Protein AF-A0A9W6TNQ7-F1 (afdb_monomer)

Structure (mmCIF, N/CA/C/O backbone):
data_AF-A0A9W6TNQ7-F1
#
_entry.id   AF-A0A9W6TNQ7-F1
#
loop_
_atom_site.group_PDB
_atom_site.id
_atom_site.type_symbol
_atom_site.label_atom_id
_atom_site.label_alt_id
_atom_site.label_comp_id
_atom_site.label_asym_id
_atom_site.label_entity_id
_atom_site.label_seq_id
_atom_site.pdbx_PDB_ins_code
_atom_site.Cartn_x
_atom_site.Cartn_y
_atom_site.Cartn_z
_atom_site.occupancy
_atom_site.B_iso_or_equiv
_atom_site.auth_seq_id
_atom_site.auth_comp_id
_atom_site.auth_asym_id
_atom_site.auth_atom_id
_atom_site.pdbx_PDB_model_num
ATOM 1 N N . MET A 1 1 ? 21.587 -10.925 1.896 1.00 32.91 1 MET A N 1
ATOM 2 C CA . MET A 1 1 ? 21.056 -10.016 2.937 1.00 32.91 1 MET A CA 1
ATOM 3 C C . MET A 1 1 ? 21.034 -8.633 2.306 1.00 32.91 1 MET A C 1
ATOM 5 O O . MET A 1 1 ? 22.069 -8.231 1.794 1.00 32.91 1 MET A O 1
ATOM 9 N N . LEU A 1 2 ? 19.859 -8.013 2.158 1.00 46.56 2 LEU A N 1
ATOM 10 C CA . LEU A 1 2 ? 19.701 -6.749 1.422 1.00 46.56 2 LEU A CA 1
ATOM 11 C C . LEU A 1 2 ? 20.320 -5.606 2.252 1.00 46.56 2 LEU A C 1
ATOM 13 O O . LEU A 1 2 ? 20.096 -5.562 3.455 1.00 46.56 2 LEU A O 1
ATOM 17 N N . ASP A 1 3 ? 21.120 -4.735 1.633 1.00 43.88 3 ASP A N 1
ATOM 18 C CA . ASP A 1 3 ? 21.715 -3.539 2.258 1.00 43.88 3 ASP A CA 1
ATOM 19 C C . ASP A 1 3 ? 20.635 -2.679 2.946 1.00 43.88 3 ASP A C 1
ATOM 21 O O . ASP A 1 3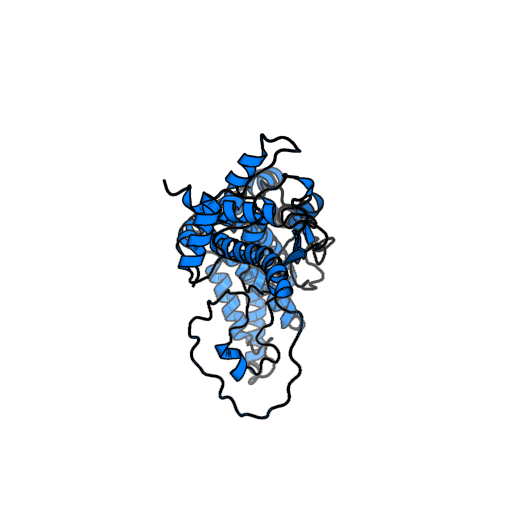 ? 19.597 -2.373 2.356 1.00 43.88 3 ASP A O 1
ATOM 25 N N . HIS A 1 4 ? 20.874 -2.326 4.212 1.00 52.31 4 HIS A N 1
ATOM 26 C CA . HIS A 1 4 ? 19.924 -1.638 5.089 1.00 52.31 4 HIS A CA 1
ATOM 27 C C . HIS A 1 4 ? 20.143 -0.116 5.157 1.00 52.31 4 HIS A C 1
ATOM 29 O O . HIS A 1 4 ? 19.379 0.571 5.831 1.00 52.31 4 HIS A O 1
ATOM 35 N N . SER A 1 5 ? 21.161 0.435 4.484 1.00 50.28 5 SER A N 1
ATOM 36 C CA . SER A 1 5 ? 21.500 1.866 4.586 1.00 50.28 5 SER A CA 1
ATOM 37 C C . SER A 1 5 ? 20.361 2.793 4.130 1.00 50.28 5 SER A C 1
ATOM 39 O O . SER A 1 5 ? 19.985 3.698 4.869 1.00 50.28 5 SER A O 1
ATOM 41 N N . GLY A 1 6 ? 19.712 2.506 2.995 1.00 57.06 6 GLY A N 1
ATOM 42 C CA . GLY A 1 6 ? 18.536 3.257 2.521 1.00 57.06 6 GLY A CA 1
ATOM 43 C C . GLY A 1 6 ? 17.273 3.088 3.381 1.00 57.06 6 GLY A C 1
ATOM 44 O O . GLY A 1 6 ? 16.348 3.895 3.284 1.00 57.06 6 GLY A O 1
ATOM 45 N N . GLN A 1 7 ? 17.223 2.069 4.249 1.00 65.62 7 GLN A N 1
ATOM 46 C CA . GLN A 1 7 ? 16.068 1.818 5.118 1.00 65.62 7 GLN A CA 1
ATOM 47 C C . GLN A 1 7 ? 16.026 2.764 6.323 1.00 65.62 7 GLN A C 1
ATOM 49 O O . GLN A 1 7 ? 14.935 3.079 6.798 1.00 65.62 7 GLN A O 1
ATOM 54 N N . ALA A 1 8 ? 17.180 3.236 6.806 1.00 67.25 8 ALA A N 1
ATOM 55 C CA . ALA A 1 8 ? 17.245 4.167 7.933 1.00 67.25 8 ALA A CA 1
ATOM 56 C C . ALA A 1 8 ? 16.638 5.532 7.564 1.00 67.25 8 ALA A C 1
ATOM 58 O O . ALA A 1 8 ? 15.693 5.972 8.219 1.00 67.25 8 ALA A O 1
ATOM 59 N N . ASP A 1 9 ? 17.089 6.131 6.460 1.00 74.12 9 ASP A N 1
ATOM 60 C CA . ASP A 1 9 ? 16.565 7.410 5.959 1.00 74.12 9 ASP A CA 1
ATOM 61 C C . ASP A 1 9 ? 15.071 7.316 5.614 1.00 74.12 9 ASP A C 1
ATOM 63 O O . ASP A 1 9 ? 14.278 8.188 5.967 1.00 74.12 9 ASP A O 1
ATOM 67 N N . ALA A 1 10 ? 14.657 6.216 4.972 1.00 82.31 10 ALA A N 1
ATOM 68 C CA . ALA A 1 10 ? 13.245 5.968 4.695 1.00 82.31 10 ALA A CA 1
ATOM 69 C C . ALA A 1 10 ? 12.404 5.919 5.979 1.00 82.31 10 ALA A C 1
ATOM 71 O O . ALA A 1 10 ? 11.281 6.419 6.004 1.00 82.31 10 ALA A O 1
ATOM 72 N N . THR A 1 11 ? 12.946 5.333 7.049 1.00 86.62 11 THR A N 1
ATOM 73 C CA . THR A 1 11 ? 12.262 5.244 8.343 1.00 86.62 11 THR A CA 1
ATOM 74 C C . THR A 1 11 ? 12.067 6.629 8.963 1.00 86.62 11 THR A C 1
ATOM 76 O O . THR A 1 11 ? 10.999 6.902 9.512 1.00 86.62 11 THR A O 1
ATOM 79 N N . GLU A 1 12 ? 13.051 7.525 8.846 1.00 89.44 12 GLU A N 1
ATOM 80 C CA . GLU A 1 12 ? 12.944 8.908 9.327 1.00 89.44 12 GLU A CA 1
ATOM 81 C C . GLU A 1 12 ? 11.900 9.717 8.540 1.00 89.44 12 GLU A C 1
ATOM 83 O O . GLU A 1 12 ? 11.042 10.381 9.136 1.00 89.44 12 GLU A O 1
ATOM 88 N N . GLU A 1 13 ? 11.907 9.617 7.208 1.00 92.06 13 GLU A N 1
ATOM 89 C CA . GLU A 1 13 ? 10.905 10.273 6.362 1.00 92.06 13 GLU A CA 1
ATOM 90 C C . GLU A 1 13 ? 9.495 9.758 6.679 1.00 92.06 13 GLU A C 1
ATOM 92 O O . GLU A 1 13 ? 8.589 10.551 6.949 1.00 92.06 13 GLU A O 1
ATOM 97 N N . MET A 1 14 ? 9.308 8.438 6.767 1.00 93.12 14 MET A N 1
ATOM 98 C CA . MET A 1 14 ? 8.033 7.842 7.179 1.00 93.12 14 MET A CA 1
ATOM 99 C C . MET A 1 14 ? 7.598 8.325 8.570 1.00 93.12 14 MET A C 1
ATOM 101 O O . MET A 1 14 ? 6.419 8.609 8.787 1.00 93.12 14 MET A O 1
ATOM 105 N N . GLN A 1 15 ? 8.523 8.477 9.522 1.00 94.12 15 GLN A N 1
ATOM 106 C CA . GLN A 1 15 ? 8.210 8.997 10.856 1.00 94.12 15 GLN A CA 1
ATOM 107 C C . GLN A 1 15 ? 7.781 10.474 10.822 1.00 94.12 15 GLN A C 1
ATOM 109 O O . GLN A 1 15 ? 6.884 10.884 11.574 1.00 94.12 15 GLN A O 1
ATOM 114 N N . THR A 1 16 ? 8.364 11.264 9.923 1.00 95.69 16 THR A N 1
ATOM 115 C CA . THR A 1 16 ? 7.944 12.646 9.655 1.00 95.69 16 THR A CA 1
ATOM 116 C C . THR A 1 16 ? 6.517 12.678 9.109 1.00 95.69 16 THR A C 1
ATOM 118 O O . THR A 1 16 ? 5.674 13.414 9.633 1.00 95.69 16 THR A O 1
ATOM 121 N N . ILE A 1 17 ? 6.192 11.805 8.150 1.00 96.44 17 ILE A N 1
ATOM 122 C CA . ILE A 1 17 ? 4.831 11.678 7.610 1.00 96.44 17 ILE A CA 1
ATOM 123 C C . ILE A 1 17 ? 3.830 11.231 8.680 1.00 96.44 17 ILE A C 1
ATOM 125 O O . ILE A 1 17 ? 2.770 11.841 8.824 1.00 96.44 17 ILE A O 1
ATOM 129 N N . LYS A 1 18 ? 4.172 10.238 9.509 1.00 95.50 18 LYS A N 1
ATOM 130 C CA . LYS A 1 18 ? 3.324 9.814 10.638 1.00 95.50 18 LYS A CA 1
ATOM 131 C C . LYS A 1 18 ? 3.058 10.964 11.611 1.00 95.50 18 LYS A C 1
ATOM 133 O O . LYS A 1 18 ? 1.954 11.075 12.141 1.00 95.50 18 LYS A O 1
ATOM 138 N N . THR A 1 19 ? 4.040 11.835 11.841 1.00 96.06 19 THR A N 1
ATOM 139 C CA . THR A 1 19 ? 3.883 13.026 12.694 1.00 96.06 19 THR A CA 1
ATOM 140 C C . THR A 1 19 ? 2.945 14.051 12.052 1.00 96.06 19 THR A C 1
ATOM 142 O O . THR A 1 19 ? 2.026 14.532 12.713 1.00 96.06 19 THR A O 1
ATOM 145 N N . LYS A 1 20 ? 3.097 14.312 10.749 1.00 96.38 20 LYS A N 1
ATOM 146 C CA . LYS A 1 20 ? 2.194 15.169 9.961 1.00 96.38 20 LYS A CA 1
ATOM 147 C C . LYS A 1 20 ? 0.752 14.648 9.994 1.00 96.38 20 LYS A C 1
ATOM 149 O O . LYS A 1 20 ? -0.162 15.400 10.328 1.00 96.38 20 LYS A O 1
ATOM 154 N N . LEU A 1 21 ? 0.548 13.351 9.748 1.00 96.69 21 LEU A N 1
ATOM 155 C CA . LEU A 1 21 ? -0.760 12.691 9.835 1.00 96.69 21 LEU A CA 1
ATOM 156 C C . LEU A 1 21 ? -1.354 12.779 11.246 1.00 96.69 21 LEU A C 1
ATOM 158 O O . LEU A 1 21 ? -2.539 13.072 11.385 1.00 96.69 21 LEU A O 1
ATOM 162 N N . ARG A 1 22 ? -0.540 12.602 12.297 1.00 95.81 22 ARG A N 1
ATOM 163 C CA . ARG A 1 22 ? -0.971 12.783 13.696 1.00 95.81 22 ARG A CA 1
ATOM 164 C C . ARG A 1 22 ? -1.513 14.177 13.962 1.00 95.81 22 ARG A C 1
ATOM 166 O O . ARG A 1 22 ? -2.538 14.287 14.631 1.00 95.81 22 ARG A O 1
ATOM 173 N N . THR A 1 23 ? -0.864 15.214 13.441 1.00 96.00 23 THR A N 1
ATOM 174 C CA . THR A 1 23 ? -1.351 16.594 13.552 1.00 96.00 23 THR A CA 1
ATOM 175 C C . THR A 1 23 ? -2.631 16.798 12.744 1.00 96.00 23 THR A C 1
ATOM 177 O O . THR A 1 23 ? -3.595 17.364 13.252 1.00 96.00 23 THR A O 1
ATOM 180 N N . LEU A 1 24 ? -2.676 16.314 11.502 1.00 96.69 24 LEU A N 1
ATOM 181 C CA . LEU A 1 24 ? -3.824 16.504 10.615 1.00 96.69 24 LEU A CA 1
ATOM 182 C C . LEU A 1 24 ? -5.081 15.766 11.090 1.00 96.69 24 LEU A C 1
ATOM 184 O O . LEU A 1 24 ? -6.173 16.314 10.984 1.00 96.69 24 LEU A O 1
ATOM 188 N N . LEU A 1 25 ? -4.957 14.557 11.633 1.00 96.00 25 LEU A N 1
ATOM 189 C CA . LEU A 1 25 ? -6.100 13.752 12.079 1.00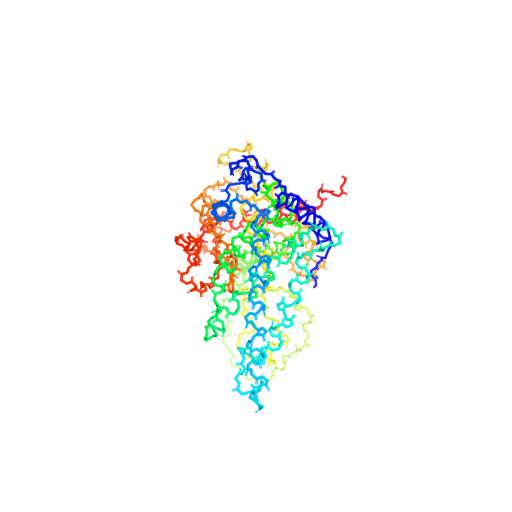 96.00 25 LEU A CA 1
ATOM 190 C C . LEU A 1 25 ? -6.592 14.113 13.491 1.00 96.00 25 LEU A C 1
ATOM 192 O O . LEU A 1 25 ? -7.596 13.570 13.942 1.00 96.00 25 LEU A O 1
ATOM 196 N N . GLN A 1 26 ? -5.914 15.026 14.192 1.00 94.31 26 GLN A N 1
ATOM 197 C CA . GLN A 1 26 ? -6.297 15.467 15.542 1.00 94.31 26 GLN A CA 1
ATOM 198 C C . GLN A 1 26 ? -6.529 16.983 15.654 1.00 94.31 26 GLN A C 1
ATOM 200 O O . GLN A 1 26 ? -6.819 17.472 16.748 1.00 94.31 26 GLN A O 1
ATOM 205 N N . ARG A 1 27 ? -6.435 17.732 14.545 1.00 93.69 27 ARG A N 1
ATOM 206 C CA . ARG A 1 27 ? -6.796 19.158 14.497 1.00 93.69 27 ARG A CA 1
ATOM 207 C C . ARG A 1 27 ? -8.264 19.359 14.132 1.00 93.69 27 ARG A C 1
ATOM 209 O O . ARG A 1 27 ? -8.883 18.501 13.507 1.00 93.69 27 ARG A O 1
ATOM 216 N N . ASP A 1 28 ? -8.787 20.523 14.491 1.00 94.94 28 ASP A N 1
ATOM 217 C CA . ASP A 1 28 ? -10.130 20.950 14.110 1.00 94.94 28 ASP A CA 1
ATOM 218 C C . ASP A 1 28 ? -10.118 21.564 12.693 1.00 94.94 28 ASP A C 1
ATOM 220 O O . ASP A 1 28 ? -9.130 22.180 12.278 1.00 94.94 28 ASP A O 1
ATOM 224 N N . TYR A 1 29 ? -11.212 21.375 11.950 1.00 96.12 29 TYR A N 1
ATOM 225 C CA . TYR A 1 29 ? -11.391 21.843 10.570 1.00 96.12 29 TYR A CA 1
ATOM 226 C C . TYR A 1 29 ? -12.635 22.720 10.452 1.00 96.12 29 TYR A C 1
ATOM 228 O O . TYR A 1 29 ? -13.640 22.464 11.115 1.00 96.12 29 TYR A O 1
ATOM 236 N N . SER A 1 30 ? -12.588 23.719 9.570 1.00 94.56 30 SER A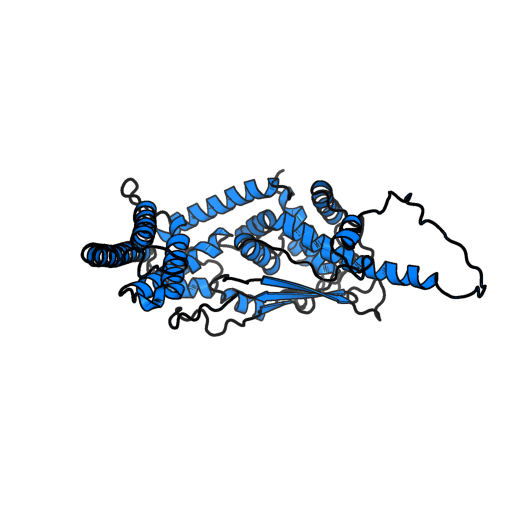 N 1
ATOM 237 C CA . SER A 1 30 ? -13.716 24.633 9.343 1.00 94.56 30 SER A CA 1
ATOM 238 C C . SER A 1 30 ? -14.751 24.054 8.374 1.00 94.56 30 SER A C 1
ATOM 240 O O . SER A 1 30 ? -15.930 24.397 8.451 1.00 94.56 30 SER A O 1
ATOM 242 N N . SER A 1 31 ? -14.321 23.184 7.452 1.00 95.69 31 SER A N 1
ATOM 243 C CA . SER A 1 31 ? -15.199 22.477 6.515 1.00 95.69 31 SER A CA 1
ATOM 244 C C . SER A 1 31 ? -14.629 21.119 6.085 1.00 95.69 31 SER A C 1
ATOM 246 O O . SER A 1 31 ? -13.438 20.836 6.251 1.00 95.69 31 SER A O 1
ATOM 248 N N . ILE A 1 32 ? -15.484 20.281 5.490 1.00 94.38 32 ILE A N 1
ATOM 249 C CA . ILE A 1 32 ? -15.096 18.978 4.929 1.00 94.38 32 ILE A CA 1
ATOM 250 C C . ILE A 1 32 ? -14.127 19.156 3.748 1.00 94.38 32 ILE A C 1
ATOM 252 O O . ILE A 1 32 ? -13.231 18.339 3.549 1.00 94.38 32 ILE A O 1
ATOM 256 N N . GLU A 1 33 ? -14.267 20.228 2.970 1.00 95.88 33 GLU A N 1
ATOM 257 C CA . GLU A 1 33 ? -13.392 20.548 1.839 1.00 95.88 33 GLU A CA 1
ATOM 258 C C . GLU A 1 33 ? -11.984 20.919 2.309 1.00 95.88 33 GLU A C 1
ATOM 260 O O . GLU A 1 33 ? -11.011 20.444 1.723 1.00 95.88 33 GLU A O 1
ATOM 265 N N . GLU A 1 34 ? -11.863 21.706 3.388 1.00 96.62 34 GLU A N 1
ATOM 266 C CA . GLU A 1 34 ? -10.569 22.004 4.018 1.00 96.62 34 GLU A CA 1
ATOM 267 C C . GLU A 1 34 ? -9.897 20.709 4.496 1.00 96.62 34 GLU A C 1
ATOM 269 O O . GLU A 1 34 ? -8.716 20.476 4.230 1.00 96.62 34 GLU A O 1
ATOM 274 N N . MET A 1 35 ? -10.668 19.838 5.153 1.00 96.62 35 MET A N 1
ATOM 275 C CA . MET A 1 35 ? -10.195 18.536 5.619 1.00 96.62 35 MET A CA 1
ATOM 276 C C . MET A 1 35 ? -9.688 17.666 4.465 1.00 96.62 35 MET A C 1
ATOM 278 O O . MET A 1 35 ? -8.566 17.163 4.527 1.00 96.62 35 MET A O 1
ATOM 282 N N . LYS A 1 36 ? -10.476 17.510 3.396 1.00 97.00 36 LYS A N 1
ATOM 283 C CA . LYS A 1 36 ? -10.087 16.723 2.216 1.00 97.00 36 LYS A CA 1
ATOM 284 C C . LYS A 1 36 ? -8.851 17.290 1.531 1.00 97.00 36 LYS A C 1
ATOM 286 O O . LYS A 1 36 ? -7.957 16.524 1.192 1.00 97.00 36 LYS A O 1
ATOM 291 N N . ALA A 1 37 ? -8.767 18.609 1.366 1.00 96.50 37 ALA A N 1
ATOM 292 C CA . ALA A 1 37 ? -7.605 19.248 0.754 1.00 96.50 37 ALA A CA 1
ATOM 293 C C . ALA A 1 37 ? -6.324 19.045 1.581 1.00 96.50 37 ALA A C 1
ATOM 295 O O . ALA A 1 37 ? -5.253 18.851 1.011 1.00 96.50 37 ALA A O 1
ATOM 296 N N . ALA A 1 38 ? -6.433 19.062 2.913 1.00 96.69 38 ALA A N 1
ATOM 297 C CA . ALA A 1 38 ? -5.292 18.889 3.805 1.00 96.69 38 ALA A CA 1
ATOM 298 C C . ALA A 1 38 ? -4.843 17.427 3.947 1.00 96.69 38 ALA A C 1
ATOM 300 O O . ALA A 1 38 ? -3.645 17.158 3.984 1.00 96.69 38 ALA A O 1
ATOM 301 N N . ILE A 1 39 ? -5.792 16.492 4.062 1.00 96.19 39 ILE A N 1
ATOM 302 C CA . ILE A 1 39 ? -5.506 15.075 4.326 1.00 96.19 39 ILE A CA 1
ATOM 303 C C . ILE A 1 39 ? -5.288 14.287 3.033 1.00 96.19 39 ILE A C 1
ATOM 305 O O . ILE A 1 39 ? -4.539 13.324 3.043 1.00 96.19 39 ILE A O 1
ATOM 309 N N . ALA A 1 40 ? -5.913 14.664 1.920 1.00 96.56 40 ALA A N 1
ATOM 310 C CA . ALA A 1 40 ? -5.824 13.939 0.654 1.00 96.56 40 ALA A CA 1
ATOM 311 C C . ALA A 1 40 ? -5.415 14.879 -0.496 1.00 96.56 40 ALA A C 1
ATOM 313 O O . ALA A 1 40 ? -6.189 15.075 -1.438 1.00 96.56 40 ALA A O 1
ATOM 314 N N . PRO A 1 41 ? -4.198 15.461 -0.465 1.00 96.69 41 PRO A N 1
ATOM 315 C CA . PRO A 1 41 ? -3.777 16.465 -1.448 1.00 96.69 41 PRO A CA 1
ATOM 316 C C . PRO A 1 41 ? -3.761 15.935 -2.892 1.00 96.69 41 PRO A C 1
ATOM 318 O O . PRO A 1 41 ? -4.033 16.685 -3.828 1.00 96.69 41 PRO A O 1
ATOM 321 N N . LEU A 1 42 ? -3.516 14.632 -3.083 1.00 96.12 42 LEU A N 1
ATOM 322 C CA . LEU A 1 42 ? -3.560 13.973 -4.396 1.00 96.12 42 LEU A CA 1
ATOM 323 C C . LEU A 1 42 ? -4.970 13.596 -4.862 1.00 96.12 42 LEU A C 1
ATOM 325 O O . LEU A 1 42 ? -5.125 13.115 -5.981 1.00 96.12 42 LEU A O 1
ATOM 329 N N . LYS A 1 43 ? -5.993 13.813 -4.026 1.00 95.88 43 LYS A N 1
ATOM 330 C CA . LYS A 1 43 ? -7.393 13.462 -4.305 1.00 95.88 43 LYS A CA 1
ATOM 331 C C . LYS A 1 43 ? -7.589 11.983 -4.671 1.00 95.88 43 LYS A C 1
ATOM 333 O O . LYS A 1 43 ? -8.461 11.664 -5.474 1.00 95.88 43 LYS A O 1
ATOM 338 N N . THR A 1 44 ? -6.791 11.092 -4.075 1.00 94.88 44 THR A N 1
ATOM 339 C CA . THR A 1 44 ? -6.942 9.636 -4.206 1.00 94.88 44 THR A CA 1
ATOM 340 C C . THR A 1 44 ? -8.370 9.231 -3.849 1.00 94.88 44 THR A C 1
ATOM 342 O O . THR A 1 44 ? -8.831 9.512 -2.742 1.00 94.88 44 THR A O 1
ATOM 345 N N . GLU A 1 45 ? -9.063 8.575 -4.777 1.00 94.00 45 GLU A N 1
ATOM 346 C CA . GLU A 1 45 ? -10.502 8.299 -4.696 1.00 94.00 45 GLU A CA 1
ATOM 347 C C . GLU A 1 45 ? -10.884 7.531 -3.420 1.00 94.00 45 GLU A C 1
ATOM 349 O O . GLU A 1 45 ? -11.757 7.977 -2.676 1.00 94.00 45 GLU A O 1
ATOM 354 N N . SER A 1 46 ? -10.164 6.455 -3.094 1.00 92.88 46 SER A N 1
ATOM 355 C CA . SER A 1 46 ? -10.412 5.623 -1.912 1.00 92.88 46 SER A CA 1
ATOM 356 C C . SER A 1 46 ? -10.227 6.384 -0.591 1.00 92.88 46 SER A C 1
ATOM 358 O O . SER A 1 46 ? -10.976 6.173 0.367 1.00 92.88 46 SER A O 1
ATOM 360 N N . ILE A 1 47 ? -9.281 7.328 -0.540 1.00 95.50 47 ILE A N 1
ATOM 361 C CA . ILE A 1 47 ? -9.057 8.198 0.624 1.00 95.50 47 ILE A CA 1
ATOM 362 C C . ILE A 1 47 ? -10.177 9.236 0.731 1.00 95.50 47 ILE A C 1
ATOM 364 O O . ILE A 1 47 ? -10.693 9.474 1.821 1.00 95.50 47 ILE A O 1
ATOM 368 N N . ILE A 1 48 ? -10.590 9.840 -0.386 1.00 95.69 48 ILE A N 1
ATOM 369 C CA . ILE A 1 48 ? -11.701 10.800 -0.399 1.00 95.69 48 ILE A CA 1
ATOM 370 C C . ILE A 1 48 ? -12.992 10.133 0.089 1.00 95.69 48 ILE A C 1
ATOM 372 O O . ILE A 1 48 ? -13.672 10.708 0.937 1.00 95.69 48 ILE A O 1
ATOM 376 N N . GLN A 1 49 ? -13.285 8.912 -0.365 1.00 93.50 49 GLN A N 1
ATOM 377 C CA . GLN A 1 49 ? -14.425 8.122 0.109 1.00 93.50 49 GLN A CA 1
ATOM 378 C C . GLN A 1 49 ? -14.343 7.829 1.615 1.00 93.50 49 GLN A C 1
ATOM 380 O O . GLN A 1 49 ? -15.322 8.026 2.333 1.00 93.50 49 GLN A O 1
ATOM 385 N N . ALA A 1 50 ? -13.173 7.431 2.131 1.00 94.62 50 ALA A N 1
ATOM 386 C CA . ALA A 1 50 ? -12.975 7.260 3.573 1.00 94.62 50 ALA A CA 1
ATOM 387 C C . ALA A 1 50 ? -13.264 8.548 4.358 1.00 94.62 50 ALA A C 1
ATOM 389 O O . ALA A 1 50 ? -13.904 8.511 5.411 1.00 94.62 50 ALA A O 1
ATOM 390 N N . LEU A 1 51 ? -12.838 9.699 3.838 1.00 95.88 51 LEU A N 1
ATOM 391 C CA . LEU A 1 51 ? -13.066 10.991 4.478 1.00 95.88 51 LEU A CA 1
ATOM 392 C C . LEU A 1 51 ? -14.551 11.393 4.524 1.00 95.88 51 LEU A C 1
ATOM 394 O O . LEU A 1 51 ? -14.946 12.081 5.465 1.00 95.88 51 LEU A O 1
ATOM 398 N N . GLU A 1 52 ? -15.390 10.930 3.589 1.00 94.62 52 GLU A N 1
ATOM 399 C CA . GLU A 1 52 ? -16.854 11.116 3.659 1.00 94.62 52 GLU A CA 1
ATOM 400 C C . GLU A 1 52 ? -17.498 10.338 4.815 1.00 94.62 52 GLU A C 1
ATOM 402 O O . GLU A 1 52 ? -18.500 10.774 5.388 1.00 94.62 52 GLU A O 1
ATOM 407 N N . ILE A 1 53 ? -16.921 9.187 5.169 1.00 94.06 53 ILE A N 1
ATOM 408 C CA . ILE A 1 53 ? -17.367 8.357 6.296 1.00 94.06 53 ILE A CA 1
ATOM 409 C C . ILE A 1 53 ? -16.874 8.963 7.609 1.00 94.06 53 ILE A C 1
ATOM 411 O O . ILE A 1 53 ? -17.643 9.078 8.565 1.00 94.06 53 ILE A O 1
ATOM 415 N N . ILE A 1 54 ? -15.602 9.374 7.640 1.00 96.00 54 ILE A N 1
ATOM 416 C CA . ILE A 1 54 ? -14.947 9.958 8.813 1.00 96.00 54 ILE A CA 1
ATOM 417 C C . ILE A 1 54 ? -15.625 11.272 9.210 1.00 96.00 54 ILE A C 1
ATOM 419 O O . ILE A 1 54 ? -15.928 11.446 10.388 1.00 96.00 54 ILE A O 1
ATOM 423 N N . LYS A 1 55 ? -15.895 12.164 8.242 1.00 94.69 55 LYS A N 1
ATOM 424 C CA . LYS A 1 55 ? -16.471 13.522 8.386 1.00 94.69 55 LYS A CA 1
ATOM 425 C C . LYS A 1 55 ? -15.671 14.485 9.269 1.00 94.69 55 LYS A C 1
ATOM 427 O O . LYS A 1 55 ? -15.343 15.577 8.821 1.00 94.69 55 LYS A O 1
ATOM 432 N N . ASN A 1 56 ? -15.368 14.087 10.501 1.00 96.38 56 ASN A N 1
ATOM 433 C CA . ASN A 1 56 ? -14.508 14.765 11.459 1.00 96.38 56 ASN A CA 1
ATOM 434 C C . ASN A 1 56 ? -13.532 13.732 12.069 1.00 96.38 56 ASN A C 1
ATOM 436 O O . ASN A 1 56 ? -13.972 12.850 12.808 1.00 96.38 56 ASN A O 1
ATOM 440 N N . PRO A 1 57 ? -12.214 13.820 11.802 1.00 96.38 57 PRO A N 1
ATOM 441 C CA . PRO A 1 57 ? -11.245 12.816 12.238 1.00 96.38 57 PRO A CA 1
ATOM 442 C C . PRO A 1 57 ? -11.136 12.683 13.758 1.00 96.38 57 PRO A C 1
ATOM 444 O O . PRO A 1 57 ? -11.052 11.574 14.278 1.00 96.38 57 PRO A O 1
ATOM 447 N N . LYS A 1 58 ? -11.204 13.798 14.491 1.00 94.94 58 LYS A N 1
ATOM 448 C CA . LYS A 1 58 ? -11.080 13.812 15.952 1.00 94.94 58 LYS A CA 1
ATOM 449 C C . LYS A 1 58 ? -12.293 13.167 16.618 1.00 94.94 58 LYS A C 1
ATOM 451 O O . LYS A 1 58 ? -12.138 12.327 17.502 1.00 94.94 58 LYS A O 1
ATOM 456 N N . GLU A 1 59 ? -13.496 13.500 16.154 1.00 96.69 59 GLU A N 1
ATOM 457 C CA . GLU A 1 59 ? -14.732 12.855 16.616 1.00 96.69 59 GLU A CA 1
ATOM 458 C C . GLU A 1 59 ? -14.778 11.373 16.222 1.00 96.69 59 GLU A C 1
ATOM 460 O O . GLU A 1 59 ? -15.200 10.535 17.021 1.00 96.69 59 GLU A O 1
ATOM 465 N N . ALA A 1 60 ? -14.294 11.029 15.025 1.00 97.94 60 ALA A N 1
ATOM 466 C CA . ALA A 1 60 ? -14.185 9.648 14.567 1.00 97.94 60 ALA A CA 1
ATOM 467 C C . ALA A 1 60 ? -13.245 8.815 15.453 1.00 97.94 60 ALA A C 1
ATOM 469 O O . ALA A 1 60 ? -13.601 7.695 15.808 1.00 97.94 60 ALA A O 1
ATOM 470 N N . LEU A 1 61 ? -12.095 9.351 15.876 1.00 98.25 61 LEU A N 1
ATOM 471 C CA . LEU A 1 61 ? -11.178 8.668 16.801 1.00 98.25 61 LEU A CA 1
ATOM 472 C C . LEU A 1 61 ? -11.817 8.429 18.178 1.00 98.25 61 LEU A C 1
ATOM 474 O O . LEU A 1 61 ? -11.712 7.332 18.730 1.00 98.25 61 LEU A O 1
ATOM 478 N N . VAL A 1 62 ? -12.546 9.418 18.706 1.00 97.94 62 VAL A N 1
ATOM 479 C CA . VAL A 1 62 ? -13.311 9.270 19.958 1.00 97.94 62 VAL A CA 1
ATOM 480 C C . VAL A 1 62 ? -14.394 8.199 19.811 1.00 97.94 62 VAL A C 1
ATOM 482 O O . VAL A 1 62 ? -14.535 7.336 20.680 1.00 97.94 62 VAL A O 1
ATOM 485 N N . ARG A 1 63 ? -15.132 8.204 18.694 1.00 98.38 63 ARG A N 1
ATOM 486 C CA . ARG A 1 63 ? -16.143 7.181 18.395 1.00 98.38 63 ARG A CA 1
ATOM 487 C C . ARG A 1 63 ? -15.520 5.794 18.251 1.00 98.38 63 ARG A C 1
ATOM 489 O O . ARG A 1 63 ? -16.102 4.832 18.745 1.00 98.38 63 ARG A O 1
ATOM 496 N N . LEU A 1 64 ? -14.346 5.683 17.628 1.00 98.56 64 LEU A N 1
ATOM 497 C CA . LEU A 1 64 ? -13.622 4.420 17.505 1.00 98.56 64 LEU A CA 1
ATOM 498 C C . LEU A 1 64 ? -13.253 3.869 18.887 1.00 98.56 64 LEU A C 1
ATOM 500 O O . LEU A 1 64 ? -13.558 2.715 19.177 1.00 98.56 64 LEU A O 1
ATOM 504 N N . LEU A 1 65 ? -12.684 4.697 19.771 1.00 98.50 65 LEU A N 1
ATOM 505 C CA . LEU A 1 65 ? -12.349 4.300 21.146 1.00 98.50 65 LEU A CA 1
ATOM 506 C C . LEU A 1 65 ? -13.584 3.822 21.923 1.00 98.50 65 LEU A C 1
ATOM 508 O O . LEU A 1 65 ? -13.523 2.824 22.642 1.00 98.50 65 LEU A O 1
ATOM 512 N N . GLU A 1 66 ? -14.714 4.507 21.760 1.00 98.50 66 GLU A N 1
ATOM 513 C CA . GLU A 1 66 ? -15.980 4.129 22.386 1.00 98.50 66 GLU A CA 1
ATOM 514 C C . GLU A 1 66 ? -16.523 2.794 21.849 1.00 98.50 66 GLU A C 1
ATOM 516 O O . GLU A 1 66 ? -17.022 1.974 22.620 1.00 98.50 66 GLU A O 1
ATOM 521 N N . LEU A 1 67 ? -16.392 2.528 20.547 1.00 98.69 67 LEU A N 1
ATOM 522 C CA . LEU A 1 67 ? -16.765 1.241 19.952 1.00 98.69 67 LEU A CA 1
ATOM 523 C C . LEU A 1 67 ? -15.857 0.103 20.436 1.00 98.69 67 LEU A C 1
ATOM 525 O O . LEU A 1 67 ? -16.363 -0.952 20.816 1.00 98.69 67 LEU A O 1
ATOM 529 N N . VAL A 1 68 ? -14.544 0.336 20.532 1.00 98.56 68 VAL A N 1
ATOM 530 C CA . VAL A 1 68 ? -13.597 -0.614 21.143 1.00 98.56 68 VAL A CA 1
ATOM 531 C C . VAL A 1 68 ? -13.985 -0.907 22.597 1.00 98.56 68 VAL A C 1
ATOM 533 O O . VAL A 1 68 ? -13.995 -2.062 23.026 1.00 98.56 68 VAL A O 1
ATOM 536 N N . ARG A 1 69 ? -14.373 0.123 23.363 1.00 98.50 69 ARG A N 1
ATOM 537 C CA . ARG A 1 69 ? -14.851 -0.030 24.746 1.00 98.50 69 ARG A CA 1
ATOM 538 C C . ARG A 1 69 ? -16.096 -0.912 24.830 1.00 98.50 69 ARG A C 1
ATOM 540 O O . ARG A 1 69 ? -16.158 -1.773 25.707 1.00 98.50 69 ARG A O 1
ATOM 547 N N . LYS A 1 70 ? -17.077 -0.688 23.947 1.00 98.38 70 LYS A N 1
ATOM 548 C CA . LYS A 1 70 ? -18.323 -1.470 23.876 1.00 98.38 70 LYS A CA 1
ATOM 549 C C . LYS A 1 70 ? -18.045 -2.929 23.538 1.00 98.38 70 LYS A C 1
ATOM 551 O O . LYS A 1 70 ? -18.519 -3.799 24.263 1.00 98.38 70 LYS A O 1
ATOM 556 N N . LEU A 1 71 ? -17.224 -3.189 22.519 1.00 98.25 71 LEU A N 1
ATOM 557 C CA . LEU A 1 71 ? -16.844 -4.549 22.138 1.00 98.25 71 LEU A CA 1
ATOM 558 C C . LEU A 1 71 ? -16.170 -5.280 23.300 1.00 98.25 71 LEU A C 1
ATOM 560 O O . LEU A 1 71 ? -16.530 -6.410 23.615 1.00 98.25 71 LEU A O 1
ATOM 564 N N . ARG A 1 72 ? -15.250 -4.614 24.005 1.00 97.69 72 ARG A N 1
ATOM 565 C CA . ARG A 1 72 ? -14.628 -5.185 25.202 1.00 97.69 72 ARG A CA 1
ATOM 566 C C . ARG A 1 72 ? -15.661 -5.568 26.264 1.00 97.69 72 ARG A C 1
ATOM 568 O O . ARG A 1 72 ? -15.537 -6.629 26.868 1.00 97.69 72 ARG A O 1
ATOM 575 N N . THR A 1 73 ? -16.657 -4.718 26.518 1.00 97.44 73 THR A N 1
ATOM 576 C CA . THR A 1 73 ? -17.735 -5.035 27.465 1.00 97.44 73 THR A CA 1
ATOM 577 C C . THR A 1 73 ? -18.519 -6.271 27.018 1.00 97.44 73 THR A C 1
ATOM 579 O O . THR A 1 73 ? -18.713 -7.165 27.836 1.00 97.44 73 THR A O 1
ATOM 582 N N . GLU A 1 74 ? -18.869 -6.381 25.732 1.00 95.44 74 GLU A N 1
ATOM 583 C CA . GLU A 1 74 ? -19.530 -7.578 25.183 1.00 95.44 74 GLU A CA 1
ATOM 584 C C . GLU A 1 74 ? -18.672 -8.847 25.365 1.00 95.44 74 GLU A C 1
ATOM 586 O O . GLU A 1 74 ? -19.178 -9.892 25.777 1.00 95.44 74 GLU A O 1
ATOM 591 N N . ILE A 1 75 ? -17.359 -8.766 25.117 1.00 94.88 75 ILE A N 1
ATOM 592 C CA . ILE A 1 75 ? -16.435 -9.894 25.320 1.00 94.88 75 ILE A CA 1
ATOM 593 C C . ILE A 1 75 ? -16.352 -10.263 26.809 1.00 94.88 75 ILE A C 1
ATOM 595 O O . ILE A 1 75 ? -16.399 -11.443 27.155 1.00 94.88 75 ILE A O 1
ATOM 599 N N . ALA A 1 76 ? -16.252 -9.278 27.705 1.00 94.69 76 ALA A N 1
ATOM 600 C CA . ALA A 1 76 ? -16.153 -9.509 29.145 1.00 94.69 76 ALA A CA 1
ATOM 601 C C . ALA A 1 76 ? -17.415 -10.175 29.719 1.00 94.69 76 ALA A C 1
ATOM 603 O O . ALA A 1 76 ? -17.295 -11.103 30.521 1.00 94.69 76 ALA A O 1
ATOM 604 N N . GLU A 1 77 ? -18.604 -9.753 29.280 1.00 92.38 77 GLU A N 1
ATOM 605 C CA . GLU A 1 77 ? -19.875 -10.417 29.601 1.00 92.38 77 GLU A CA 1
ATOM 606 C C . GLU A 1 77 ? -19.840 -11.883 29.145 1.00 92.38 77 GLU A C 1
ATOM 608 O O . GLU A 1 77 ? -20.122 -12.793 29.926 1.00 92.38 77 GLU A O 1
ATOM 613 N N . ARG A 1 78 ? -19.352 -12.138 27.923 1.00 88.31 78 ARG A N 1
ATOM 614 C CA . ARG A 1 78 ? -19.231 -13.495 27.377 1.00 88.31 78 ARG A CA 1
ATOM 615 C C . ARG A 1 78 ? -18.262 -14.386 28.160 1.00 88.31 78 ARG A C 1
ATOM 617 O O . ARG A 1 78 ? -18.518 -15.583 28.300 1.00 88.31 78 ARG A O 1
ATOM 624 N N . VAL A 1 79 ? -17.160 -13.824 28.663 1.00 88.00 79 VAL A N 1
ATOM 625 C CA . VAL A 1 79 ? -16.198 -14.527 29.531 1.00 88.00 79 VAL A CA 1
ATOM 626 C C . VAL A 1 79 ? -16.839 -14.875 30.877 1.00 88.00 79 VAL A C 1
ATOM 628 O O . VAL A 1 79 ? -16.666 -15.990 31.369 1.00 88.00 79 VAL A O 1
ATOM 631 N N . GLN A 1 80 ? -17.593 -13.951 31.475 1.00 84.06 80 GLN A N 1
ATOM 632 C CA . GLN A 1 80 ? -18.265 -14.182 32.758 1.00 84.06 80 GLN A CA 1
ATOM 633 C C . GLN A 1 80 ? -19.356 -15.251 32.648 1.00 84.06 80 GLN A C 1
ATOM 635 O O . GLN A 1 80 ? -19.374 -16.171 33.467 1.00 84.06 80 GLN A O 1
ATOM 640 N N . ASP A 1 81 ? -20.179 -15.193 31.598 1.00 75.50 81 ASP A N 1
ATOM 641 C CA . ASP A 1 81 ? -21.222 -16.186 31.312 1.00 75.50 81 ASP A CA 1
ATOM 642 C C . ASP A 1 81 ? -20.663 -17.601 31.142 1.00 75.50 81 ASP A C 1
ATOM 644 O O . ASP A 1 81 ? -21.343 -18.576 31.433 1.00 75.50 81 ASP A O 1
ATOM 648 N N . LYS A 1 82 ? -19.425 -17.746 30.660 1.00 66.31 82 LYS A N 1
ATOM 649 C CA . LYS A 1 82 ? -18.773 -19.049 30.473 1.00 66.31 82 LYS A CA 1
ATOM 650 C C . LYS A 1 82 ? -18.118 -19.587 31.746 1.00 66.31 82 LYS A C 1
ATOM 652 O O . LYS A 1 82 ? -18.070 -20.802 31.931 1.00 66.31 82 LYS A O 1
ATOM 657 N N . ARG A 1 83 ? -17.663 -18.717 32.654 1.00 62.06 83 ARG A N 1
ATOM 658 C CA . ARG A 1 83 ? -17.052 -19.118 33.937 1.00 62.06 83 ARG A CA 1
ATOM 659 C C . ARG A 1 83 ? -18.060 -19.678 34.943 1.00 62.06 83 ARG A C 1
ATOM 661 O O . ARG A 1 83 ? -17.674 -20.480 35.789 1.00 62.06 83 ARG A O 1
ATOM 668 N N . THR A 1 84 ? -19.333 -19.295 34.854 1.00 55.75 84 THR A N 1
ATOM 669 C CA . THR A 1 84 ? -20.421 -19.853 35.681 1.00 55.75 84 THR A CA 1
ATOM 670 C C . THR A 1 84 ? -20.816 -21.278 35.277 1.00 55.75 84 THR A C 1
ATOM 672 O O . THR A 1 84 ? -21.309 -22.023 36.121 1.00 55.75 84 THR A O 1
ATOM 675 N N . PHE A 1 85 ? -20.528 -21.699 34.040 1.00 56.97 85 PHE A N 1
ATOM 676 C CA . PHE A 1 85 ? -20.648 -23.086 33.578 1.00 56.97 85 PHE A CA 1
ATOM 677 C C . PHE A 1 85 ? -19.254 -23.730 33.545 1.00 56.97 85 PHE A C 1
ATOM 679 O O . PHE A 1 85 ? -18.541 -23.709 32.540 1.00 56.97 85 PHE A O 1
ATOM 686 N N . THR A 1 86 ? -18.839 -24.244 34.701 1.00 48.28 86 THR A N 1
ATOM 687 C CA . THR A 1 86 ? -17.558 -24.927 34.940 1.00 48.28 86 THR A CA 1
ATOM 688 C C . THR A 1 86 ? -17.263 -25.982 33.859 1.00 48.28 86 THR A C 1
ATOM 690 O O . THR A 1 86 ? -18.085 -26.873 33.685 1.00 48.28 86 THR A O 1
ATOM 693 N N . GLU A 1 87 ? -16.098 -25.863 33.192 1.00 52.69 87 GLU A N 1
ATOM 694 C CA . GLU A 1 87 ? -15.501 -26.675 32.085 1.00 52.69 87 GLU A CA 1
ATOM 695 C C . GLU A 1 87 ? -15.406 -26.008 30.685 1.00 52.69 87 GLU A C 1
ATOM 697 O O . GLU A 1 87 ? -14.858 -26.599 29.755 1.00 52.69 87 GLU A O 1
ATOM 702 N N . SER A 1 88 ? -15.851 -24.758 30.495 1.00 51.97 88 SER A N 1
ATOM 703 C CA . SER A 1 88 ? -16.143 -24.243 29.139 1.00 51.97 88 SER A CA 1
ATOM 704 C C . SER A 1 88 ? -15.050 -23.478 28.361 1.00 51.97 88 SER A C 1
ATOM 706 O O . SER A 1 88 ? -15.213 -23.332 27.145 1.00 51.97 88 SER A O 1
ATOM 708 N N . ASP A 1 89 ? -13.936 -23.037 28.968 1.00 50.28 89 ASP A N 1
ATOM 709 C CA . ASP A 1 89 ? -12.869 -22.330 28.217 1.00 50.28 89 ASP A CA 1
ATOM 710 C C . ASP A 1 89 ? -12.233 -23.223 27.127 1.00 50.28 89 ASP A C 1
ATOM 712 O O . ASP A 1 89 ? -11.711 -22.716 26.137 1.00 50.28 89 ASP A O 1
ATOM 716 N N . ILE A 1 90 ? -12.345 -24.551 27.269 1.00 54.25 90 ILE A N 1
ATOM 717 C CA . ILE A 1 90 ? -11.835 -25.562 26.325 1.00 54.25 90 ILE A CA 1
ATOM 718 C C . ILE A 1 90 ? -12.931 -26.052 25.354 1.00 54.25 90 ILE A C 1
ATOM 720 O O . ILE A 1 90 ? -12.627 -26.522 24.261 1.00 54.25 90 ILE A O 1
ATOM 724 N N . ALA A 1 91 ? -14.217 -25.940 25.712 1.00 58.53 91 ALA A N 1
ATOM 725 C CA . ALA A 1 91 ? -15.306 -26.630 25.009 1.00 58.53 91 ALA A CA 1
ATOM 726 C C . ALA A 1 91 ? -15.805 -25.922 23.731 1.00 58.53 91 ALA A C 1
ATOM 728 O O . ALA A 1 91 ? -16.451 -26.547 22.895 1.00 58.53 91 ALA A O 1
ATOM 729 N N . THR A 1 92 ? -15.530 -24.623 23.568 1.00 65.62 92 THR A N 1
ATOM 730 C CA . THR A 1 92 ? -15.869 -23.847 22.355 1.00 65.62 92 THR A CA 1
ATOM 731 C C . THR A 1 92 ? -14.789 -22.798 22.081 1.00 65.62 92 THR A C 1
ATOM 733 O O . THR A 1 92 ? -15.006 -21.611 22.360 1.00 65.62 92 THR A O 1
ATOM 736 N N . PRO A 1 93 ? -13.608 -23.230 21.603 1.00 74.38 93 PRO A N 1
ATOM 737 C CA . PRO A 1 93 ? -12.558 -22.304 21.217 1.00 74.38 93 PRO A CA 1
ATOM 738 C C . PRO A 1 93 ? -13.018 -21.434 20.043 1.00 74.38 93 PRO A C 1
ATOM 740 O O . PRO A 1 93 ? -13.796 -21.871 19.191 1.00 74.38 93 PRO A O 1
ATOM 743 N N . LEU A 1 94 ? -12.529 -20.198 20.014 1.00 89.44 94 LEU A N 1
ATOM 744 C CA . LEU A 1 94 ? -12.574 -19.337 18.839 1.00 89.44 94 LEU A CA 1
ATOM 745 C C . LEU A 1 94 ? -11.640 -19.907 17.760 1.00 89.44 94 LEU A C 1
ATOM 747 O O . LEU A 1 94 ? -10.955 -20.919 17.963 1.00 89.44 94 LEU A O 1
ATOM 751 N N . TYR A 1 95 ? -11.615 -19.271 16.593 1.00 92.44 95 TYR A N 1
ATOM 752 C CA . TYR A 1 95 ? -10.764 -19.705 15.492 1.00 92.44 95 TYR A CA 1
ATOM 753 C C . TYR A 1 95 ? -9.303 -19.919 15.934 1.00 92.44 95 TYR A C 1
ATOM 755 O O . TYR A 1 95 ? -8.755 -19.164 16.737 1.00 92.44 95 TYR A O 1
ATOM 763 N N . MET A 1 96 ? -8.690 -20.998 15.434 1.00 90.69 96 MET A N 1
ATOM 764 C CA . MET A 1 96 ? -7.327 -21.437 15.782 1.00 90.69 96 MET A CA 1
ATOM 765 C C . MET A 1 96 ? -7.069 -21.702 17.277 1.00 90.69 96 MET A C 1
ATOM 767 O O . MET A 1 96 ? -5.919 -21.747 17.704 1.00 90.69 96 MET A O 1
ATOM 771 N N . GLY A 1 97 ? -8.112 -21.942 18.077 1.00 87.62 97 GLY A N 1
ATOM 772 C CA . GLY A 1 97 ? -7.939 -22.300 19.486 1.00 87.62 97 GLY A CA 1
ATOM 773 C C . GLY A 1 97 ? -7.868 -21.106 20.442 1.00 87.62 97 GLY A C 1
ATOM 774 O O . GLY A 1 97 ? -7.612 -21.317 21.626 1.00 87.62 97 GLY A O 1
ATOM 775 N N . GLU A 1 98 ? -8.084 -19.870 19.970 1.00 91.50 98 GLU A N 1
ATOM 776 C CA . GLU A 1 98 ? -8.119 -18.685 20.838 1.00 91.50 98 GLU A CA 1
ATOM 777 C C . GLU A 1 98 ? -9.268 -18.811 21.861 1.00 91.50 98 GLU A C 1
ATOM 779 O O . GLU A 1 98 ? -10.367 -19.277 21.554 1.00 91.50 98 GLU A O 1
ATOM 784 N N . THR A 1 99 ? -9.030 -18.419 23.112 1.00 90.94 99 THR A N 1
ATOM 785 C CA . THR A 1 99 ? -10.077 -18.392 24.144 1.00 90.94 99 THR A CA 1
ATOM 786 C C . THR A 1 99 ? -10.684 -16.995 24.239 1.00 90.94 99 THR A C 1
ATOM 788 O O . THR A 1 99 ? -10.040 -16.000 23.909 1.00 90.94 99 THR A O 1
ATOM 791 N N . PHE A 1 100 ? -11.908 -16.881 24.760 1.00 91.56 100 PHE A N 1
ATOM 792 C CA . PHE A 1 100 ? -12.522 -15.567 25.000 1.00 91.56 100 PHE A CA 1
ATOM 793 C C . PHE A 1 100 ? -11.706 -14.709 25.981 1.00 91.56 100 PHE A C 1
ATOM 795 O O . PHE A 1 100 ? -11.706 -13.487 25.866 1.00 91.56 100 PHE A O 1
ATOM 802 N N . SER A 1 101 ? -10.979 -15.339 26.911 1.00 91.19 101 SER A N 1
ATOM 803 C CA . SER A 1 101 ? -10.055 -14.636 27.807 1.00 91.19 101 SER A CA 1
ATOM 804 C C . SER A 1 101 ? -8.879 -14.016 27.037 1.00 91.19 101 SER A C 1
ATOM 806 O O . SER A 1 101 ? -8.563 -12.853 27.264 1.00 91.19 101 SER A O 1
ATOM 808 N N . LEU A 1 102 ? -8.280 -14.738 26.080 1.00 92.88 102 LEU A N 1
ATOM 809 C CA . LEU A 1 102 ? -7.200 -14.207 25.232 1.00 92.88 102 LEU A CA 1
ATOM 810 C C . LEU A 1 102 ? -7.693 -13.096 24.293 1.00 92.88 102 LEU A C 1
ATOM 812 O O . LEU A 1 102 ? -7.043 -12.059 24.166 1.00 92.88 102 LEU A O 1
ATOM 816 N N . MET A 1 103 ? -8.878 -13.269 23.702 1.00 95.25 103 MET A N 1
ATOM 817 C CA . MET A 1 103 ? -9.525 -12.220 22.910 1.00 95.25 103 MET A CA 1
ATOM 818 C C . MET A 1 103 ? -9.770 -10.958 23.754 1.00 95.25 103 MET A C 1
ATOM 820 O O . MET A 1 103 ? -9.516 -9.846 23.287 1.00 95.25 103 MET A O 1
ATOM 824 N N . LEU A 1 104 ? -10.224 -11.115 25.005 1.00 96.00 104 LEU A N 1
ATOM 825 C CA . LEU A 1 104 ? -10.402 -9.994 25.927 1.00 96.00 104 LEU A CA 1
ATOM 826 C C . LEU A 1 104 ? -9.072 -9.281 26.192 1.00 96.00 104 LEU A C 1
ATOM 828 O O . LEU A 1 104 ? -9.025 -8.061 26.085 1.00 96.00 104 LEU A O 1
ATOM 832 N N . GLU A 1 105 ? -7.994 -10.021 26.471 1.00 96.38 105 GLU A N 1
ATOM 833 C CA . GLU A 1 105 ? -6.653 -9.461 26.694 1.00 96.38 105 GLU A CA 1
ATOM 834 C C . GLU A 1 105 ? -6.130 -8.673 25.482 1.00 96.38 105 GLU A C 1
ATOM 836 O O . GLU A 1 105 ? -5.564 -7.586 25.652 1.00 96.38 105 GLU A O 1
ATOM 841 N N . ARG A 1 106 ? -6.352 -9.185 24.263 1.00 97.31 106 ARG A N 1
ATOM 842 C CA . ARG A 1 106 ? -6.008 -8.505 23.004 1.00 97.31 106 ARG A CA 1
ATOM 843 C C . ARG A 1 106 ? -6.731 -7.164 22.884 1.00 97.31 106 ARG A C 1
ATOM 845 O O . ARG A 1 106 ? -6.080 -6.132 22.707 1.00 97.31 106 ARG A O 1
ATOM 852 N N . TRP A 1 107 ? -8.053 -7.158 23.045 1.00 98.19 107 TRP A N 1
ATOM 853 C CA . TRP A 1 107 ? -8.858 -5.935 22.978 1.00 98.19 107 TRP A CA 1
ATOM 854 C C . TRP A 1 107 ? -8.564 -4.961 24.128 1.00 98.19 107 TRP A C 1
ATOM 856 O O . TRP A 1 107 ? -8.569 -3.746 23.928 1.00 98.19 107 TRP A O 1
ATOM 866 N N . ASP A 1 108 ? -8.227 -5.468 25.314 1.00 98.06 108 ASP A N 1
ATOM 867 C CA . ASP A 1 108 ? -7.800 -4.652 26.450 1.00 98.06 108 ASP A CA 1
ATOM 868 C C . ASP A 1 108 ? -6.468 -3.946 26.200 1.00 98.06 108 ASP A C 1
ATOM 870 O O . ASP A 1 108 ? -6.295 -2.785 26.581 1.00 98.06 108 ASP A O 1
ATOM 874 N N . LYS A 1 109 ? -5.519 -4.631 25.556 1.00 97.38 109 LYS A N 1
ATOM 875 C CA . LYS A 1 109 ? -4.248 -4.029 25.154 1.00 97.38 109 LYS A CA 1
ATOM 876 C C . LYS A 1 109 ? -4.473 -2.914 24.136 1.00 97.38 109 LYS A C 1
ATOM 878 O O . LYS A 1 109 ? -3.999 -1.806 24.362 1.00 97.38 109 LYS A O 1
ATOM 883 N N . ILE A 1 110 ? -5.258 -3.172 23.089 1.00 97.75 110 ILE A N 1
ATOM 884 C CA . ILE A 1 110 ? -5.607 -2.163 22.077 1.00 97.75 110 ILE A CA 1
ATOM 885 C C . ILE A 1 110 ? -6.261 -0.942 22.730 1.00 97.75 110 ILE A C 1
ATOM 887 O O . ILE A 1 110 ? -5.840 0.182 22.480 1.00 97.75 110 ILE A O 1
ATOM 891 N N . TYR A 1 111 ? -7.238 -1.147 23.619 1.00 97.88 111 TYR A N 1
ATOM 892 C CA . TYR A 1 111 ? -7.913 -0.048 24.311 1.00 97.88 111 TYR A CA 1
ATOM 893 C C . TYR A 1 111 ? -6.950 0.819 25.137 1.00 97.88 111 TYR A C 1
ATOM 895 O O . TYR A 1 111 ? -7.065 2.043 25.124 1.00 97.88 111 TYR A O 1
ATOM 903 N N . ARG A 1 112 ? -6.006 0.200 25.863 1.00 96.81 112 ARG A N 1
ATOM 904 C CA . ARG A 1 112 ? -5.010 0.927 26.670 1.00 96.81 112 ARG A CA 1
ATOM 905 C C . ARG A 1 112 ? -3.993 1.679 25.820 1.00 96.81 112 ARG A C 1
ATOM 907 O O . ARG A 1 112 ? -3.597 2.775 26.202 1.00 96.81 112 ARG A O 1
ATOM 914 N N . ASP A 1 113 ? -3.570 1.083 24.711 1.00 96.88 113 ASP A N 1
ATOM 915 C CA . ASP A 1 113 ? -2.512 1.634 23.868 1.00 96.88 113 ASP A CA 1
ATOM 916 C C . ASP A 1 113 ? -3.052 2.709 22.904 1.00 96.88 113 ASP A C 1
ATOM 918 O O . ASP A 1 113 ? -2.297 3.574 22.471 1.00 96.88 113 ASP A O 1
ATOM 922 N N . PHE A 1 114 ? -4.353 2.694 22.580 1.00 97.69 114 PHE A N 1
ATOM 923 C CA . PHE A 1 114 ? -4.930 3.595 21.578 1.00 97.69 114 PHE A CA 1
ATOM 924 C C . PHE A 1 114 ? -5.069 5.051 22.046 1.00 97.69 114 PHE A C 1
ATOM 926 O O . PHE A 1 114 ? -4.888 5.967 21.243 1.00 97.69 114 PHE A O 1
ATOM 933 N N . TYR A 1 115 ? -5.371 5.291 23.327 1.00 97.06 115 TYR A N 1
ATOM 934 C CA . TYR A 1 115 ? -5.531 6.642 23.873 1.00 97.06 115 TYR A CA 1
ATOM 935 C C . TYR A 1 115 ? -4.740 6.835 25.165 1.00 97.06 115 TYR A C 1
ATOM 937 O O . TYR A 1 115 ? -4.944 6.139 26.161 1.00 97.06 115 TYR A O 1
ATOM 945 N N . SER A 1 116 ? -3.869 7.842 25.168 1.00 94.19 116 SER A N 1
ATOM 946 C CA . SER A 1 116 ? -3.082 8.215 26.337 1.00 94.19 116 SER A CA 1
ATOM 947 C C . SER A 1 116 ? -3.818 9.271 27.152 1.00 94.19 116 SER A C 1
ATOM 949 O O . SER A 1 116 ? -3.892 10.436 26.770 1.00 94.19 116 SER A O 1
ATOM 951 N N . THR A 1 117 ? -4.277 8.894 28.343 1.00 91.81 117 THR A N 1
ATOM 952 C CA . THR A 1 117 ? -4.868 9.840 29.305 1.00 91.81 117 THR A CA 1
ATOM 953 C C . THR A 1 117 ? -3.856 10.838 29.869 1.00 91.81 117 THR A C 1
ATOM 955 O O . THR A 1 117 ? -4.250 11.872 30.391 1.00 91.81 117 THR A O 1
ATOM 958 N N . LYS A 1 118 ? -2.550 10.548 29.774 1.00 92.75 118 LYS A N 1
ATOM 959 C CA . LYS A 1 118 ? -1.484 11.443 30.256 1.00 92.75 118 LYS A CA 1
ATOM 960 C C . LYS A 1 118 ? -1.229 12.608 29.307 1.00 92.75 118 LYS A C 1
ATOM 962 O O . LYS A 1 118 ? -0.889 13.693 29.758 1.00 92.75 118 LYS A O 1
ATOM 967 N N . THR A 1 119 ? -1.316 12.348 28.005 1.00 90.81 119 THR A N 1
ATOM 968 C CA . THR A 1 119 ? -1.041 13.334 26.949 1.00 90.81 119 THR A CA 1
ATOM 969 C C . THR A 1 119 ? -2.310 13.818 26.259 1.00 90.81 119 THR A C 1
ATOM 971 O O . THR A 1 119 ? -2.224 14.715 25.434 1.00 90.81 119 THR A O 1
ATOM 974 N N . GLU A 1 120 ? -3.460 13.227 26.588 1.00 91.50 120 GLU A N 1
ATOM 975 C CA . GLU A 1 120 ? -4.770 13.471 25.975 1.00 91.50 120 GLU A CA 1
ATOM 976 C C . GLU A 1 120 ? -4.775 13.303 24.446 1.00 91.50 120 GLU A C 1
ATOM 978 O O . GLU A 1 120 ? -5.509 13.978 23.726 1.00 91.50 120 GLU A O 1
ATOM 983 N N . THR A 1 121 ? -3.964 12.371 23.939 1.00 92.81 121 THR A N 1
ATOM 984 C CA . THR A 1 121 ? -3.765 12.141 22.502 1.00 92.81 121 THR A CA 1
ATOM 985 C C . THR A 1 121 ? -3.977 10.683 22.114 1.00 92.81 121 THR A C 1
ATOM 987 O O . THR A 1 121 ? -3.767 9.766 22.914 1.00 92.81 121 THR A O 1
ATOM 990 N N . PHE A 1 122 ? -4.366 10.473 20.855 1.00 96.62 122 PHE A N 1
ATOM 991 C CA . PHE A 1 122 ? -4.471 9.149 20.252 1.00 96.62 122 PHE A CA 1
ATOM 992 C C . PHE A 1 122 ? -3.130 8.694 19.672 1.00 96.62 122 PHE A C 1
ATOM 994 O O . PHE A 1 122 ? -2.424 9.472 19.020 1.00 96.62 122 PHE A O 1
ATOM 1001 N N . ASP A 1 123 ? -2.810 7.410 19.839 1.00 96.12 123 ASP A N 1
ATOM 1002 C CA . ASP A 1 123 ? -1.748 6.768 19.072 1.00 96.12 123 ASP A CA 1
ATOM 1003 C C . ASP A 1 123 ? -2.319 6.172 17.784 1.00 96.12 123 ASP A C 1
ATOM 1005 O O . ASP A 1 123 ? -2.854 5.063 17.749 1.00 96.12 123 ASP A O 1
ATOM 1009 N N . LEU A 1 124 ? -2.179 6.926 16.694 1.00 96.75 124 LEU A N 1
ATOM 1010 C CA . LEU A 1 124 ? -2.692 6.524 15.384 1.00 96.75 124 LEU A CA 1
ATOM 1011 C C . LEU A 1 124 ? -2.039 5.246 14.839 1.00 96.75 124 LEU A C 1
ATOM 1013 O O . LEU A 1 124 ? -2.635 4.591 13.990 1.00 96.75 124 LEU A O 1
ATOM 1017 N N . SER A 1 125 ? -0.877 4.837 15.370 1.00 94.56 125 SER A N 1
ATOM 1018 C CA . SER A 1 125 ? -0.246 3.567 14.986 1.00 94.56 125 SER A CA 1
ATOM 1019 C C . SER A 1 125 ? -1.079 2.337 15.370 1.00 94.56 125 SER A C 1
ATOM 1021 O O . SER A 1 125 ? -0.799 1.243 14.893 1.00 94.56 125 SER A O 1
ATOM 1023 N N . LYS A 1 126 ? -2.119 2.513 16.200 1.00 97.31 126 LYS A N 1
ATOM 1024 C CA . LYS A 1 126 ? -3.072 1.468 16.596 1.00 97.31 126 LYS A CA 1
ATOM 1025 C C . LYS A 1 126 ? -4.314 1.383 15.721 1.00 97.31 126 LYS A C 1
ATOM 1027 O O . LYS A 1 126 ? -5.087 0.449 15.888 1.00 97.31 126 LYS A O 1
ATOM 1032 N N . ILE A 1 127 ? -4.511 2.304 14.776 1.00 97.69 127 ILE A N 1
ATOM 1033 C CA . ILE A 1 127 ? -5.623 2.215 13.818 1.00 97.69 127 ILE A CA 1
ATOM 1034 C C . ILE A 1 127 ? -5.567 0.903 13.012 1.00 97.69 127 ILE A C 1
ATOM 1036 O O . ILE A 1 127 ? -6.597 0.228 12.963 1.00 97.69 127 ILE A O 1
ATOM 1040 N N . PRO A 1 128 ? -4.413 0.492 12.439 1.00 95.69 128 PRO A N 1
ATOM 1041 C CA . PRO A 1 128 ? -4.315 -0.785 11.731 1.00 95.69 128 PRO A CA 1
ATOM 1042 C C . PRO A 1 128 ? -4.577 -1.973 12.663 1.00 95.69 128 PRO A C 1
ATOM 1044 O O . PRO A 1 128 ? -5.358 -2.850 12.319 1.00 95.69 128 PRO A O 1
ATOM 1047 N N . ASP A 1 129 ? -4.042 -1.943 13.893 1.00 97.38 129 ASP A N 1
ATOM 1048 C CA . ASP A 1 129 ? -4.278 -2.994 14.895 1.00 97.38 129 ASP A CA 1
ATOM 1049 C C . ASP A 1 129 ? -5.782 -3.169 15.198 1.00 97.38 129 ASP A C 1
ATOM 1051 O O . ASP A 1 129 ? -6.271 -4.297 15.278 1.00 97.38 129 ASP A O 1
ATOM 1055 N N . VAL A 1 130 ? -6.530 -2.065 15.360 1.00 98.31 130 VAL A N 1
ATOM 1056 C CA . VAL A 1 130 ? -7.989 -2.090 15.578 1.00 98.31 130 VAL A CA 1
ATOM 1057 C C . VAL A 1 130 ? -8.701 -2.683 14.366 1.00 98.31 130 VAL A C 1
ATOM 1059 O O . VAL A 1 130 ? -9.556 -3.552 14.544 1.00 98.31 130 VAL A O 1
ATOM 1062 N N . HIS A 1 131 ? -8.358 -2.214 13.163 1.00 96.25 131 HIS A N 1
ATOM 1063 C CA . HIS A 1 131 ? -8.944 -2.663 11.903 1.00 96.25 131 HIS A CA 1
ATOM 1064 C C . HIS A 1 131 ? -8.738 -4.165 11.681 1.00 96.25 131 HIS A C 1
ATOM 1066 O O . HIS A 1 131 ? -9.712 -4.899 11.514 1.00 96.25 131 HIS A O 1
ATOM 1072 N N . ASP A 1 132 ? -7.498 -4.637 11.772 1.00 94.94 132 ASP A N 1
ATOM 1073 C CA . ASP A 1 132 ? -7.150 -6.031 11.513 1.00 94.94 132 ASP A CA 1
ATOM 1074 C C . ASP A 1 132 ? -7.783 -6.960 12.551 1.00 94.94 132 ASP A C 1
ATOM 1076 O O . ASP A 1 132 ? -8.304 -8.023 12.211 1.00 94.94 132 ASP A O 1
ATOM 1080 N N . CYS A 1 133 ? -7.819 -6.539 13.820 1.00 96.88 133 CYS A N 1
ATOM 1081 C CA . CYS A 1 133 ? -8.452 -7.300 14.892 1.00 96.88 133 CYS A CA 1
ATOM 1082 C C . CYS A 1 133 ? -9.956 -7.472 14.687 1.00 96.88 133 CYS A C 1
ATOM 1084 O O . CYS A 1 133 ? -10.458 -8.591 14.814 1.00 96.88 133 CYS A O 1
ATOM 1086 N N . ILE A 1 134 ? -10.688 -6.393 14.381 1.00 97.25 134 ILE A N 1
ATOM 1087 C CA . I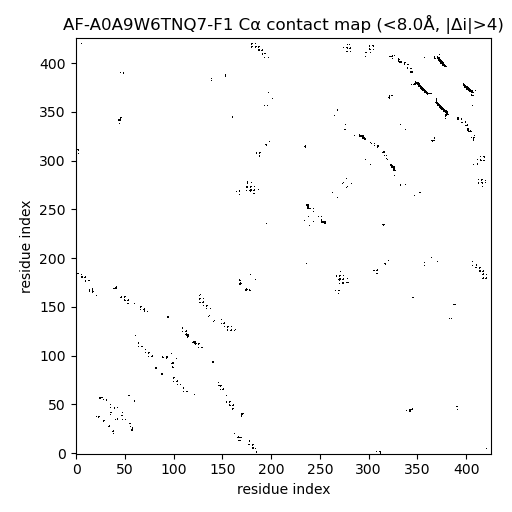LE A 1 134 ? -12.134 -6.514 14.167 1.00 97.25 134 ILE A CA 1
ATOM 1088 C C . ILE A 1 134 ? -12.445 -7.250 12.865 1.00 97.25 134 ILE A C 1
ATOM 1090 O O . ILE A 1 134 ? -13.366 -8.062 12.841 1.00 97.25 134 ILE A O 1
ATOM 1094 N N . LYS A 1 135 ? -11.649 -7.043 11.810 1.00 94.38 135 LYS A N 1
ATOM 1095 C CA . LYS A 1 135 ? -11.767 -7.783 10.550 1.00 94.38 135 LYS A CA 1
ATOM 1096 C C . LYS A 1 135 ? -11.590 -9.284 10.778 1.00 94.38 135 LYS A C 1
ATOM 1098 O O . LYS A 1 135 ? -12.446 -10.069 10.375 1.00 94.38 135 LYS A O 1
ATOM 1103 N N . TYR A 1 136 ? -10.540 -9.682 11.497 1.00 94.50 136 TYR A N 1
ATOM 1104 C CA . TYR A 1 136 ? -10.301 -11.074 11.880 1.00 94.50 136 TYR A CA 1
ATOM 1105 C C . TYR A 1 136 ? -11.478 -11.658 12.674 1.00 94.50 136 TYR A C 1
ATOM 1107 O O . TYR A 1 136 ? -11.966 -12.742 12.351 1.00 94.50 136 TYR A O 1
ATOM 1115 N N . ASP A 1 137 ? -11.981 -10.923 13.670 1.00 95.31 137 ASP A N 1
ATOM 1116 C CA . ASP A 1 137 ? -13.092 -11.376 14.508 1.00 95.31 137 ASP A CA 1
ATOM 1117 C C . ASP A 1 137 ? -14.398 -11.528 13.712 1.00 95.31 137 ASP A C 1
ATOM 1119 O O . ASP A 1 137 ? -15.136 -12.492 13.919 1.00 95.31 137 ASP A O 1
ATOM 1123 N N . LEU A 1 138 ? -14.676 -10.632 12.764 1.00 94.00 138 LEU A N 1
ATOM 1124 C CA . LEU A 1 138 ? -15.855 -10.729 11.902 1.00 94.00 138 LEU A CA 1
ATOM 1125 C C . LEU A 1 138 ? -15.754 -11.856 10.872 1.00 94.00 138 LEU A C 1
ATOM 1127 O O . LEU A 1 138 ? -16.770 -12.475 10.567 1.00 94.00 138 LEU A O 1
ATOM 1131 N N . LEU A 1 139 ? -14.561 -12.145 10.350 1.00 91.81 139 LEU A N 1
ATOM 1132 C CA . LEU A 1 139 ? -14.360 -13.205 9.358 1.00 91.81 139 LEU A CA 1
ATOM 1133 C C . LEU A 1 139 ? -14.355 -14.595 9.992 1.00 91.81 139 LEU A C 1
ATOM 1135 O O . LEU A 1 139 ? -15.029 -15.510 9.520 1.00 91.81 139 LEU A O 1
ATOM 1139 N N . HIS A 1 140 ? -13.596 -14.759 11.072 1.00 92.56 140 HIS A N 1
ATOM 1140 C CA . HIS A 1 140 ? -13.295 -16.072 11.632 1.00 92.56 140 HIS A CA 1
ATOM 1141 C C . HIS A 1 140 ? -14.153 -16.431 12.843 1.00 92.56 140 HIS A C 1
ATOM 1143 O O . HIS A 1 140 ? -14.362 -17.612 13.118 1.00 92.56 140 HIS A O 1
ATOM 1149 N N . ASN A 1 141 ? -14.692 -15.425 13.536 1.00 92.44 141 ASN A N 1
ATOM 1150 C CA . ASN A 1 141 ? -15.530 -15.587 14.723 1.00 92.44 141 ASN A CA 1
ATOM 1151 C C . ASN A 1 141 ? -16.952 -15.033 14.490 1.00 92.44 141 ASN A C 1
ATOM 1153 O O . ASN A 1 141 ? -17.639 -14.644 15.436 1.00 92.44 141 ASN A O 1
ATOM 1157 N N . SER A 1 142 ? -17.421 -15.037 13.234 1.00 88.94 142 SER A N 1
ATOM 1158 C CA . SER A 1 142 ? -18.733 -14.506 12.818 1.00 88.94 142 SER A CA 1
ATOM 1159 C C . SER A 1 142 ? -19.909 -15.078 13.616 1.00 88.94 142 SER A C 1
ATOM 1161 O O . SER A 1 142 ? -20.858 -14.361 13.931 1.00 88.94 142 SER A O 1
ATOM 1163 N N . SER A 1 143 ? -19.821 -16.348 14.026 1.00 88.00 143 SER A N 1
ATOM 1164 C CA . SER A 1 143 ? -20.832 -17.028 14.843 1.00 88.00 143 SER A CA 1
ATOM 1165 C C . SER A 1 143 ? -21.038 -16.411 16.228 1.00 88.00 143 SER A C 1
ATOM 1167 O O . SER A 1 143 ? -22.024 -16.730 16.889 1.00 88.00 143 SER A O 1
ATOM 1169 N N . VAL A 1 144 ? -20.110 -15.574 16.704 1.00 90.19 144 VAL A N 1
ATOM 1170 C CA . VAL A 1 144 ? -20.247 -14.898 17.999 1.00 90.19 144 VAL A CA 1
ATOM 1171 C C . VAL A 1 144 ? -21.257 -13.750 17.932 1.00 90.19 144 VAL A C 1
ATOM 1173 O O . VAL A 1 144 ? -21.978 -13.534 18.904 1.00 90.19 144 VAL A O 1
ATOM 1176 N N . GLY A 1 145 ? -21.359 -13.064 16.788 1.00 89.62 145 GLY A N 1
ATOM 1177 C CA . GLY A 1 145 ? -22.389 -12.051 16.546 1.00 89.62 145 GLY A CA 1
ATOM 1178 C C . GLY A 1 145 ? -22.262 -10.783 17.400 1.00 89.62 145 GLY A C 1
ATOM 1179 O O . GLY A 1 145 ? -23.221 -10.399 18.067 1.00 89.62 145 GLY A O 1
ATOM 1180 N N . TRP A 1 146 ? -21.097 -10.123 17.379 1.00 92.94 146 TRP A N 1
ATOM 1181 C CA . TRP A 1 146 ? -20.860 -8.864 18.104 1.00 92.94 146 TRP A CA 1
ATOM 1182 C C . TRP A 1 146 ? -21.798 -7.743 17.650 1.00 92.94 146 TRP A C 1
ATOM 1184 O O . TRP A 1 146 ? -21.842 -7.409 16.464 1.00 92.94 146 TRP A O 1
ATOM 1194 N N . LYS A 1 147 ? -22.501 -7.102 18.589 1.00 94.25 147 LYS A N 1
ATOM 1195 C CA . LYS A 1 147 ? -23.543 -6.109 18.272 1.00 94.25 147 LYS A CA 1
ATOM 1196 C C . LYS A 1 147 ? -22.957 -4.858 17.626 1.00 94.25 147 LYS A C 1
ATOM 1198 O O . LYS A 1 147 ? -23.518 -4.348 16.661 1.00 94.25 147 LYS A O 1
ATOM 1203 N N . CYS A 1 148 ? -21.832 -4.368 18.147 1.00 95.00 148 CYS A N 1
ATOM 1204 C CA . CYS A 1 148 ? -21.133 -3.201 17.601 1.00 95.00 148 CYS A CA 1
ATOM 1205 C C . CYS A 1 148 ? -20.046 -3.543 16.567 1.00 95.00 148 CYS A C 1
ATOM 1207 O O . CYS A 1 148 ? -19.401 -2.632 16.049 1.00 95.00 148 CYS A O 1
ATOM 1209 N N . GLY A 1 149 ? -19.839 -4.827 16.242 1.00 94.50 149 GLY A N 1
ATOM 1210 C CA . GLY A 1 149 ? -18.683 -5.269 15.456 1.00 94.50 149 GLY A CA 1
ATOM 1211 C C . GLY A 1 149 ? -18.632 -4.681 14.045 1.00 94.50 149 GLY A C 1
ATOM 1212 O O . GLY A 1 149 ? -17.586 -4.207 13.614 1.00 94.50 149 GLY A O 1
ATOM 1213 N N . LEU A 1 150 ? -19.772 -4.632 13.351 1.00 93.44 150 LEU A N 1
ATOM 1214 C CA . LEU A 1 150 ? -19.841 -4.088 11.992 1.00 93.44 150 LEU A CA 1
ATOM 1215 C C . LEU A 1 150 ? -19.657 -2.565 11.953 1.00 93.44 150 LEU A C 1
ATOM 1217 O O . LEU A 1 150 ? -19.001 -2.041 11.058 1.00 93.44 150 LEU A O 1
ATOM 1221 N N . GLU A 1 151 ? -20.209 -1.847 12.935 1.00 95.25 151 GLU A N 1
ATOM 1222 C CA . GLU A 1 151 ? -20.008 -0.399 13.066 1.00 95.25 151 GLU A CA 1
ATOM 1223 C C . GLU A 1 151 ? -18.538 -0.073 13.364 1.00 95.25 151 GLU A C 1
ATOM 1225 O O . GLU A 1 151 ? -17.974 0.840 12.759 1.00 95.25 151 GLU A O 1
ATOM 1230 N N . LEU A 1 152 ? -17.911 -0.850 14.256 1.00 97.50 152 LEU A N 1
ATOM 1231 C CA . LEU A 1 152 ? -16.486 -0.748 14.558 1.00 97.50 152 LEU A CA 1
ATOM 1232 C C . LEU A 1 152 ? -15.636 -1.008 13.315 1.00 97.50 152 LEU A C 1
ATOM 1234 O O . LEU A 1 152 ? -14.753 -0.206 13.025 1.00 97.50 152 LEU A O 1
ATOM 1238 N N . PHE A 1 153 ? -15.928 -2.072 12.564 1.00 95.56 153 PHE A N 1
ATOM 1239 C CA . PHE A 1 153 ? -15.211 -2.398 11.333 1.00 95.56 153 PHE A CA 1
ATOM 1240 C C . PHE A 1 153 ? -15.299 -1.273 10.302 1.00 95.56 153 PHE A C 1
ATOM 1242 O O . PHE A 1 153 ? -14.259 -0.781 9.883 1.00 95.56 153 PHE A O 1
ATOM 1249 N N . LYS A 1 154 ? -16.502 -0.782 9.974 1.00 94.25 154 LYS A N 1
ATOM 1250 C CA . LYS A 1 154 ? -16.681 0.302 8.988 1.00 94.25 154 LYS A CA 1
ATOM 1251 C C . LYS A 1 154 ? -15.876 1.555 9.333 1.00 94.25 154 LYS A C 1
ATOM 1253 O O . LYS A 1 154 ? -15.286 2.184 8.455 1.00 94.25 154 LYS A O 1
ATOM 1258 N N . LEU A 1 155 ? -15.860 1.943 10.610 1.00 97.19 155 LEU A N 1
ATOM 1259 C CA . LEU A 1 155 ? -15.119 3.125 11.047 1.00 97.19 155 LEU A CA 1
ATOM 1260 C C . LEU A 1 155 ? -13.605 2.877 11.086 1.00 97.19 155 LEU A C 1
ATOM 1262 O O . LEU A 1 155 ? -12.840 3.743 10.661 1.00 97.19 155 LEU A O 1
ATOM 1266 N N . ALA A 1 156 ? -13.176 1.709 11.577 1.00 97.19 156 ALA A N 1
ATOM 1267 C CA . ALA A 1 156 ? -11.770 1.317 11.614 1.00 97.19 156 ALA A CA 1
ATOM 1268 C C . ALA A 1 156 ? -11.181 1.225 10.201 1.00 97.19 156 ALA A C 1
ATOM 1270 O O . ALA A 1 156 ? -10.100 1.750 9.960 1.00 97.19 156 ALA A O 1
ATOM 1271 N N . GLU A 1 157 ? -11.919 0.633 9.263 1.00 94.88 157 GLU A N 1
ATOM 1272 C CA . GLU A 1 157 ? -11.552 0.506 7.852 1.00 94.88 157 GLU A CA 1
ATOM 1273 C C . GLU A 1 157 ? -11.407 1.877 7.186 1.00 94.88 157 GLU A C 1
ATOM 1275 O O . GLU A 1 157 ? -10.396 2.139 6.538 1.00 94.88 157 GLU A O 1
ATOM 1280 N N . ALA A 1 158 ? -12.359 2.796 7.389 1.00 95.31 158 ALA A N 1
ATOM 1281 C CA . ALA A 1 158 ? -12.254 4.151 6.849 1.00 95.31 158 ALA A CA 1
ATOM 1282 C C . ALA A 1 158 ? -11.009 4.887 7.384 1.00 95.31 158 ALA A C 1
ATOM 1284 O O . ALA A 1 158 ? -10.271 5.515 6.620 1.00 95.31 158 ALA A O 1
ATOM 1285 N N . LEU A 1 159 ? -10.735 4.781 8.688 1.00 97.00 159 LEU A N 1
ATOM 1286 C CA . LEU A 1 159 ? -9.548 5.381 9.302 1.00 97.00 159 LEU A CA 1
ATOM 1287 C C . LEU A 1 159 ? -8.249 4.728 8.803 1.00 97.00 159 LEU A C 1
ATOM 1289 O O . LEU A 1 159 ? -7.308 5.447 8.466 1.00 97.00 159 LEU A O 1
ATOM 1293 N N . ALA A 1 160 ? -8.200 3.398 8.698 1.00 95.69 160 ALA A N 1
ATOM 1294 C CA . ALA A 1 160 ? -7.041 2.659 8.201 1.00 95.69 160 ALA A CA 1
ATOM 1295 C C . ALA A 1 160 ? -6.745 2.998 6.734 1.00 95.69 160 ALA A C 1
ATOM 1297 O O . ALA A 1 160 ? -5.610 3.340 6.404 1.00 95.69 160 ALA A O 1
ATOM 1298 N N . ARG A 1 161 ? -7.772 3.029 5.877 1.00 92.56 161 ARG A N 1
ATOM 1299 C CA . ARG A 1 161 ? -7.684 3.430 4.462 1.00 92.56 161 ARG A CA 1
ATOM 1300 C C . ARG A 1 161 ? -7.075 4.820 4.290 1.00 92.56 161 ARG A C 1
ATOM 1302 O O . ARG A 1 161 ? -6.243 5.040 3.409 1.00 92.56 161 ARG A O 1
ATOM 1309 N N . CYS A 1 162 ? -7.461 5.755 5.157 1.00 92.56 162 CYS A N 1
ATOM 1310 C CA . CYS A 1 162 ? -6.921 7.110 5.169 1.00 92.56 162 CYS A CA 1
ATOM 1311 C C . CYS A 1 162 ? -5.482 7.186 5.708 1.00 92.56 162 CYS A C 1
ATOM 1313 O O . CYS A 1 162 ? -4.722 8.048 5.269 1.00 92.56 162 CYS A O 1
ATOM 1315 N N . TYR A 1 163 ? -5.120 6.337 6.672 1.00 95.00 163 TYR A N 1
ATOM 1316 C CA . TYR A 1 163 ? -3.863 6.425 7.417 1.00 95.00 163 TYR A CA 1
ATOM 1317 C C . TYR A 1 163 ? -2.727 5.594 6.797 1.00 95.00 163 TYR A C 1
ATOM 1319 O O . TYR A 1 163 ? -1.662 6.140 6.518 1.00 95.00 163 TYR A O 1
ATOM 1327 N N . VAL A 1 164 ? -2.954 4.301 6.534 1.00 93.38 164 VAL A N 1
ATOM 1328 C CA . VAL A 1 164 ? -1.911 3.309 6.197 1.00 93.38 164 VAL A CA 1
ATOM 1329 C C . VAL A 1 164 ? -1.181 3.652 4.901 1.00 93.38 164 VAL A C 1
ATOM 1331 O O . VAL A 1 164 ? 0.042 3.765 4.885 1.00 93.38 164 VAL A O 1
ATOM 1334 N N . SER A 1 165 ? -1.917 3.879 3.810 1.00 88.88 165 SER A N 1
ATOM 1335 C CA . SER A 1 165 ? -1.316 4.192 2.502 1.00 88.88 165 SER A CA 1
ATOM 1336 C C . SER A 1 165 ? -0.580 5.538 2.486 1.00 88.88 165 SER A C 1
ATOM 1338 O O . SER A 1 165 ? 0.343 5.750 1.692 1.00 88.88 165 SER A O 1
ATOM 1340 N N . GLN A 1 166 ? -0.978 6.455 3.370 1.00 93.81 166 GLN A N 1
ATOM 1341 C CA . GLN A 1 166 ? -0.373 7.774 3.492 1.00 93.81 166 GLN A CA 1
ATOM 1342 C C . GLN A 1 166 ? 0.906 7.773 4.317 1.00 93.81 166 GLN A C 1
ATOM 1344 O O . GLN A 1 166 ? 1.685 8.705 4.167 1.00 93.81 166 GLN A O 1
ATOM 1349 N N . GLU A 1 167 ? 1.190 6.734 5.111 1.00 94.25 167 GLU A N 1
ATOM 1350 C CA . GLU A 1 167 ? 2.487 6.598 5.790 1.00 94.25 167 GLU A CA 1
ATOM 1351 C C . GLU A 1 167 ? 3.666 6.569 4.805 1.00 94.25 167 GLU A C 1
ATOM 1353 O O . GLU A 1 167 ? 4.781 6.947 5.157 1.00 94.25 167 GLU A O 1
ATOM 1358 N N . TYR A 1 168 ? 3.405 6.171 3.557 1.00 94.44 168 TYR A N 1
ATOM 1359 C CA . TYR A 1 168 ? 4.375 6.119 2.462 1.00 94.44 168 TYR A CA 1
ATOM 1360 C C . TYR A 1 168 ? 4.381 7.397 1.605 1.00 94.44 168 TYR A C 1
ATOM 1362 O O . TYR A 1 168 ? 4.744 7.346 0.431 1.00 94.44 168 TYR A O 1
ATOM 1370 N N . GLY A 1 169 ? 3.934 8.521 2.173 1.00 96.25 169 GLY A N 1
ATOM 1371 C CA . GLY A 1 169 ? 3.896 9.849 1.557 1.00 96.25 169 GLY A CA 1
ATOM 1372 C C . GLY A 1 169 ? 2.476 10.321 1.244 1.00 96.25 169 GLY A C 1
ATOM 1373 O O . GLY A 1 169 ? 1.632 9.531 0.805 1.00 96.25 169 GLY A O 1
ATOM 1374 N N . MET A 1 170 ? 2.210 11.613 1.443 1.00 96.06 170 MET A N 1
ATOM 1375 C CA . MET A 1 170 ? 0.907 12.232 1.179 1.00 96.06 170 MET A CA 1
ATOM 1376 C C . MET A 1 170 ? 0.858 12.899 -0.196 1.00 96.06 170 MET A C 1
ATOM 1378 O O . MET A 1 170 ? -0.183 12.853 -0.848 1.00 96.06 170 MET A O 1
ATOM 1382 N N . ASP A 1 171 ? 1.968 13.485 -0.649 1.00 96.12 171 ASP A N 1
ATOM 1383 C CA . ASP A 1 171 ? 2.115 14.085 -1.979 1.00 96.12 171 ASP A CA 1
ATOM 1384 C C . ASP A 1 171 ? 3.077 13.302 -2.897 1.00 96.12 171 ASP A C 1
ATOM 1386 O O . ASP A 1 171 ? 3.619 12.263 -2.523 1.00 96.12 171 ASP A O 1
ATOM 1390 N N . ILE A 1 172 ? 3.242 13.763 -4.143 1.00 95.88 172 ILE A N 1
ATOM 1391 C CA . ILE A 1 172 ? 4.076 13.082 -5.148 1.00 95.88 172 ILE A CA 1
ATOM 1392 C C . ILE A 1 172 ? 5.545 13.033 -4.716 1.00 95.88 172 ILE A C 1
ATOM 1394 O O . ILE A 1 172 ? 6.173 11.991 -4.880 1.00 95.88 172 ILE A O 1
ATOM 1398 N N . ALA A 1 173 ? 6.083 14.120 -4.159 1.00 95.31 173 ALA A N 1
ATOM 1399 C CA . ALA A 1 173 ? 7.494 14.198 -3.795 1.00 95.31 173 ALA A CA 1
ATOM 1400 C C . ALA A 1 173 ? 7.800 13.267 -2.614 1.00 95.31 173 ALA A C 1
ATOM 1402 O O . ALA A 1 173 ? 8.746 12.480 -2.675 1.00 95.31 173 ALA A O 1
ATOM 1403 N N . GLU A 1 174 ? 6.945 13.284 -1.588 1.00 96.00 174 GLU A N 1
ATOM 1404 C CA . GLU A 1 174 ? 7.033 12.380 -0.439 1.00 96.00 174 GLU A CA 1
ATOM 1405 C C . GLU A 1 174 ? 6.915 10.909 -0.886 1.00 96.00 174 GLU A C 1
ATOM 1407 O O . GLU A 1 174 ? 7.727 10.067 -0.496 1.00 96.00 174 GLU A O 1
ATOM 1412 N N . LYS A 1 175 ? 5.952 10.593 -1.769 1.00 96.12 175 LYS A N 1
ATOM 1413 C CA . LYS A 1 175 ? 5.757 9.232 -2.303 1.00 96.12 175 LYS A CA 1
ATOM 1414 C C . LYS A 1 175 ? 6.930 8.747 -3.154 1.00 96.12 175 LYS A C 1
ATOM 1416 O O . LYS A 1 175 ? 7.270 7.566 -3.089 1.00 96.12 175 LYS A O 1
ATOM 1421 N N . GLN A 1 176 ? 7.539 9.628 -3.948 1.00 95.19 176 GLN A N 1
ATOM 1422 C CA . GLN A 1 176 ? 8.732 9.317 -4.738 1.00 95.19 176 GLN A CA 1
ATOM 1423 C C . GLN A 1 176 ? 9.943 9.059 -3.838 1.00 95.19 176 GLN A C 1
ATOM 1425 O O . GLN A 1 176 ? 10.627 8.057 -4.030 1.00 95.19 176 GLN A O 1
ATOM 1430 N N . SER A 1 177 ? 10.189 9.925 -2.852 1.00 93.62 177 SER A N 1
ATOM 1431 C CA . SER A 1 177 ? 11.341 9.811 -1.951 1.00 93.62 177 SER A CA 1
ATOM 1432 C C . SER A 1 177 ? 11.294 8.519 -1.132 1.00 93.62 177 SER A C 1
ATOM 1434 O O . SER A 1 177 ? 12.177 7.664 -1.257 1.00 93.62 177 SER A O 1
ATOM 1436 N N . ILE A 1 178 ? 10.201 8.302 -0.388 1.00 94.50 178 ILE A N 1
ATOM 1437 C CA . ILE A 1 178 ? 10.015 7.093 0.428 1.00 94.50 178 ILE A CA 1
ATOM 1438 C C . ILE A 1 178 ? 9.992 5.847 -0.467 1.00 94.50 178 ILE A C 1
ATOM 1440 O O . ILE A 1 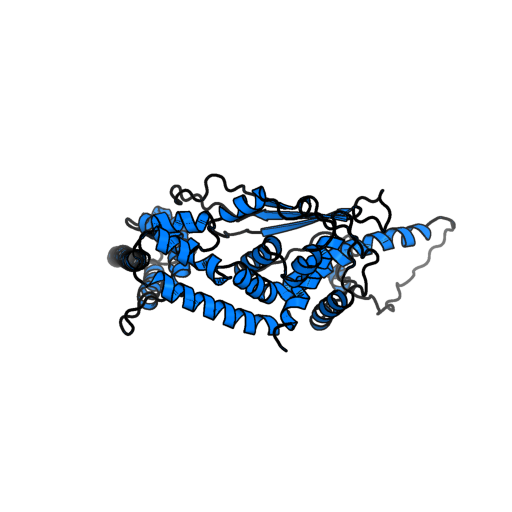178 ? 10.628 4.841 -0.149 1.00 94.50 178 ILE A O 1
ATOM 1444 N N . GLY A 1 179 ? 9.302 5.919 -1.612 1.00 94.12 179 GLY A N 1
ATOM 1445 C CA . GLY A 1 179 ? 9.221 4.837 -2.591 1.00 94.12 179 GLY A CA 1
ATOM 1446 C C . GLY A 1 179 ? 10.596 4.356 -3.053 1.00 94.12 179 GLY A C 1
ATOM 1447 O O . GLY A 1 179 ? 10.912 3.172 -2.925 1.00 94.12 179 GLY A O 1
ATOM 1448 N N . ASN A 1 180 ? 11.431 5.283 -3.530 1.00 91.31 180 ASN A N 1
ATOM 1449 C CA . ASN A 1 180 ? 12.755 4.973 -4.065 1.00 91.31 180 ASN A CA 1
ATOM 1450 C C . ASN A 1 180 ? 13.692 4.392 -2.998 1.00 91.31 180 ASN A C 1
ATOM 1452 O O . ASN A 1 180 ? 14.466 3.490 -3.311 1.00 91.31 180 ASN A O 1
ATOM 1456 N N . ARG A 1 181 ? 13.613 4.872 -1.748 1.00 90.75 181 ARG A N 1
ATOM 1457 C CA . ARG A 1 181 ? 14.465 4.403 -0.642 1.00 90.75 181 ARG A CA 1
ATOM 1458 C C . ARG A 1 181 ? 14.051 3.027 -0.119 1.00 90.75 181 ARG A C 1
ATOM 1460 O O . ARG A 1 181 ? 14.890 2.135 -0.035 1.00 90.75 181 ARG A O 1
ATOM 1467 N N . VAL A 1 182 ? 12.764 2.819 0.185 1.00 90.50 182 VAL A N 1
ATOM 1468 C CA . VAL A 1 182 ? 12.268 1.532 0.718 1.00 90.50 182 VAL A CA 1
ATOM 1469 C C . VAL A 1 182 ? 12.396 0.425 -0.325 1.00 90.50 182 VAL A C 1
ATOM 1471 O O . VAL A 1 182 ? 12.857 -0.672 -0.017 1.00 90.50 182 VAL A O 1
ATOM 1474 N N . SER A 1 183 ? 12.016 0.709 -1.574 1.00 90.88 183 SER A N 1
ATOM 1475 C CA . SER A 1 183 ? 12.056 -0.279 -2.653 1.00 90.88 183 SER A CA 1
ATOM 1476 C C . SER A 1 183 ? 13.409 -0.360 -3.365 1.00 90.88 183 SER A C 1
ATOM 1478 O O . SER A 1 183 ? 13.515 -1.121 -4.320 1.00 90.88 183 SER A O 1
ATOM 1480 N N . GLN A 1 184 ? 14.461 0.343 -2.922 1.00 89.25 184 GLN A N 1
ATOM 1481 C CA . GLN A 1 184 ? 15.745 0.411 -3.636 1.00 89.25 184 GLN A CA 1
ATOM 1482 C C . GLN A 1 184 ? 16.309 -0.977 -3.971 1.00 89.25 184 GLN A C 1
ATOM 1484 O O . GLN A 1 184 ? 16.590 -1.285 -5.129 1.00 89.25 184 GLN A O 1
ATOM 1489 N N . ALA A 1 185 ? 16.441 -1.839 -2.962 1.00 85.38 185 ALA A N 1
ATOM 1490 C CA . ALA A 1 185 ? 17.012 -3.170 -3.134 1.00 85.38 185 ALA A CA 1
ATOM 1491 C C . ALA A 1 185 ? 16.111 -4.081 -3.989 1.00 85.38 185 ALA A C 1
ATOM 1493 O O . ALA A 1 185 ? 16.604 -4.857 -4.808 1.00 85.38 185 ALA A O 1
ATOM 1494 N N . LEU A 1 186 ? 14.788 -3.952 -3.840 1.00 88.62 186 LEU A N 1
ATOM 1495 C CA . LEU A 1 186 ? 13.813 -4.693 -4.640 1.00 88.62 186 LEU A CA 1
ATOM 1496 C C . LEU A 1 186 ? 13.844 -4.250 -6.109 1.00 88.62 186 LEU A C 1
ATOM 1498 O O . LEU A 1 186 ? 13.920 -5.099 -6.989 1.00 88.62 186 LEU A O 1
ATOM 1502 N N . CYS A 1 187 ? 13.863 -2.944 -6.383 1.00 92.06 187 CYS A N 1
ATOM 1503 C CA . CYS A 1 187 ? 14.020 -2.378 -7.723 1.00 92.06 187 CYS A CA 1
ATOM 1504 C C . CYS A 1 187 ? 15.342 -2.807 -8.355 1.00 92.06 187 CYS A C 1
ATOM 1506 O O . CYS A 1 187 ? 15.361 -3.185 -9.524 1.00 92.06 187 CYS A O 1
ATOM 1508 N N . ALA A 1 188 ? 16.436 -2.807 -7.584 1.00 88.25 188 ALA A N 1
ATOM 1509 C CA . ALA A 1 188 ? 17.721 -3.281 -8.076 1.00 88.25 188 ALA A CA 1
ATOM 1510 C C . ALA A 1 188 ? 17.635 -4.750 -8.496 1.00 88.25 188 ALA A C 1
ATOM 1512 O O . ALA A 1 188 ? 18.064 -5.128 -9.586 1.00 88.25 188 ALA A O 1
ATOM 1513 N N . LYS A 1 189 ? 17.007 -5.573 -7.655 1.00 86.81 189 LYS A N 1
ATOM 1514 C CA . LYS A 1 189 ? 16.847 -6.993 -7.925 1.00 86.81 189 LYS A CA 1
ATOM 1515 C C . LYS A 1 189 ? 15.942 -7.249 -9.137 1.00 86.81 189 LYS A C 1
ATOM 1517 O O . LYS A 1 189 ? 16.350 -7.985 -10.024 1.00 86.81 189 LYS A O 1
ATOM 1522 N N . ILE A 1 190 ? 14.789 -6.582 -9.234 1.00 91.25 190 ILE A N 1
ATOM 1523 C CA . ILE A 1 190 ? 13.901 -6.654 -10.408 1.00 91.25 190 ILE A CA 1
ATOM 1524 C C . ILE A 1 190 ? 14.643 -6.222 -11.677 1.00 91.25 190 ILE A C 1
ATOM 1526 O O . ILE A 1 190 ? 14.519 -6.878 -12.704 1.00 91.25 190 ILE A O 1
ATOM 1530 N N . ARG A 1 191 ? 15.446 -5.158 -11.630 1.00 90.12 191 ARG A N 1
ATOM 1531 C CA . ARG A 1 191 ? 16.215 -4.709 -12.795 1.00 90.12 191 ARG A CA 1
ATOM 1532 C C . ARG A 1 191 ? 17.182 -5.787 -13.280 1.00 90.12 191 ARG A C 1
ATOM 1534 O O . ARG A 1 191 ? 17.164 -6.118 -14.458 1.00 90.12 191 ARG A O 1
ATOM 1541 N N . ALA A 1 192 ? 17.975 -6.380 -12.386 1.00 85.44 192 ALA A N 1
ATOM 1542 C CA . ALA A 1 192 ? 18.879 -7.468 -12.765 1.00 85.44 192 ALA A CA 1
ATOM 1543 C C . ALA A 1 192 ? 18.135 -8.680 -13.341 1.00 85.44 192 ALA A C 1
ATOM 1545 O O . ALA A 1 192 ? 18.654 -9.355 -14.226 1.00 85.44 192 ALA A O 1
ATOM 1546 N N . ASP A 1 193 ? 16.916 -8.937 -12.867 1.00 87.12 193 ASP A N 1
ATOM 1547 C CA . ASP A 1 193 ? 15.982 -9.926 -13.417 1.00 87.12 193 ASP A CA 1
ATOM 1548 C C . ASP A 1 193 ? 15.610 -9.663 -14.862 1.00 87.12 193 ASP A C 1
ATOM 1550 O O . ASP A 1 193 ? 15.701 -10.572 -15.688 1.00 87.12 193 ASP A O 1
ATOM 1554 N N . ILE A 1 194 ? 15.271 -8.421 -15.176 1.00 87.38 194 ILE A N 1
ATOM 1555 C CA . ILE A 1 194 ? 14.972 -7.996 -16.539 1.00 87.38 194 ILE A CA 1
ATOM 1556 C C . ILE A 1 194 ? 16.223 -8.083 -17.419 1.00 87.38 194 ILE A C 1
ATOM 1558 O O . ILE A 1 194 ? 16.178 -8.740 -18.457 1.00 87.38 194 ILE A O 1
ATOM 1562 N N . VAL A 1 195 ? 17.350 -7.515 -16.971 1.00 84.75 195 VAL A N 1
ATOM 1563 C CA . VAL A 1 195 ? 18.623 -7.505 -17.714 1.00 84.75 195 VAL A CA 1
ATOM 1564 C C . VAL A 1 195 ? 19.039 -8.917 -18.103 1.00 84.75 195 VAL A C 1
ATOM 1566 O O . VAL A 1 195 ? 19.309 -9.180 -19.270 1.00 84.75 195 VAL A O 1
ATOM 1569 N N . THR A 1 196 ? 19.053 -9.861 -17.160 1.00 81.00 196 THR A N 1
ATOM 1570 C CA . THR A 1 196 ? 19.514 -11.213 -17.487 1.00 81.00 196 THR A CA 1
ATOM 1571 C C . THR A 1 196 ? 18.559 -11.960 -18.409 1.00 81.00 196 THR A C 1
ATOM 1573 O O . THR A 1 196 ? 19.030 -12.704 -19.262 1.00 81.00 196 THR A O 1
ATOM 1576 N N . VAL A 1 197 ? 17.239 -11.778 -18.282 1.00 82.31 197 VAL A N 1
ATOM 1577 C CA . VAL A 1 197 ? 16.284 -12.378 -19.233 1.00 82.31 197 VAL A CA 1
ATOM 1578 C C . VAL A 1 197 ? 16.527 -11.839 -20.645 1.00 82.31 197 VAL A C 1
ATOM 1580 O O . VAL A 1 197 ? 16.512 -12.605 -21.608 1.00 82.31 197 VAL A O 1
ATOM 1583 N N . MET A 1 198 ? 16.808 -10.542 -20.763 1.00 82.19 198 MET A N 1
ATOM 1584 C CA . MET A 1 198 ? 17.093 -9.903 -22.045 1.00 82.19 198 MET A CA 1
ATOM 1585 C C . MET A 1 198 ? 18.448 -10.340 -22.628 1.00 82.19 198 MET A C 1
ATOM 1587 O O . MET A 1 198 ? 18.538 -10.566 -23.829 1.00 82.19 198 MET A O 1
ATOM 1591 N N . SER A 1 199 ? 19.482 -10.545 -21.801 1.00 78.31 199 SER A N 1
ATOM 1592 C CA . SER A 1 199 ? 20.800 -11.026 -22.257 1.00 78.31 199 SER A CA 1
ATOM 1593 C C . SER A 1 199 ? 20.834 -12.523 -22.590 1.00 78.31 199 SER A C 1
ATOM 1595 O O . SER A 1 199 ? 21.468 -12.919 -23.561 1.00 78.31 199 SER A O 1
ATOM 1597 N N . ALA A 1 200 ? 20.139 -13.369 -21.821 1.00 70.19 200 ALA A N 1
ATOM 1598 C CA . ALA A 1 200 ? 20.167 -14.827 -21.994 1.00 70.19 200 ALA A CA 1
ATOM 1599 C C . ALA A 1 200 ? 19.582 -15.300 -23.336 1.00 70.19 200 ALA A C 1
ATOM 1601 O O . ALA A 1 200 ? 19.802 -16.444 -23.735 1.00 70.19 200 ALA A O 1
ATOM 1602 N N . SER A 1 201 ? 18.819 -14.439 -24.009 1.00 60.19 201 SER A N 1
ATOM 1603 C CA . SER A 1 201 ? 18.236 -14.726 -25.319 1.00 60.19 201 SER A CA 1
ATOM 1604 C C . SER A 1 201 ? 19.235 -14.504 -26.465 1.00 60.19 201 SER A C 1
ATOM 1606 O O . SER A 1 201 ? 19.110 -15.162 -27.492 1.00 60.19 201 SER A O 1
ATOM 1608 N N . ALA A 1 202 ? 20.262 -13.664 -26.270 1.00 55.31 202 ALA A N 1
ATOM 1609 C CA . ALA A 1 202 ? 21.349 -13.460 -27.236 1.00 55.31 202 ALA A CA 1
ATOM 1610 C C . ALA A 1 202 ? 22.323 -14.660 -27.259 1.00 55.31 202 ALA A C 1
ATOM 1612 O O . ALA A 1 202 ? 22.724 -15.154 -28.308 1.00 55.31 202 ALA A O 1
ATOM 1613 N N . GLU A 1 203 ? 22.629 -15.229 -26.088 1.00 54.84 203 GLU A N 1
ATOM 1614 C CA . GLU A 1 203 ? 23.560 -16.367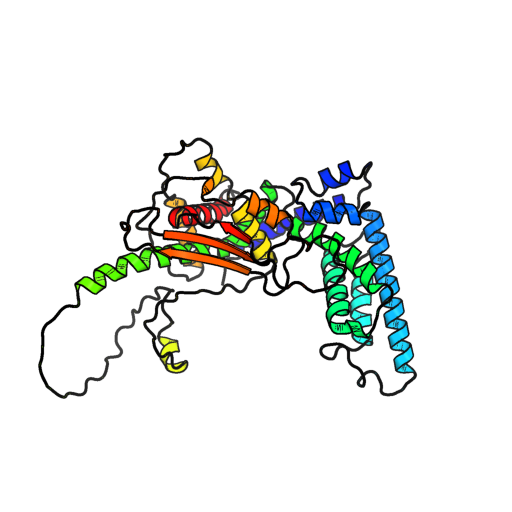 -25.955 1.00 54.84 203 GLU A CA 1
ATOM 1615 C C . GLU A 1 203 ? 23.014 -17.692 -26.532 1.00 54.84 203 GLU A C 1
ATOM 1617 O O . GLU A 1 203 ? 23.775 -18.624 -26.822 1.00 54.84 203 GLU A O 1
ATOM 1622 N N . GLN A 1 204 ? 21.690 -17.818 -26.706 1.00 52.09 204 GLN A N 1
ATOM 1623 C CA . GLN A 1 204 ? 21.095 -19.029 -27.280 1.00 52.09 204 GLN A CA 1
ATOM 1624 C C . GLN A 1 204 ? 21.481 -19.216 -28.754 1.00 52.09 204 GLN A C 1
ATOM 1626 O O . GLN A 1 204 ? 21.719 -20.358 -29.149 1.00 52.09 204 GLN A O 1
ATOM 1631 N N . GLU A 1 205 ? 21.635 -18.139 -29.532 1.00 44.78 205 GLU A N 1
ATOM 1632 C CA . GLU A 1 205 ? 21.966 -18.221 -30.963 1.00 44.78 205 GLU A CA 1
ATOM 1633 C C . GLU A 1 205 ? 23.431 -18.629 -31.218 1.00 44.78 205 GLU A C 1
ATOM 1635 O O . GLU A 1 205 ? 23.708 -19.459 -32.099 1.00 44.78 205 GLU A O 1
ATOM 1640 N N . GLU A 1 206 ? 24.370 -18.165 -30.385 1.00 43.56 206 GLU A N 1
ATOM 1641 C CA . GLU A 1 206 ? 25.788 -18.543 -30.485 1.00 43.56 206 GLU A CA 1
ATOM 1642 C C . GLU A 1 206 ? 26.017 -20.032 -30.161 1.00 43.56 206 GLU A C 1
ATOM 1644 O O . GLU A 1 206 ? 26.777 -20.725 -30.848 1.00 43.56 206 GLU A O 1
ATOM 1649 N N . SER A 1 207 ? 25.294 -20.574 -29.174 1.00 42.78 207 SER A N 1
ATOM 1650 C CA . SER A 1 207 ? 25.406 -21.991 -28.787 1.00 42.78 207 SER A CA 1
ATOM 1651 C C . SER A 1 207 ? 24.748 -22.963 -29.782 1.00 42.78 207 SER A C 1
ATOM 1653 O O . SER A 1 207 ? 25.168 -24.119 -29.898 1.00 42.78 207 SER A O 1
ATOM 1655 N N . SER A 1 208 ? 23.752 -22.513 -30.555 1.00 37.47 208 SER A N 1
ATOM 1656 C CA . SER A 1 208 ? 23.148 -23.308 -31.638 1.00 37.47 208 SER A CA 1
ATOM 1657 C C . SER A 1 208 ? 24.002 -23.373 -32.908 1.00 37.47 208 SER A C 1
ATOM 1659 O O . SER A 1 208 ? 23.839 -24.296 -33.706 1.00 37.47 208 SER A O 1
ATOM 1661 N N . SER A 1 209 ? 24.969 -22.467 -33.069 1.00 35.12 209 SER A N 1
ATOM 1662 C CA . SER A 1 209 ? 25.877 -22.438 -34.228 1.00 35.12 209 SER A CA 1
ATOM 1663 C C . SER A 1 209 ? 27.016 -23.464 -34.139 1.00 35.12 209 SER A C 1
ATOM 1665 O O . SER A 1 209 ? 27.706 -23.717 -35.124 1.00 35.12 209 SER A O 1
ATOM 1667 N N . SER A 1 210 ? 27.198 -24.107 -32.980 1.00 34.81 210 SER A N 1
ATOM 1668 C CA . SER A 1 210 ? 28.276 -25.077 -32.722 1.00 34.81 210 SER A CA 1
ATOM 1669 C C . SER A 1 210 ? 27.797 -26.526 -32.535 1.00 34.81 210 SER A C 1
ATOM 1671 O O . SER A 1 210 ? 28.582 -27.404 -32.176 1.00 34.81 210 SER A O 1
ATOM 1673 N N . ARG A 1 211 ? 26.529 -26.832 -32.850 1.00 36.59 211 ARG A N 1
ATOM 1674 C CA . ARG A 1 211 ? 26.020 -28.217 -32.901 1.00 36.59 211 ARG A CA 1
ATOM 1675 C C . ARG A 1 211 ? 25.384 -28.557 -34.246 1.00 36.59 211 ARG A C 1
ATOM 1677 O O . ARG A 1 211 ? 24.166 -28.596 -34.384 1.00 36.59 211 ARG A O 1
ATOM 1684 N N . SER A 1 212 ? 26.224 -28.920 -35.217 1.00 29.75 212 SER A N 1
ATOM 1685 C CA . SER A 1 212 ? 25.804 -29.767 -36.337 1.00 29.75 212 SER A CA 1
ATOM 1686 C C . SER A 1 212 ? 26.935 -30.669 -36.851 1.00 29.75 212 SER A C 1
ATOM 1688 O O . SER A 1 212 ? 27.924 -30.192 -37.393 1.00 29.75 212 SER A O 1
ATOM 1690 N N . LEU A 1 213 ? 26.704 -31.976 -36.653 1.00 33.50 213 LEU A N 1
ATOM 1691 C CA . LEU A 1 213 ? 27.113 -33.159 -37.428 1.00 33.50 213 LEU A CA 1
ATOM 1692 C C . LEU A 1 213 ? 28.601 -33.382 -37.778 1.00 33.50 213 LEU A C 1
ATOM 1694 O O . LEU A 1 213 ? 29.141 -32.727 -38.657 1.00 33.50 213 LEU A O 1
ATOM 1698 N N . TYR A 1 214 ? 29.212 -34.432 -37.208 1.00 31.34 214 TYR A N 1
ATOM 1699 C CA . TYR A 1 214 ? 29.474 -35.744 -37.850 1.00 31.34 214 TYR A CA 1
ATOM 1700 C C . TYR A 1 214 ? 30.303 -36.647 -36.911 1.00 31.34 214 TYR A C 1
ATOM 1702 O O . TYR A 1 214 ? 31.301 -36.202 -36.357 1.00 31.34 214 TYR A O 1
ATOM 1710 N N . GLY A 1 215 ? 29.933 -37.929 -36.775 1.00 26.53 215 GLY A N 1
ATOM 1711 C CA . GLY A 1 215 ? 30.792 -38.930 -36.126 1.00 26.53 215 GLY A CA 1
ATOM 1712 C C . GLY A 1 215 ? 30.061 -40.164 -35.604 1.00 26.53 215 GLY A C 1
ATOM 1713 O O . GLY A 1 215 ? 29.937 -40.347 -34.402 1.00 26.53 215 GLY A O 1
ATOM 1714 N N . ASN A 1 216 ? 29.566 -41.003 -36.511 1.00 33.56 216 ASN A N 1
ATOM 1715 C CA . ASN A 1 216 ? 29.076 -42.346 -36.207 1.00 33.56 216 ASN A CA 1
ATOM 1716 C C . ASN A 1 216 ? 30.278 -43.251 -35.855 1.00 33.56 216 ASN A C 1
ATOM 1718 O O . ASN A 1 216 ? 31.202 -43.340 -36.663 1.00 33.56 216 ASN A O 1
ATOM 1722 N N . GLY A 1 217 ? 30.274 -43.926 -34.702 1.00 27.72 217 GLY A N 1
ATOM 1723 C CA . GLY A 1 217 ? 31.343 -44.848 -34.307 1.00 27.72 217 GLY A CA 1
ATOM 1724 C C . GLY A 1 217 ? 31.066 -45.534 -32.970 1.00 27.72 217 GLY A C 1
ATOM 1725 O O . GLY A 1 217 ? 31.177 -44.923 -31.916 1.00 27.72 217 GLY A O 1
ATOM 1726 N N . ASP A 1 218 ? 30.673 -46.799 -33.055 1.00 32.50 218 ASP A N 1
ATOM 1727 C CA . ASP A 1 218 ? 30.593 -47.787 -31.980 1.00 32.50 218 ASP A CA 1
ATOM 1728 C C . ASP A 1 218 ? 31.92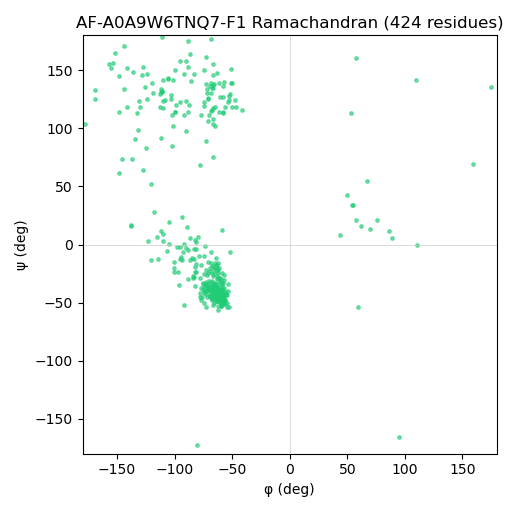5 -47.910 -31.215 1.00 32.50 218 ASP A C 1
ATOM 1730 O O . ASP A 1 218 ? 32.942 -48.177 -31.845 1.00 32.50 218 ASP A O 1
ATOM 1734 N N . THR A 1 219 ? 31.909 -47.726 -29.889 1.00 28.95 219 THR A N 1
ATOM 1735 C CA . THR A 1 219 ? 32.810 -48.399 -28.932 1.00 28.95 219 THR A CA 1
ATOM 1736 C C . THR A 1 219 ? 32.329 -48.152 -27.501 1.00 28.95 219 THR A C 1
ATOM 1738 O O . THR A 1 219 ? 32.163 -47.017 -27.059 1.00 28.95 219 THR A O 1
ATOM 1741 N N . THR A 1 220 ? 32.121 -49.244 -26.775 1.00 38.03 220 THR A N 1
ATOM 1742 C CA . THR A 1 220 ? 32.092 -49.330 -25.313 1.00 38.03 220 THR A CA 1
ATOM 1743 C C . THR A 1 220 ? 33.348 -48.716 -24.699 1.00 38.03 220 THR A C 1
ATOM 1745 O O . THR A 1 220 ? 34.428 -49.170 -25.056 1.00 38.03 220 THR A O 1
ATOM 1748 N N . GLU A 1 221 ? 33.221 -47.796 -23.739 1.00 31.14 221 GLU A N 1
ATOM 1749 C CA . GLU A 1 221 ? 34.117 -47.736 -22.575 1.00 31.14 221 GLU A CA 1
ATOM 1750 C C . GLU A 1 221 ? 33.617 -46.766 -21.494 1.00 31.14 221 GLU A C 1
ATOM 1752 O O . GLU A 1 221 ? 33.192 -45.636 -21.736 1.00 31.14 221 GLU A O 1
ATOM 1757 N N . ASP A 1 222 ? 33.657 -47.303 -20.281 1.00 38.34 222 ASP A N 1
ATOM 1758 C CA . ASP A 1 222 ? 33.435 -46.692 -18.983 1.00 38.34 222 ASP A CA 1
ATOM 1759 C C . ASP A 1 222 ? 34.286 -45.419 -18.846 1.00 38.34 222 ASP A C 1
ATOM 1761 O O . ASP A 1 222 ? 35.512 -45.468 -18.929 1.00 38.34 222 ASP A O 1
ATOM 1765 N N . SER A 1 223 ? 33.648 -44.263 -18.681 1.00 28.67 223 SER A N 1
ATOM 1766 C CA . SER A 1 223 ? 34.347 -42.998 -18.443 1.00 28.67 223 SER A CA 1
ATOM 1767 C C . SER A 1 223 ? 33.703 -42.283 -17.265 1.00 28.67 223 SER A C 1
ATOM 1769 O O . SER A 1 223 ? 32.662 -41.632 -17.355 1.00 28.67 223 SER A O 1
ATOM 1771 N N . THR A 1 224 ? 34.356 -42.471 -16.123 1.00 32.31 224 THR A N 1
ATOM 1772 C CA . THR A 1 224 ? 34.269 -41.649 -14.925 1.00 32.31 224 THR A CA 1
ATOM 1773 C C . THR A 1 224 ? 34.238 -40.174 -15.307 1.00 32.31 224 THR A C 1
ATOM 1775 O O . THR A 1 224 ? 35.195 -39.656 -15.876 1.00 32.31 224 THR A O 1
ATOM 1778 N N . VAL A 1 225 ? 33.128 -39.501 -15.005 1.00 35.31 225 VAL A N 1
ATOM 1779 C CA . VAL A 1 225 ? 33.011 -38.049 -15.159 1.00 35.31 225 VAL A CA 1
ATOM 1780 C C . VAL A 1 225 ? 33.971 -37.418 -14.153 1.00 35.31 225 VAL A C 1
ATOM 1782 O O . VAL A 1 225 ? 33.709 -37.441 -12.949 1.00 35.31 225 VAL A O 1
ATOM 1785 N N . ASP A 1 226 ? 35.112 -36.938 -14.645 1.00 29.80 226 ASP A N 1
ATOM 1786 C CA . ASP A 1 226 ? 36.101 -36.219 -13.852 1.00 29.80 226 ASP A CA 1
ATOM 1787 C C . ASP A 1 226 ? 35.444 -34.990 -13.211 1.00 29.80 226 ASP A C 1
ATOM 1789 O O . ASP A 1 226 ? 34.994 -34.054 -13.872 1.00 29.80 226 ASP A O 1
ATOM 1793 N N . LEU A 1 227 ? 35.363 -35.031 -11.882 1.00 39.56 227 LEU A N 1
ATOM 1794 C CA . LEU A 1 227 ? 34.913 -33.956 -11.004 1.00 39.56 227 LEU A CA 1
ATOM 1795 C C . LEU A 1 227 ? 36.039 -32.926 -10.845 1.00 39.56 227 LEU A C 1
ATOM 1797 O O . LEU A 1 227 ? 36.631 -32.804 -9.773 1.00 39.56 227 LEU A O 1
ATOM 1801 N N . ALA A 1 228 ? 36.350 -32.203 -11.916 1.00 35.12 228 ALA A N 1
ATOM 1802 C CA . ALA A 1 228 ? 37.305 -31.101 -11.882 1.00 35.12 228 ALA A CA 1
ATOM 1803 C C . ALA A 1 228 ? 36.929 -30.013 -12.898 1.00 35.12 228 ALA A C 1
ATOM 1805 O O . ALA A 1 228 ? 37.691 -29.714 -13.805 1.00 35.12 228 ALA A O 1
ATOM 1806 N N . ASP A 1 229 ? 35.753 -29.416 -12.717 1.00 33.53 229 ASP A N 1
ATOM 1807 C CA . ASP A 1 229 ? 35.486 -28.054 -13.186 1.00 33.53 229 ASP A CA 1
ATOM 1808 C C . ASP A 1 229 ? 34.786 -27.318 -12.037 1.00 33.53 229 ASP A C 1
ATOM 1810 O O . ASP A 1 229 ? 33.579 -27.430 -11.818 1.00 33.53 229 ASP A O 1
ATOM 1814 N N . GLN A 1 230 ? 35.603 -26.681 -11.194 1.00 34.59 230 GLN A N 1
ATOM 1815 C CA . GLN A 1 230 ? 35.196 -25.952 -9.987 1.00 34.59 230 GLN A CA 1
ATOM 1816 C C . GLN A 1 230 ? 34.876 -24.473 -10.250 1.00 34.59 230 GLN A C 1
ATOM 1818 O O . GLN A 1 230 ? 34.712 -23.726 -9.294 1.00 34.59 230 GLN A O 1
ATOM 1823 N N . ASP A 1 231 ? 34.686 -24.073 -11.507 1.00 35.75 231 ASP A N 1
ATOM 1824 C CA . ASP A 1 231 ? 34.296 -22.709 -11.881 1.00 35.75 231 ASP A CA 1
ATOM 1825 C C . ASP A 1 231 ? 32.966 -22.708 -12.649 1.00 35.75 231 ASP A C 1
ATOM 1827 O O . ASP A 1 231 ? 32.836 -22.139 -13.732 1.00 35.75 231 ASP A O 1
ATOM 1831 N N . ILE A 1 232 ? 31.930 -23.349 -12.094 1.00 42.31 232 ILE A N 1
ATOM 1832 C CA . ILE A 1 232 ? 30.562 -23.045 -12.533 1.00 42.31 232 ILE A CA 1
ATOM 1833 C C . ILE A 1 232 ? 30.234 -21.666 -11.965 1.00 42.31 232 ILE A C 1
ATOM 1835 O O . ILE A 1 232 ? 29.725 -21.548 -10.848 1.00 42.31 232 ILE A O 1
ATOM 1839 N N . GLU A 1 233 ? 30.554 -20.619 -12.727 1.00 43.16 233 GLU A N 1
ATOM 1840 C CA . GLU A 1 233 ? 30.062 -19.273 -12.467 1.00 43.16 233 GLU A CA 1
ATOM 1841 C C . GLU A 1 233 ? 28.555 -19.358 -12.203 1.00 43.16 233 GLU A C 1
ATOM 1843 O O . GLU A 1 233 ? 27.764 -19.815 -13.037 1.00 43.16 233 GLU A O 1
ATOM 1848 N N . HIS A 1 234 ? 28.148 -18.958 -10.996 1.00 46.03 234 HIS A N 1
ATOM 1849 C CA . HIS A 1 234 ? 26.747 -18.815 -10.625 1.00 46.03 234 HIS A CA 1
ATOM 1850 C C . HIS A 1 234 ? 26.137 -17.661 -11.438 1.00 46.03 234 HIS A C 1
ATOM 1852 O O . HIS A 1 234 ? 25.871 -16.575 -10.921 1.00 46.03 234 HIS A O 1
ATOM 1858 N N . HIS A 1 235 ? 25.867 -17.885 -12.724 1.00 50.00 235 HIS A N 1
ATOM 1859 C CA . HIS A 1 235 ? 24.916 -17.074 -13.467 1.00 50.00 235 HIS A CA 1
ATOM 1860 C C . HIS A 1 235 ? 23.561 -17.334 -12.806 1.00 50.00 235 HIS A C 1
ATOM 1862 O O . HIS A 1 235 ? 22.978 -18.406 -12.974 1.00 50.00 235 HIS A O 1
ATOM 1868 N N . GLY A 1 236 ? 23.090 -16.397 -11.977 1.00 52.84 236 GLY A N 1
ATOM 1869 C CA . GLY A 1 236 ? 22.021 -16.582 -10.981 1.00 52.84 236 GLY A CA 1
ATOM 1870 C C . GLY A 1 236 ? 20.637 -17.032 -11.487 1.00 52.84 236 GLY A C 1
ATOM 1871 O O . GLY A 1 236 ? 19.669 -16.959 -10.735 1.00 52.84 236 GLY A O 1
ATOM 1872 N N . TYR A 1 237 ? 20.502 -17.473 -12.740 1.00 58.03 237 TYR A N 1
ATOM 1873 C CA . TYR A 1 237 ? 19.274 -17.896 -13.431 1.00 58.03 237 TYR A CA 1
ATOM 1874 C C . TYR A 1 237 ? 19.277 -19.374 -13.817 1.00 58.03 237 TYR A C 1
ATOM 1876 O O . TYR A 1 237 ? 18.350 -19.832 -14.488 1.00 58.03 237 TYR A O 1
ATOM 1884 N N . ARG A 1 238 ? 20.284 -20.136 -13.390 1.00 61.00 238 ARG A N 1
ATOM 1885 C CA . ARG A 1 238 ? 20.226 -21.598 -13.387 1.00 61.00 238 ARG A CA 1
ATOM 1886 C C . ARG A 1 238 ? 19.888 -22.088 -11.988 1.00 61.00 238 ARG A C 1
ATOM 1888 O O . ARG A 1 238 ? 20.196 -21.432 -10.994 1.00 61.00 238 ARG A O 1
ATOM 1895 N N . LEU A 1 239 ? 19.215 -23.233 -11.928 1.00 61.91 239 LEU A N 1
ATOM 1896 C CA . LEU A 1 239 ? 19.069 -23.957 -10.672 1.00 61.91 239 LEU A CA 1
ATOM 1897 C C . LEU A 1 239 ? 20.468 -24.273 -10.150 1.00 61.91 239 LEU A C 1
ATOM 1899 O O . LEU A 1 239 ? 21.328 -24.673 -10.934 1.00 61.91 239 LEU A O 1
ATOM 1903 N N . ASP A 1 240 ? 20.681 -24.079 -8.852 1.00 62.34 240 ASP A N 1
ATOM 1904 C CA . ASP A 1 240 ? 21.946 -24.431 -8.222 1.00 62.34 240 ASP A CA 1
ATOM 1905 C C . ASP A 1 240 ? 22.218 -25.933 -8.451 1.00 62.34 240 ASP A C 1
ATOM 1907 O O . ASP A 1 240 ? 21.459 -26.781 -7.952 1.00 62.34 240 ASP A O 1
ATOM 1911 N N . PRO A 1 241 ? 23.262 -26.286 -9.227 1.00 62.56 241 PRO A N 1
ATOM 1912 C CA . PRO A 1 241 ? 23.550 -27.674 -9.561 1.00 62.56 241 PRO A CA 1
ATOM 1913 C C . PRO A 1 241 ? 23.876 -28.514 -8.323 1.00 62.56 241 PRO A C 1
ATOM 1915 O O . PRO A 1 241 ? 23.650 -29.726 -8.343 1.00 62.56 241 PRO A O 1
ATOM 1918 N N . SER A 1 242 ? 24.357 -27.888 -7.240 1.00 65.56 242 SER A N 1
ATOM 1919 C CA . SER A 1 242 ? 24.720 -28.580 -6.001 1.00 65.56 242 SER A CA 1
ATOM 1920 C C . SER A 1 242 ? 23.507 -29.234 -5.327 1.00 65.56 242 SER A C 1
ATOM 1922 O O . SER A 1 242 ? 23.599 -30.368 -4.853 1.00 65.56 242 SER A O 1
ATOM 1924 N N . TYR A 1 243 ? 22.332 -28.600 -5.403 1.00 67.12 243 TYR A N 1
ATOM 1925 C CA . TYR A 1 243 ? 21.076 -29.138 -4.870 1.00 67.12 243 TYR A CA 1
ATOM 1926 C C . TYR A 1 243 ? 20.334 -30.049 -5.851 1.00 67.12 243 TYR A C 1
ATOM 1928 O O . TYR A 1 243 ? 19.410 -30.766 -5.457 1.00 67.12 243 TYR A O 1
ATOM 1936 N N . ALA A 1 244 ? 20.716 -30.067 -7.131 1.00 68.12 244 ALA A N 1
ATOM 1937 C CA . ALA A 1 244 ? 19.980 -30.803 -8.155 1.00 68.12 244 ALA A CA 1
ATOM 1938 C C . ALA A 1 244 ? 19.926 -32.316 -7.891 1.00 68.12 244 ALA A C 1
ATOM 1940 O O . ALA A 1 244 ? 18.896 -32.953 -8.135 1.00 68.12 244 ALA A O 1
ATOM 1941 N N . LYS A 1 245 ? 21.017 -32.882 -7.358 1.00 65.50 245 LYS A N 1
ATOM 1942 C CA . LYS A 1 245 ? 21.114 -34.308 -7.017 1.00 65.50 245 LYS A CA 1
ATOM 1943 C C . LYS A 1 245 ? 20.276 -34.664 -5.785 1.00 65.50 245 LYS A C 1
ATOM 1945 O O . LYS A 1 245 ? 19.625 -35.707 -5.779 1.00 65.50 245 LYS A O 1
ATOM 1950 N N . GLU A 1 246 ? 20.260 -33.796 -4.775 1.00 74.19 246 GLU A N 1
ATOM 1951 C CA . GLU A 1 246 ? 19.512 -33.992 -3.527 1.00 74.19 246 GLU A CA 1
ATOM 1952 C C . GLU A 1 246 ? 17.998 -33.840 -3.738 1.00 74.19 246 GLU A C 1
ATOM 1954 O O . GLU A 1 246 ? 17.217 -34.705 -3.341 1.00 74.19 246 GLU A O 1
ATOM 1959 N N . LEU A 1 247 ? 17.582 -32.798 -4.464 1.00 75.81 247 LEU A N 1
ATOM 1960 C CA . LEU A 1 247 ? 16.177 -32.497 -4.757 1.00 75.81 247 LEU A CA 1
ATOM 1961 C C . LEU A 1 247 ? 15.606 -33.302 -5.941 1.00 75.81 247 LEU A C 1
ATOM 1963 O O . LEU A 1 247 ? 14.456 -33.094 -6.329 1.00 75.81 247 LEU A O 1
ATOM 1967 N N . ARG A 1 248 ? 16.389 -34.228 -6.522 1.00 73.31 248 ARG A N 1
ATOM 1968 C CA . ARG A 1 248 ? 16.021 -35.061 -7.689 1.00 73.31 248 ARG A CA 1
ATOM 1969 C C . ARG A 1 248 ? 15.454 -34.234 -8.849 1.00 73.31 248 ARG A C 1
ATOM 1971 O O . ARG A 1 248 ? 14.458 -34.609 -9.478 1.00 73.31 248 ARG A O 1
ATOM 1978 N N . ILE A 1 249 ? 16.082 -33.095 -9.128 1.00 72.50 249 ILE A N 1
ATOM 1979 C CA . ILE A 1 249 ? 15.665 -32.197 -10.202 1.00 72.50 249 ILE A CA 1
ATOM 1980 C C . ILE A 1 249 ? 15.900 -32.908 -11.536 1.00 72.50 249 ILE A C 1
ATOM 1982 O O . ILE A 1 249 ? 17.030 -33.227 -11.893 1.00 72.50 249 ILE A O 1
ATOM 1986 N N . LYS A 1 250 ? 14.821 -33.154 -12.289 1.00 66.62 250 LYS A N 1
ATOM 1987 C CA . LYS A 1 250 ? 14.876 -33.903 -13.559 1.00 66.62 250 LYS A CA 1
ATOM 1988 C C . LYS A 1 250 ? 15.634 -33.172 -14.673 1.00 66.62 250 LYS A C 1
ATOM 1990 O O . LYS A 1 250 ? 16.143 -33.825 -15.576 1.00 66.62 250 LYS A O 1
ATOM 1995 N N . SER A 1 251 ? 15.710 -31.844 -14.597 1.00 66.06 251 SER A N 1
ATOM 1996 C CA . SER A 1 251 ? 16.291 -30.990 -15.639 1.00 66.06 251 SER A CA 1
ATOM 1997 C C . SER A 1 251 ? 17.172 -29.887 -15.024 1.00 66.06 251 SER A C 1
ATOM 1999 O O . SER A 1 251 ? 16.760 -28.727 -14.981 1.00 66.06 251 SER A O 1
ATOM 2001 N N . PRO A 1 252 ? 18.375 -30.217 -14.520 1.00 60.94 252 PRO A N 1
ATOM 2002 C CA . PRO A 1 252 ? 19.250 -29.267 -13.820 1.00 60.94 252 PRO A CA 1
ATOM 2003 C C . PRO A 1 252 ? 19.736 -28.096 -14.688 1.00 60.94 252 PRO A C 1
ATOM 2005 O O . PRO A 1 252 ? 19.964 -27.012 -14.169 1.00 60.94 252 PRO A O 1
ATOM 2008 N N . GLY A 1 253 ? 19.825 -28.272 -16.011 1.00 63.03 253 GLY A N 1
ATOM 2009 C CA . GLY A 1 253 ? 20.189 -27.204 -16.953 1.00 63.03 253 GLY A CA 1
ATOM 2010 C C . GLY A 1 253 ? 19.054 -26.235 -17.313 1.00 63.03 253 GLY A C 1
ATOM 2011 O O . GLY A 1 253 ? 19.222 -25.420 -18.217 1.00 63.03 253 GLY A O 1
ATOM 2012 N N . THR A 1 254 ? 17.883 -26.335 -16.672 1.00 64.31 254 THR A N 1
ATOM 2013 C CA . THR A 1 254 ? 16.725 -25.492 -17.013 1.00 64.31 254 THR A CA 1
ATOM 2014 C C . THR A 1 254 ? 16.949 -24.054 -16.557 1.00 64.31 254 THR A C 1
ATOM 2016 O O . THR A 1 254 ? 17.270 -23.805 -15.395 1.00 64.31 254 THR A O 1
ATOM 2019 N N . GLN A 1 255 ? 16.727 -23.102 -17.464 1.00 68.19 255 GLN A N 1
ATOM 2020 C CA . GLN A 1 255 ? 16.705 -21.680 -17.130 1.00 68.19 255 GLN A CA 1
ATOM 2021 C C . GLN A 1 255 ? 15.472 -21.341 -16.283 1.00 68.19 255 GLN A C 1
ATOM 2023 O O . GLN A 1 255 ? 14.350 -21.764 -16.577 1.00 68.19 255 GLN A O 1
ATOM 2028 N N . VAL A 1 256 ? 15.677 -20.545 -15.238 1.00 72.12 256 VAL A N 1
ATOM 2029 C CA . VAL A 1 256 ? 14.609 -20.041 -14.374 1.00 72.12 256 VAL A CA 1
ATOM 2030 C C . VAL A 1 256 ? 13.770 -19.026 -15.155 1.00 72.12 256 VAL A C 1
ATOM 2032 O O . VAL A 1 256 ? 14.236 -17.935 -15.463 1.00 72.12 256 VAL A O 1
ATOM 2035 N N . ARG A 1 257 ? 12.514 -19.381 -15.457 1.00 78.00 257 ARG A N 1
ATOM 2036 C CA . ARG A 1 257 ? 11.551 -18.520 -16.180 1.00 78.00 257 ARG A CA 1
ATOM 2037 C C . ARG A 1 257 ? 10.632 -17.712 -15.266 1.00 78.00 257 ARG A C 1
ATOM 2039 O O . ARG A 1 257 ? 9.881 -16.861 -15.730 1.00 78.00 257 ARG A O 1
ATOM 2046 N N . THR A 1 258 ? 10.625 -18.012 -13.972 1.00 84.25 258 THR A N 1
ATOM 2047 C CA . THR A 1 258 ? 9.726 -17.383 -13.004 1.00 84.25 258 THR A CA 1
ATOM 2048 C C . THR A 1 258 ? 10.454 -17.204 -11.689 1.00 84.25 258 THR A C 1
ATOM 2050 O O . THR A 1 258 ? 11.095 -18.132 -11.199 1.00 84.25 258 THR A O 1
ATOM 2053 N N . ARG A 1 259 ? 10.332 -16.011 -11.110 1.00 85.38 259 ARG A N 1
ATOM 2054 C CA . ARG A 1 259 ? 10.854 -15.687 -9.787 1.00 85.38 259 ARG A CA 1
ATOM 2055 C C . ARG A 1 259 ? 9.744 -15.136 -8.922 1.00 85.38 259 ARG A C 1
ATOM 2057 O O . ARG A 1 259 ? 8.941 -14.327 -9.377 1.00 85.38 259 ARG A O 1
ATOM 2064 N N . LEU A 1 260 ? 9.698 -15.624 -7.690 1.00 88.12 260 LEU A N 1
ATOM 2065 C CA . LEU A 1 260 ? 8.709 -15.228 -6.705 1.00 88.12 260 LEU A CA 1
ATOM 2066 C C . LEU A 1 260 ? 9.402 -14.406 -5.626 1.00 88.12 260 LEU A C 1
ATOM 2068 O O . LEU A 1 260 ? 10.354 -14.865 -4.997 1.00 88.12 260 LEU A O 1
ATOM 2072 N N . TYR A 1 261 ? 8.892 -13.198 -5.427 1.00 87.62 261 TYR A N 1
ATOM 2073 C CA . TYR A 1 261 ? 9.319 -12.282 -4.383 1.00 87.62 261 TYR A CA 1
ATOM 2074 C C . TYR A 1 261 ? 8.299 -12.325 -3.256 1.00 87.62 261 TYR A C 1
ATOM 2076 O O . TYR A 1 261 ? 7.171 -11.866 -3.425 1.00 87.62 261 TYR A O 1
ATOM 2084 N N . PHE A 1 262 ? 8.690 -12.870 -2.107 1.00 87.75 262 PHE A N 1
ATOM 2085 C CA . PHE A 1 262 ? 7.899 -12.742 -0.888 1.00 87.75 262 PHE A CA 1
ATOM 2086 C C . PHE A 1 262 ? 8.308 -11.456 -0.187 1.00 87.75 262 PHE A C 1
ATOM 2088 O O . PHE A 1 262 ? 9.479 -11.268 0.140 1.00 87.75 262 PHE A O 1
ATOM 2095 N N . THR A 1 263 ? 7.348 -10.557 -0.007 1.00 87.31 263 THR A N 1
ATOM 2096 C CA . THR A 1 263 ? 7.598 -9.226 0.535 1.00 87.31 263 THR A CA 1
ATOM 2097 C C . THR A 1 263 ? 6.449 -8.763 1.427 1.00 87.31 263 THR A C 1
ATOM 2099 O O . THR A 1 263 ? 5.415 -9.423 1.511 1.00 87.31 263 THR A O 1
ATOM 2102 N N . SER A 1 264 ? 6.649 -7.650 2.126 1.00 88.94 264 SER A N 1
ATOM 2103 C CA . SER A 1 264 ? 5.657 -7.031 3.007 1.00 88.94 264 SER A CA 1
ATOM 2104 C C . SER A 1 264 ? 4.728 -6.074 2.256 1.00 88.94 264 SER A C 1
ATOM 2106 O O . SER A 1 264 ? 5.051 -5.585 1.173 1.00 88.94 264 SER A O 1
ATOM 2108 N N . GLU A 1 265 ? 3.603 -5.725 2.883 1.00 89.06 265 GLU A N 1
ATOM 2109 C CA . GLU A 1 265 ? 2.676 -4.697 2.390 1.00 89.06 265 GLU A CA 1
ATOM 2110 C C . GLU A 1 265 ? 3.385 -3.358 2.114 1.00 89.06 265 GLU A C 1
ATOM 2112 O O . GLU A 1 265 ? 3.163 -2.722 1.084 1.00 89.06 265 GLU A O 1
ATOM 2117 N N . SER A 1 266 ? 4.322 -2.970 2.986 1.00 89.06 266 SER A N 1
ATOM 2118 C CA . SER A 1 266 ? 5.127 -1.753 2.832 1.00 89.06 266 SER A CA 1
ATOM 2119 C C . SER A 1 266 ? 5.917 -1.702 1.521 1.00 89.06 266 SER A C 1
ATOM 2121 O O . SER A 1 266 ? 6.013 -0.647 0.887 1.00 89.06 266 SER A O 1
ATOM 2123 N N . HIS A 1 267 ? 6.445 -2.841 1.067 1.00 90.38 267 HIS A N 1
ATOM 2124 C CA . HIS A 1 267 ? 7.134 -2.929 -0.218 1.00 90.38 267 HIS A CA 1
ATOM 2125 C C . HIS A 1 267 ? 6.161 -2.850 -1.398 1.00 90.38 267 HIS A C 1
ATOM 2127 O O . HIS A 1 267 ? 6.525 -2.302 -2.432 1.00 90.38 267 HIS A O 1
ATOM 2133 N N . LEU A 1 268 ? 4.924 -3.343 -1.264 1.00 94.00 268 LEU A N 1
ATOM 2134 C CA . LEU A 1 268 ? 3.914 -3.193 -2.316 1.00 94.00 268 LEU A CA 1
ATOM 2135 C C . LEU A 1 268 ? 3.492 -1.728 -2.480 1.00 94.00 268 LEU A C 1
ATOM 2137 O O . LEU A 1 268 ? 3.508 -1.229 -3.605 1.00 94.00 268 LEU A O 1
ATOM 2141 N N . HIS A 1 269 ? 3.193 -1.014 -1.386 1.00 94.12 269 HIS A N 1
ATOM 2142 C CA . HIS A 1 269 ? 2.871 0.424 -1.438 1.00 94.12 269 HIS A CA 1
ATOM 2143 C C . HIS A 1 269 ? 3.995 1.235 -2.088 1.00 94.12 269 HIS A C 1
ATOM 2145 O O . HIS A 1 269 ? 3.759 2.041 -2.990 1.00 94.12 269 HIS A O 1
ATOM 2151 N N . THR A 1 270 ? 5.235 1.003 -1.659 1.00 94.44 270 THR A N 1
ATOM 2152 C CA . THR A 1 270 ? 6.396 1.759 -2.149 1.00 94.44 270 THR A CA 1
ATOM 2153 C C . THR A 1 270 ? 6.751 1.415 -3.593 1.00 94.44 270 THR A C 1
ATOM 2155 O O . THR A 1 270 ? 7.011 2.330 -4.372 1.00 94.44 270 THR A O 1
ATOM 2158 N N . LEU A 1 271 ? 6.666 0.146 -4.004 1.00 95.38 271 LEU A N 1
ATOM 2159 C CA . LEU A 1 271 ? 6.882 -0.245 -5.398 1.00 95.38 271 LEU A CA 1
ATOM 2160 C C . LEU A 1 271 ? 5.789 0.314 -6.320 1.00 95.38 271 LEU A C 1
ATOM 2162 O O . LEU A 1 271 ? 6.097 0.808 -7.403 1.00 95.38 271 LEU A O 1
ATOM 2166 N N . LEU A 1 272 ? 4.521 0.315 -5.893 1.00 95.94 272 LEU A N 1
ATOM 2167 C CA . LEU A 1 272 ? 3.446 0.972 -6.644 1.00 95.94 272 LEU A CA 1
ATOM 2168 C C . LEU A 1 272 ? 3.694 2.479 -6.785 1.00 95.94 272 LEU A C 1
ATOM 2170 O O . LEU A 1 272 ? 3.469 3.020 -7.867 1.00 95.94 272 LEU A O 1
ATOM 2174 N N . ASN A 1 273 ? 4.208 3.153 -5.749 1.00 95.62 273 ASN A N 1
ATOM 2175 C CA . ASN A 1 273 ? 4.600 4.563 -5.840 1.00 95.62 273 ASN A CA 1
ATOM 2176 C C . ASN A 1 273 ? 5.733 4.776 -6.860 1.00 95.62 273 ASN A C 1
ATOM 2178 O O . ASN A 1 273 ? 5.628 5.685 -7.686 1.00 95.62 273 ASN A O 1
ATOM 2182 N N . VAL A 1 274 ? 6.766 3.922 -6.857 1.00 95.44 274 VAL A N 1
ATOM 2183 C CA . VAL A 1 274 ? 7.861 3.962 -7.847 1.00 95.44 274 VAL A CA 1
ATOM 2184 C C . VAL A 1 274 ? 7.307 3.832 -9.265 1.00 95.44 274 VAL A C 1
ATOM 2186 O O . VAL A 1 274 ? 7.595 4.665 -10.121 1.00 95.44 274 VAL A O 1
ATOM 2189 N N . LEU A 1 275 ? 6.455 2.835 -9.512 1.00 95.38 275 LEU A N 1
ATOM 2190 C CA . LEU A 1 275 ? 5.862 2.598 -10.831 1.00 95.38 275 LEU A CA 1
ATOM 2191 C C . LEU A 1 275 ? 4.930 3.746 -11.264 1.00 95.38 275 LEU A C 1
ATOM 2193 O O . LEU A 1 275 ? 4.930 4.151 -12.429 1.00 95.38 275 LEU A O 1
ATOM 2197 N N . ARG A 1 276 ? 4.140 4.296 -10.333 1.00 93.69 276 ARG A N 1
ATOM 2198 C CA . ARG A 1 276 ? 3.119 5.324 -10.597 1.00 93.69 276 ARG A CA 1
ATOM 2199 C C . ARG A 1 276 ? 3.694 6.712 -10.828 1.00 93.69 276 ARG A C 1
ATOM 2201 O O . ARG A 1 276 ? 3.245 7.409 -11.743 1.00 93.69 276 ARG A O 1
ATOM 2208 N N . PHE A 1 277 ? 4.641 7.123 -9.994 1.00 93.75 277 PHE A N 1
ATOM 2209 C CA . PHE A 1 277 ? 5.167 8.485 -10.007 1.00 93.75 277 PHE A CA 1
ATOM 2210 C C . PHE A 1 277 ? 6.505 8.592 -10.731 1.00 93.75 277 PHE A C 1
ATOM 2212 O O . PHE A 1 277 ? 6.811 9.677 -11.223 1.00 93.75 277 PHE A O 1
ATOM 2219 N N . GLN A 1 278 ? 7.227 7.476 -10.889 1.00 92.75 278 GLN A N 1
ATOM 2220 C CA . GLN A 1 278 ? 8.581 7.393 -11.442 1.00 92.75 278 GLN A CA 1
ATOM 2221 C C . GLN A 1 278 ? 9.595 8.254 -10.674 1.00 92.75 278 GLN A C 1
ATOM 2223 O O . GLN A 1 278 ? 9.249 9.187 -9.951 1.00 92.75 278 GLN A O 1
ATOM 2228 N N . CYS A 1 279 ? 10.881 7.952 -10.824 1.00 90.62 279 CYS A N 1
ATOM 2229 C CA . CYS A 1 279 ? 11.931 8.738 -10.188 1.00 90.62 279 CYS A CA 1
ATOM 2230 C C . CYS A 1 279 ? 11.998 10.169 -10.781 1.00 90.62 279 CYS A C 1
ATOM 2232 O O . CYS A 1 279 ? 11.950 10.303 -12.007 1.00 90.62 279 CYS A O 1
ATOM 2234 N N . PRO A 1 280 ? 12.153 11.239 -9.968 1.00 90.94 280 PRO A N 1
ATOM 2235 C CA . PRO A 1 280 ? 12.263 12.612 -10.472 1.00 90.94 280 PRO A CA 1
ATOM 2236 C C . PRO A 1 280 ? 13.371 12.811 -11.512 1.00 90.94 280 PRO A C 1
ATOM 2238 O O . PRO A 1 280 ? 13.131 13.433 -12.544 1.00 90.94 280 PRO A O 1
ATOM 2241 N N . SER A 1 281 ? 14.559 12.242 -11.275 1.00 89.00 281 SER A N 1
ATOM 2242 C CA . SER A 1 281 ? 15.697 12.356 -12.199 1.00 89.00 281 SER A CA 1
ATOM 2243 C C . SER A 1 281 ? 15.410 11.685 -13.540 1.00 89.00 281 SER A C 1
ATOM 2245 O O . SER A 1 281 ? 15.783 12.214 -14.581 1.00 89.00 281 SER A O 1
ATOM 2247 N N . TRP A 1 282 ? 14.689 10.561 -13.523 1.00 90.94 282 TRP A N 1
ATOM 2248 C CA . TRP A 1 282 ? 14.241 9.878 -14.731 1.00 90.94 282 TRP A CA 1
ATOM 2249 C C . TRP A 1 282 ? 13.224 10.719 -15.505 1.00 90.94 282 TRP A C 1
ATOM 2251 O O . TRP A 1 282 ? 13.361 10.894 -16.709 1.00 90.94 282 TRP A O 1
ATOM 2261 N N . ARG A 1 283 ? 12.230 11.304 -14.825 1.00 89.00 283 ARG A N 1
ATOM 2262 C CA . ARG A 1 283 ? 11.230 12.171 -15.474 1.00 89.00 283 ARG A CA 1
ATOM 2263 C C . ARG A 1 283 ? 11.852 13.411 -16.108 1.00 89.00 283 ARG A C 1
ATOM 2265 O O . ARG A 1 283 ? 11.445 13.778 -17.202 1.00 89.00 283 ARG A O 1
ATOM 2272 N N . ALA A 1 284 ? 12.816 14.037 -15.434 1.00 88.81 284 ALA A N 1
ATOM 2273 C CA . ALA A 1 284 ? 13.466 15.254 -15.917 1.00 88.81 284 ALA A CA 1
ATOM 2274 C C . ALA A 1 284 ? 14.146 15.048 -17.281 1.00 88.81 284 ALA A C 1
ATOM 2276 O O . ALA A 1 284 ? 14.098 15.938 -18.121 1.00 88.81 284 ALA A O 1
ATOM 2277 N N . ARG A 1 285 ? 14.699 13.852 -17.547 1.00 87.50 285 ARG A N 1
ATOM 2278 C CA . ARG A 1 285 ? 15.297 13.521 -18.856 1.00 87.50 285 ARG A CA 1
ATOM 2279 C C . ARG A 1 285 ? 14.299 13.567 -20.013 1.00 87.50 285 ARG A C 1
ATOM 2281 O O . ARG A 1 285 ? 14.693 13.840 -21.138 1.00 87.50 285 ARG A O 1
ATOM 2288 N N . HIS A 1 286 ? 13.026 13.309 -19.730 1.00 86.69 286 HIS A N 1
ATOM 2289 C CA . HIS A 1 286 ? 11.974 13.156 -20.733 1.00 86.69 286 HIS A CA 1
ATOM 2290 C C . HIS A 1 286 ? 11.037 14.370 -20.818 1.00 86.69 286 HIS A C 1
ATOM 2292 O O . HIS A 1 286 ? 10.084 14.343 -21.587 1.00 86.69 286 HIS A O 1
ATOM 2298 N N . GLN A 1 287 ? 11.257 15.419 -20.014 1.00 80.00 287 GLN A N 1
ATOM 2299 C CA . GLN A 1 287 ? 10.395 16.610 -20.015 1.00 80.00 287 GLN A CA 1
ATOM 2300 C C . GLN A 1 287 ? 10.625 17.521 -21.225 1.00 80.00 287 GLN A C 1
ATOM 2302 O O . GLN A 1 287 ? 9.665 18.117 -21.707 1.00 80.00 287 GLN A O 1
ATOM 2307 N N . ASP A 1 288 ? 11.866 17.602 -21.707 1.00 73.94 288 ASP A N 1
ATOM 2308 C CA . ASP A 1 288 ? 12.276 18.551 -22.751 1.00 73.94 288 ASP A CA 1
ATOM 2309 C C . ASP A 1 288 ? 12.600 17.879 -24.101 1.00 73.94 288 ASP A C 1
ATOM 2311 O O . ASP A 1 288 ? 13.028 18.557 -25.035 1.00 73.94 288 ASP A O 1
ATOM 2315 N N . GLY A 1 289 ? 12.426 16.557 -24.211 1.00 68.62 289 GLY A N 1
ATOM 2316 C CA . GLY A 1 289 ? 12.728 15.804 -25.432 1.00 68.62 289 GLY A CA 1
ATOM 2317 C C . GLY A 1 289 ? 11.562 15.724 -26.419 1.00 68.62 289 GLY A C 1
ATOM 2318 O O . GLY A 1 289 ? 10.392 15.802 -26.039 1.00 68.62 289 GLY A O 1
ATOM 2319 N N . GLY A 1 290 ? 11.888 15.577 -27.701 1.00 70.50 290 GLY A N 1
ATOM 2320 C CA . GLY A 1 290 ? 10.941 15.311 -28.781 1.00 70.50 290 GLY A CA 1
ATOM 2321 C C . GLY A 1 290 ? 10.388 13.880 -28.762 1.00 70.50 290 GLY A C 1
ATOM 2322 O O . GLY A 1 290 ? 10.976 12.976 -28.177 1.00 70.50 290 GLY A O 1
ATOM 2323 N N . GLU A 1 291 ? 9.257 13.656 -29.443 1.00 69.75 291 GLU A N 1
ATOM 2324 C CA . GLU A 1 291 ? 8.582 12.340 -29.510 1.00 69.75 291 GLU A CA 1
ATOM 2325 C C . GLU A 1 291 ? 9.432 11.225 -30.155 1.00 69.75 291 GLU A C 1
ATOM 2327 O O . GLU A 1 291 ? 9.159 10.046 -29.929 1.00 69.75 291 GLU A O 1
ATOM 2332 N N . ASP A 1 292 ? 10.456 11.599 -30.927 1.00 77.81 292 ASP A N 1
ATOM 2333 C CA . ASP A 1 292 ? 11.374 10.695 -31.629 1.00 77.81 292 ASP A CA 1
ATOM 2334 C C . ASP A 1 292 ? 12.797 10.711 -31.037 1.00 77.81 292 ASP A C 1
ATOM 2336 O O . ASP A 1 292 ? 13.719 10.142 -31.628 1.00 77.81 292 ASP A O 1
ATOM 2340 N N . ASP A 1 293 ? 12.997 11.367 -29.888 1.00 83.12 293 ASP A N 1
ATOM 2341 C CA . ASP A 1 293 ? 14.308 11.412 -29.251 1.00 83.12 293 ASP A CA 1
ATOM 2342 C C . ASP A 1 293 ? 14.692 10.022 -28.731 1.00 83.12 293 ASP A C 1
ATOM 2344 O O . ASP A 1 293 ? 13.934 9.334 -28.039 1.00 83.12 293 ASP A O 1
ATOM 2348 N N . GLU A 1 294 ? 15.905 9.610 -29.090 1.00 85.81 294 GLU A N 1
ATOM 2349 C CA . GLU A 1 294 ? 16.491 8.348 -28.669 1.00 85.81 294 GLU A CA 1
ATOM 2350 C C . GLU A 1 294 ? 17.272 8.561 -27.364 1.00 85.81 294 GLU A C 1
ATOM 2352 O O . GLU A 1 294 ? 18.185 9.386 -27.286 1.00 85.81 294 GLU A O 1
ATOM 2357 N N . TYR A 1 295 ? 16.918 7.796 -26.337 1.00 85.62 295 TYR A N 1
ATOM 2358 C CA . TYR A 1 295 ? 17.513 7.837 -25.007 1.00 85.62 295 TYR A CA 1
ATOM 2359 C C . TYR A 1 295 ? 18.414 6.627 -24.792 1.00 85.62 295 TYR A C 1
ATOM 2361 O O . TYR A 1 295 ? 18.075 5.526 -25.213 1.00 85.62 295 TYR A O 1
ATOM 2369 N N . ASP A 1 296 ? 19.541 6.824 -24.107 1.00 84.56 296 ASP A N 1
ATOM 2370 C CA . ASP A 1 296 ? 20.465 5.759 -23.698 1.00 84.56 296 ASP A CA 1
ATOM 2371 C C . ASP A 1 296 ? 20.406 5.577 -22.176 1.00 84.56 296 ASP A C 1
ATOM 2373 O O . ASP A 1 296 ? 20.327 6.560 -21.426 1.00 84.56 296 ASP A O 1
ATOM 2377 N N . ILE A 1 297 ? 20.474 4.327 -21.716 1.00 81.56 297 ILE A N 1
ATOM 2378 C CA . ILE A 1 297 ? 20.631 4.004 -20.297 1.00 81.56 297 ILE A CA 1
ATOM 2379 C C . ILE A 1 297 ? 21.913 4.659 -19.774 1.00 81.56 297 ILE A C 1
ATOM 2381 O O . ILE A 1 297 ? 23.019 4.429 -20.278 1.00 81.56 297 ILE A O 1
ATOM 2385 N N . SER A 1 298 ? 21.792 5.420 -18.686 1.00 80.69 298 SER A N 1
ATOM 2386 C CA . SER A 1 298 ? 22.959 6.011 -18.034 1.00 80.69 298 SER A CA 1
ATOM 2387 C C . SER A 1 298 ? 23.912 4.922 -17.535 1.00 80.69 298 SER A C 1
ATOM 2389 O O . SER A 1 298 ? 23.613 4.186 -16.595 1.00 80.69 298 SER A O 1
ATOM 2391 N N . LEU A 1 299 ? 25.105 4.877 -18.132 1.00 80.88 299 LEU A N 1
ATOM 2392 C CA . LEU A 1 299 ? 26.166 3.932 -17.776 1.00 80.88 299 LEU A CA 1
ATOM 2393 C C . LEU A 1 299 ? 26.582 4.051 -16.302 1.00 80.88 299 LEU A C 1
ATOM 2395 O O . LEU A 1 299 ? 26.954 3.066 -15.670 1.00 80.88 299 LEU A O 1
ATOM 2399 N N . GLU A 1 300 ? 26.527 5.261 -15.746 1.00 84.44 300 GLU A N 1
ATOM 2400 C CA . GLU A 1 300 ? 26.806 5.507 -14.330 1.00 84.44 300 GLU A CA 1
ATOM 2401 C C . GLU A 1 300 ? 25.713 4.922 -13.434 1.00 84.44 300 GLU A C 1
ATOM 2403 O O . GLU A 1 300 ? 26.025 4.271 -12.435 1.00 84.44 300 GLU A O 1
ATOM 2408 N N . GLN A 1 301 ? 24.441 5.105 -13.804 1.00 84.12 301 GLN A N 1
ATOM 2409 C CA . GLN A 1 301 ? 23.315 4.568 -13.042 1.00 84.12 301 GLN A CA 1
ATOM 2410 C C . GLN A 1 301 ? 23.289 3.042 -13.094 1.00 84.12 301 GLN A C 1
ATOM 2412 O O . GLN A 1 301 ? 23.158 2.402 -12.054 1.00 84.12 301 GLN A O 1
ATOM 2417 N N . GLU A 1 302 ? 23.503 2.451 -14.268 1.00 82.00 302 GLU A N 1
ATOM 2418 C CA . GLU A 1 302 ? 23.625 1.003 -14.450 1.00 82.00 302 GLU A CA 1
ATOM 2419 C C . GLU A 1 302 ? 24.761 0.424 -13.592 1.00 82.00 302 GLU A C 1
ATOM 2421 O O . GLU A 1 302 ? 24.529 -0.484 -12.790 1.00 82.00 302 GLU A O 1
ATOM 2426 N N . LYS A 1 303 ? 25.970 1.002 -13.672 1.00 84.25 303 LYS A N 1
ATOM 2427 C CA . LYS A 1 303 ? 27.127 0.584 -12.860 1.00 84.25 303 LYS A CA 1
ATOM 2428 C C . LYS A 1 303 ? 26.849 0.677 -11.368 1.00 84.25 303 LYS A C 1
ATOM 2430 O O . LYS A 1 303 ? 27.131 -0.268 -10.635 1.00 84.25 303 LYS A O 1
ATOM 2435 N N . PHE A 1 304 ? 26.280 1.792 -10.918 1.00 83.94 304 PHE A N 1
ATOM 2436 C CA . PHE A 1 304 ? 25.924 1.984 -9.516 1.00 83.94 304 PHE A CA 1
ATOM 2437 C C . PHE A 1 304 ? 24.932 0.923 -9.039 1.00 83.94 304 PHE A C 1
ATOM 2439 O O . PHE A 1 304 ? 25.068 0.315 -7.977 1.00 83.94 304 PHE A O 1
ATOM 2446 N N . SER A 1 305 ? 23.927 0.675 -9.862 1.00 81.81 305 SER A N 1
ATOM 2447 C CA . SER A 1 305 ? 22.871 -0.261 -9.552 1.00 81.81 305 SER A CA 1
ATOM 2448 C C . SER A 1 305 ? 23.364 -1.715 -9.573 1.00 81.81 305 SER A C 1
ATOM 2450 O O . SER A 1 305 ? 22.869 -2.552 -8.815 1.00 81.81 305 SER A O 1
ATOM 2452 N N . ASN A 1 306 ? 24.354 -2.029 -10.413 1.00 83.69 306 ASN A N 1
ATOM 2453 C CA . ASN A 1 306 ? 25.063 -3.310 -10.431 1.00 83.69 306 ASN A CA 1
ATOM 2454 C C . ASN A 1 306 ? 25.960 -3.472 -9.196 1.00 83.69 306 ASN A C 1
ATOM 2456 O O . ASN A 1 306 ? 26.004 -4.550 -8.610 1.00 83.69 306 ASN A O 1
ATOM 2460 N N . GLU A 1 307 ? 26.613 -2.403 -8.745 1.00 84.44 307 GLU A N 1
ATOM 2461 C CA . GLU A 1 307 ? 27.447 -2.398 -7.541 1.00 84.44 307 GLU A CA 1
ATOM 2462 C C . GLU A 1 307 ? 26.640 -2.705 -6.267 1.00 84.44 307 GLU A C 1
ATOM 2464 O O . GLU A 1 307 ? 27.079 -3.502 -5.437 1.00 84.44 307 GLU A O 1
ATOM 2469 N N . ILE A 1 308 ? 25.420 -2.165 -6.132 1.00 78.62 308 ILE A N 1
ATOM 2470 C CA . ILE A 1 308 ? 24.507 -2.519 -5.025 1.00 78.62 308 ILE A CA 1
ATOM 2471 C C . ILE A 1 308 ? 24.250 -4.029 -4.982 1.00 78.62 308 ILE A C 1
ATOM 2473 O O . ILE A 1 308 ? 24.274 -4.645 -3.917 1.00 78.62 308 ILE A O 1
ATOM 2477 N N . LEU A 1 309 ? 24.031 -4.644 -6.142 1.00 75.12 309 LEU A N 1
ATOM 2478 C CA . LEU A 1 309 ? 23.760 -6.075 -6.240 1.00 75.12 309 LEU A CA 1
ATOM 2479 C C . LEU A 1 309 ? 25.010 -6.916 -5.973 1.00 75.12 309 LEU A C 1
ATOM 2481 O O . LEU A 1 309 ? 24.922 -7.904 -5.242 1.00 75.12 309 LEU A O 1
ATOM 2485 N N . LYS A 1 310 ? 26.179 -6.486 -6.468 1.00 82.38 310 LYS A N 1
ATOM 2486 C CA . LYS A 1 310 ? 27.474 -7.123 -6.178 1.00 82.38 310 LYS A CA 1
ATOM 2487 C C . LYS A 1 310 ? 27.746 -7.144 -4.668 1.00 82.38 310 LYS A C 1
ATOM 2489 O O . LYS A 1 310 ? 28.100 -8.191 -4.130 1.00 82.38 310 LYS A O 1
ATOM 2494 N N . ARG A 1 311 ? 27.460 -6.050 -3.948 1.00 77.81 311 ARG A N 1
ATOM 2495 C CA . ARG A 1 311 ? 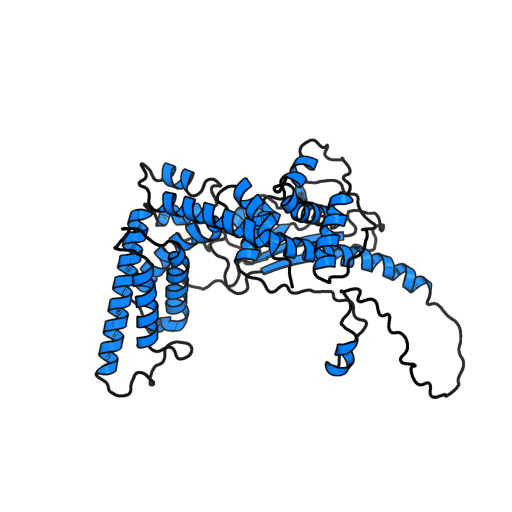27.544 -5.993 -2.470 1.00 77.81 311 ARG A CA 1
ATOM 2496 C C . ARG A 1 311 ? 26.579 -6.944 -1.762 1.00 77.81 311 ARG A C 1
ATOM 2498 O O . ARG A 1 311 ? 26.885 -7.434 -0.680 1.00 77.81 311 ARG A O 1
ATOM 2505 N N . MET A 1 312 ? 25.431 -7.234 -2.372 1.00 67.19 312 MET A N 1
ATOM 2506 C CA . MET A 1 312 ? 24.465 -8.219 -1.873 1.00 67.19 312 MET A CA 1
ATOM 2507 C C . MET A 1 312 ? 24.829 -9.669 -2.245 1.00 67.19 312 MET A C 1
ATOM 2509 O O . MET A 1 312 ? 24.070 -10.581 -1.910 1.00 67.19 312 MET A O 1
ATOM 2513 N N . GLY A 1 313 ? 25.968 -9.892 -2.914 1.00 67.75 313 GLY A N 1
ATOM 2514 C CA . GLY A 1 313 ? 26.421 -11.207 -3.375 1.00 67.75 313 GLY A CA 1
ATOM 2515 C C . GLY A 1 313 ? 25.678 -11.713 -4.614 1.00 67.75 313 GLY A C 1
ATOM 2516 O O . GLY A 1 313 ? 25.626 -12.917 -4.848 1.00 67.75 313 GLY A O 1
ATOM 2517 N N . ILE A 1 314 ? 25.056 -10.818 -5.386 1.00 69.50 314 ILE A N 1
ATOM 2518 C CA . ILE A 1 314 ? 24.293 -11.161 -6.587 1.00 69.50 314 ILE A CA 1
ATOM 2519 C C . ILE A 1 314 ? 25.172 -10.913 -7.814 1.00 69.50 314 ILE A C 1
ATOM 2521 O O . ILE A 1 314 ? 25.587 -9.783 -8.068 1.00 69.50 314 ILE A O 1
ATOM 2525 N N . SER A 1 315 ? 25.416 -11.972 -8.591 1.00 70.38 315 SER A N 1
ATOM 2526 C CA . SER A 1 315 ? 26.061 -11.865 -9.901 1.00 70.38 315 SER A CA 1
ATOM 2527 C C . SER A 1 315 ? 25.144 -11.142 -10.893 1.00 70.38 315 SER A C 1
ATOM 2529 O O . SER A 1 315 ? 23.941 -11.420 -10.955 1.00 70.38 315 SER A O 1
ATOM 2531 N N . VAL A 1 316 ? 25.712 -10.202 -11.644 1.00 72.81 316 VAL A N 1
ATOM 2532 C CA . VAL A 1 316 ? 25.021 -9.357 -12.624 1.00 72.81 316 VAL A CA 1
ATOM 2533 C C . VAL A 1 316 ? 25.851 -9.264 -13.894 1.00 72.81 316 VAL A C 1
ATOM 2535 O O . VAL A 1 316 ? 27.078 -9.271 -13.826 1.00 72.81 316 VAL A O 1
ATOM 2538 N N . ASN A 1 317 ? 25.180 -9.139 -15.037 1.00 69.12 317 ASN A N 1
ATOM 2539 C CA . ASN A 1 317 ? 25.852 -8.830 -16.294 1.00 69.12 317 ASN A CA 1
ATOM 2540 C C . ASN A 1 317 ? 26.395 -7.401 -16.224 1.00 69.12 317 ASN A C 1
ATOM 2542 O O . ASN A 1 317 ? 25.722 -6.509 -15.704 1.00 69.12 317 ASN A O 1
ATOM 2546 N N . ASP A 1 318 ? 27.606 -7.181 -16.735 1.00 64.06 318 ASP A N 1
ATOM 2547 C CA . ASP A 1 318 ? 28.247 -5.872 -16.605 1.00 64.06 318 ASP A CA 1
ATOM 2548 C C . ASP A 1 318 ? 27.556 -4.794 -17.451 1.00 64.06 318 ASP A C 1
ATOM 2550 O O . ASP A 1 318 ? 27.523 -3.644 -17.015 1.00 64.06 318 ASP A O 1
ATOM 2554 N N . HIS A 1 319 ? 26.995 -5.155 -18.615 1.00 63.88 319 HIS A N 1
ATOM 2555 C CA . HIS A 1 319 ? 26.299 -4.221 -19.504 1.00 63.88 319 HIS A CA 1
ATOM 2556 C C . HIS A 1 319 ? 25.158 -4.898 -20.277 1.00 63.88 319 HIS A C 1
ATOM 2558 O O . HIS A 1 319 ? 25.292 -6.047 -20.706 1.00 63.88 319 HIS A O 1
ATOM 2564 N N . MET A 1 320 ? 24.070 -4.168 -20.528 1.00 67.38 320 MET A N 1
ATOM 2565 C CA . MET A 1 320 ? 23.091 -4.553 -21.552 1.00 67.38 320 MET A CA 1
ATOM 2566 C C . MET A 1 320 ? 23.623 -4.329 -22.973 1.00 67.38 320 MET A C 1
ATOM 2568 O O . MET A 1 320 ? 24.205 -3.284 -23.268 1.00 67.38 320 MET A O 1
ATOM 2572 N N . THR A 1 321 ? 23.359 -5.287 -23.870 1.00 66.88 321 THR A N 1
ATOM 2573 C CA . THR A 1 321 ? 23.603 -5.162 -25.320 1.00 66.88 321 THR A CA 1
ATOM 2574 C C . THR A 1 321 ? 22.724 -4.081 -25.934 1.00 66.88 321 THR A C 1
ATOM 2576 O O . THR A 1 321 ? 23.184 -3.253 -26.717 1.00 66.88 321 THR A O 1
ATOM 2579 N N . GLN A 1 322 ? 21.460 -4.056 -25.523 1.00 72.75 322 GLN A N 1
ATOM 2580 C CA . GLN A 1 322 ? 20.478 -3.097 -25.975 1.00 72.75 322 GLN A CA 1
ATOM 2581 C C . GLN A 1 322 ? 20.294 -1.973 -24.958 1.00 72.75 322 GLN A C 1
ATOM 2583 O O . GLN A 1 322 ? 19.791 -2.205 -23.862 1.00 72.75 322 GLN A O 1
ATOM 2588 N N . ARG A 1 323 ? 20.672 -0.750 -25.337 1.00 81.44 323 ARG A N 1
ATOM 2589 C CA . ARG A 1 323 ? 20.690 0.386 -24.402 1.00 81.44 323 ARG A CA 1
ATOM 2590 C C . ARG A 1 323 ? 19.813 1.559 -24.784 1.00 81.44 323 ARG A C 1
ATOM 2592 O O . ARG A 1 323 ? 19.601 2.452 -23.968 1.00 81.44 323 ARG A O 1
ATOM 2599 N N . LYS A 1 324 ? 19.340 1.563 -26.025 1.00 87.00 324 LYS A N 1
ATOM 2600 C CA . LYS A 1 324 ? 18.633 2.694 -26.598 1.00 87.00 324 LYS A CA 1
ATOM 2601 C C . LYS A 1 324 ? 17.141 2.442 -26.703 1.00 87.00 324 LYS A C 1
ATOM 2603 O O . LYS A 1 324 ? 16.728 1.316 -26.980 1.00 87.00 324 LYS A O 1
ATOM 2608 N N . TYR A 1 325 ? 16.354 3.485 -26.476 1.00 90.69 325 TYR A N 1
ATOM 2609 C CA . TYR A 1 325 ? 14.905 3.445 -26.619 1.00 90.69 325 TYR A CA 1
ATOM 2610 C C . TYR A 1 325 ? 14.327 4.825 -26.945 1.00 90.69 325 TYR A C 1
ATOM 2612 O O . TYR A 1 325 ? 14.905 5.853 -26.600 1.00 90.69 325 TYR A O 1
ATOM 2620 N N . VAL A 1 326 ? 13.152 4.848 -27.566 1.00 90.50 326 VAL A N 1
ATOM 2621 C CA . VAL A 1 326 ? 12.341 6.049 -27.770 1.00 90.50 326 VAL A CA 1
ATOM 2622 C C . VAL A 1 326 ? 11.310 6.134 -26.654 1.00 90.50 326 VAL A C 1
ATOM 2624 O O . VAL A 1 326 ? 10.498 5.223 -26.440 1.00 90.50 326 VAL A O 1
ATOM 2627 N N . PHE A 1 327 ? 11.325 7.241 -25.917 1.00 90.50 327 PHE A N 1
ATOM 2628 C CA . PHE A 1 327 ? 10.383 7.439 -24.825 1.00 90.50 327 PHE A CA 1
ATOM 2629 C C . PHE A 1 327 ? 8.973 7.684 -25.364 1.00 90.50 327 PHE A C 1
ATOM 2631 O O . PHE A 1 327 ? 8.725 8.607 -26.133 1.00 90.50 327 PHE A O 1
ATOM 2638 N N . ARG A 1 328 ? 8.011 6.875 -24.908 1.00 89.38 328 ARG A N 1
ATOM 2639 C CA . ARG A 1 328 ? 6.591 7.076 -25.212 1.00 89.38 328 ARG A CA 1
ATOM 2640 C C . ARG A 1 328 ? 5.771 7.027 -23.939 1.00 89.38 328 ARG A C 1
ATOM 2642 O O . ARG A 1 328 ? 5.665 5.980 -23.301 1.00 89.38 328 ARG A O 1
ATOM 2649 N N . GLU A 1 329 ? 5.099 8.127 -23.615 1.00 88.31 329 GLU A N 1
ATOM 2650 C CA . GLU A 1 329 ? 4.220 8.191 -22.442 1.00 88.31 329 GLU A CA 1
ATOM 2651 C C . GLU A 1 329 ? 3.063 7.177 -22.530 1.00 88.31 329 GLU A C 1
ATOM 2653 O O . GLU A 1 329 ? 2.639 6.617 -21.523 1.00 88.31 329 GLU A O 1
ATOM 2658 N N . SER A 1 330 ? 2.623 6.817 -23.741 1.00 90.44 330 SER A N 1
ATOM 2659 C CA . SER A 1 330 ? 1.619 5.765 -23.964 1.00 90.44 330 SER A CA 1
ATOM 2660 C C . SER A 1 330 ? 2.077 4.352 -23.566 1.00 90.44 330 SER A C 1
ATOM 2662 O O . SER A 1 330 ? 1.234 3.475 -23.365 1.00 90.44 330 SER A O 1
ATOM 2664 N N . LYS A 1 331 ? 3.393 4.120 -23.437 1.00 91.19 331 LYS A N 1
ATOM 2665 C CA . LYS A 1 331 ? 3.984 2.866 -22.943 1.00 91.19 331 LYS A CA 1
ATOM 2666 C C . LYS A 1 331 ? 4.050 2.832 -21.392 1.00 91.19 331 LYS A C 1
ATOM 2668 O O . LYS A 1 331 ? 4.271 1.760 -20.818 1.00 91.19 331 LYS A O 1
ATOM 2673 N N . LEU A 1 332 ? 3.815 3.959 -20.701 1.00 91.06 332 LEU A N 1
ATOM 2674 C CA . LEU A 1 332 ? 3.734 4.063 -19.232 1.00 91.06 332 LEU A CA 1
ATOM 2675 C C . LEU A 1 332 ? 2.364 3.634 -18.676 1.00 91.06 332 LEU A C 1
ATOM 2677 O O . LEU A 1 332 ? 1.503 3.103 -19.377 1.00 91.06 332 LEU A O 1
ATOM 2681 N N . ILE A 1 333 ? 2.174 3.846 -17.370 1.00 92.06 333 ILE A N 1
ATOM 2682 C CA . ILE A 1 333 ? 0.900 3.607 -16.697 1.00 92.06 333 ILE A CA 1
ATOM 2683 C C . ILE A 1 333 ? -0.178 4.552 -17.219 1.00 92.06 333 ILE A C 1
ATOM 2685 O O . ILE A 1 333 ? -0.088 5.767 -17.025 1.00 92.06 333 ILE A O 1
ATOM 2689 N N . SER A 1 334 ? -1.227 3.964 -17.801 1.00 90.12 334 SER A N 1
ATOM 2690 C CA . SER A 1 334 ? -2.364 4.699 -18.358 1.00 90.12 334 SER A CA 1
ATOM 2691 C C . SER A 1 334 ? -3.186 5.418 -17.283 1.00 90.12 334 SER A C 1
ATOM 2693 O O . SER A 1 334 ? -3.277 4.963 -16.140 1.00 90.12 334 SER A O 1
ATOM 2695 N N . ASP A 1 335 ? -3.892 6.484 -17.662 1.00 90.12 335 ASP A N 1
ATOM 2696 C CA . ASP A 1 335 ? -4.810 7.185 -16.753 1.00 90.12 335 ASP A CA 1
ATOM 2697 C C . ASP A 1 335 ? -5.934 6.291 -16.224 1.00 90.12 335 ASP A C 1
ATOM 2699 O O . ASP A 1 335 ? -6.382 6.450 -15.088 1.00 90.12 335 ASP A O 1
ATOM 2703 N N . SER A 1 336 ? -6.391 5.329 -17.031 1.00 90.56 336 SER A N 1
ATOM 2704 C CA . SER A 1 336 ? -7.398 4.357 -16.597 1.00 90.56 336 SER A CA 1
ATOM 2705 C C . SER A 1 336 ? -6.870 3.465 -15.471 1.00 90.56 336 SER A C 1
ATOM 2707 O O . SER A 1 336 ? -7.557 3.271 -14.469 1.00 90.56 336 SER A O 1
ATOM 2709 N N . SER A 1 337 ? -5.613 3.030 -15.585 1.00 91.06 337 SER A N 1
ATOM 2710 C CA . SER A 1 337 ? -4.910 2.242 -14.574 1.00 91.06 337 SER A CA 1
ATOM 2711 C C . SER A 1 337 ? -4.626 3.069 -13.318 1.00 91.06 337 SER A C 1
ATOM 2713 O O . SER A 1 337 ? -4.794 2.567 -12.211 1.00 91.06 337 SER A O 1
ATOM 2715 N N . ARG A 1 338 ? -4.258 4.353 -13.463 1.00 92.44 338 ARG A N 1
ATOM 2716 C CA . ARG A 1 338 ? -4.081 5.281 -12.328 1.00 92.44 338 ARG A CA 1
ATOM 2717 C C . ARG A 1 338 ? -5.378 5.453 -11.538 1.00 92.44 338 ARG A C 1
ATOM 2719 O O . ARG A 1 338 ? -5.354 5.316 -10.321 1.00 92.44 338 ARG A O 1
ATOM 2726 N N . ARG A 1 339 ? -6.507 5.668 -12.224 1.00 91.75 339 ARG A N 1
ATOM 2727 C CA . ARG A 1 339 ? -7.833 5.741 -11.584 1.00 91.75 339 ARG A CA 1
ATOM 2728 C C . ARG A 1 339 ? -8.231 4.424 -10.922 1.00 91.75 339 ARG A C 1
ATOM 2730 O O . ARG A 1 339 ? -8.818 4.439 -9.851 1.00 91.75 339 ARG A O 1
ATOM 2737 N N . ALA A 1 340 ? -7.920 3.285 -11.542 1.00 92.31 340 ALA A N 1
ATOM 2738 C CA . ALA A 1 340 ? -8.174 1.981 -10.932 1.00 92.31 340 ALA A CA 1
ATOM 2739 C C . ALA A 1 340 ? -7.366 1.791 -9.638 1.00 92.31 340 ALA A C 1
ATOM 2741 O O . ALA A 1 340 ? -7.923 1.336 -8.645 1.00 92.31 340 ALA A O 1
ATOM 2742 N N . LEU A 1 341 ? -6.093 2.204 -9.623 1.00 93.62 341 LEU A N 1
ATOM 2743 C CA . LEU A 1 341 ? -5.274 2.216 -8.408 1.00 93.62 341 LEU A CA 1
ATOM 2744 C C . LEU A 1 341 ? -5.822 3.169 -7.339 1.00 93.62 341 LEU A C 1
ATOM 2746 O O . LEU A 1 341 ? -5.779 2.833 -6.163 1.00 93.62 341 LEU A O 1
ATOM 2750 N N . ASP A 1 342 ? -6.361 4.327 -7.727 1.00 93.38 342 ASP A N 1
ATOM 2751 C CA . ASP A 1 342 ? -6.957 5.278 -6.780 1.00 93.38 342 ASP A CA 1
ATOM 2752 C C . ASP A 1 342 ? -8.195 4.731 -6.066 1.00 93.38 342 ASP A C 1
ATOM 2754 O O . ASP A 1 342 ? -8.498 5.193 -4.969 1.00 93.38 342 ASP A O 1
ATOM 2758 N N . ARG A 1 343 ? -8.880 3.736 -6.643 1.00 91.25 343 ARG A N 1
ATOM 2759 C CA . ARG A 1 343 ? -10.000 3.035 -5.999 1.00 91.25 343 ARG A CA 1
ATOM 2760 C C . ARG A 1 343 ? -9.568 1.920 -5.053 1.00 91.25 343 ARG A C 1
ATOM 2762 O O . ARG A 1 343 ? -10.387 1.441 -4.279 1.00 91.25 343 ARG A O 1
ATOM 2769 N N . VAL A 1 344 ? -8.301 1.503 -5.076 1.00 91.31 344 VAL A N 1
ATOM 2770 C CA . VAL A 1 344 ? -7.817 0.453 -4.174 1.00 91.31 344 VAL A CA 1
ATOM 2771 C C . VAL A 1 344 ? -7.846 0.983 -2.739 1.00 91.31 344 VAL A C 1
ATOM 2773 O O . VAL A 1 344 ? -7.159 1.943 -2.387 1.00 91.31 344 VAL A O 1
ATOM 2776 N N . ALA A 1 345 ? -8.690 0.357 -1.925 1.00 86.19 345 ALA A N 1
ATOM 2777 C CA . ALA A 1 345 ? -8.904 0.693 -0.523 1.00 86.19 345 ALA A CA 1
ATOM 2778 C C . ALA A 1 345 ? -7.853 0.076 0.411 1.00 86.19 345 ALA A C 1
ATOM 2780 O O . ALA A 1 345 ? -7.478 0.687 1.408 1.00 86.19 345 ALA A O 1
ATOM 2781 N N . GLU A 1 346 ? -7.405 -1.136 0.097 1.00 87.56 346 GLU A N 1
ATOM 2782 C CA . GLU A 1 346 ? -6.570 -1.961 0.966 1.00 87.56 346 GLU A CA 1
ATOM 2783 C C . GLU A 1 346 ? -5.764 -2.958 0.122 1.00 87.56 346 GLU A C 1
ATOM 2785 O O . GLU A 1 346 ? -6.196 -3.364 -0.962 1.00 87.56 346 GLU A O 1
ATOM 2790 N N . ILE A 1 347 ? -4.600 -3.359 0.632 1.00 91.12 347 ILE A N 1
ATOM 2791 C CA . ILE A 1 347 ? -3.779 -4.443 0.092 1.00 91.12 347 ILE A CA 1
ATOM 2792 C C . ILE A 1 347 ? -4.013 -5.682 0.965 1.00 91.12 347 ILE A C 1
ATOM 2794 O O . ILE A 1 347 ? -3.478 -5.795 2.062 1.00 91.12 347 ILE A O 1
ATOM 2798 N N . ASN A 1 348 ? -4.831 -6.608 0.473 1.00 89.38 348 ASN A N 1
ATOM 2799 C CA . ASN A 1 348 ? -5.267 -7.797 1.197 1.00 89.38 348 ASN A CA 1
ATOM 2800 C C . ASN A 1 348 ? -4.318 -8.993 1.020 1.00 89.38 348 ASN A C 1
ATOM 2802 O O . ASN A 1 348 ? -3.358 -8.976 0.245 1.00 89.38 348 ASN A O 1
ATOM 2806 N N . TYR A 1 349 ? -4.614 -10.084 1.733 1.00 87.94 349 TYR A N 1
ATOM 2807 C CA . TYR A 1 349 ? -3.898 -11.351 1.590 1.00 87.94 349 TYR A CA 1
ATOM 2808 C C . TYR A 1 349 ? -3.812 -11.788 0.115 1.00 87.94 349 TYR A C 1
ATOM 2810 O O . TYR A 1 349 ? -4.776 -11.662 -0.640 1.00 87.94 349 TYR A O 1
ATOM 2818 N N . LEU A 1 350 ? -2.647 -12.307 -0.290 1.00 91.19 350 LEU A N 1
ATOM 2819 C CA . LEU A 1 350 ? -2.294 -12.647 -1.680 1.00 91.19 350 LEU A CA 1
ATOM 2820 C C . LEU A 1 350 ? -2.275 -11.470 -2.670 1.00 91.19 350 LEU A C 1
ATOM 2822 O O . LEU A 1 350 ? -2.242 -11.711 -3.880 1.00 91.19 350 LEU A O 1
ATOM 2826 N N . ALA A 1 351 ? -2.256 -10.217 -2.209 1.00 94.62 351 ALA A N 1
ATOM 2827 C CA . ALA A 1 351 ? -1.938 -9.099 -3.089 1.00 94.62 351 ALA A CA 1
ATOM 2828 C C . ALA A 1 351 ? -0.562 -9.292 -3.738 1.00 94.62 351 ALA A C 1
ATOM 2830 O O . ALA A 1 351 ? 0.387 -9.768 -3.107 1.00 94.62 351 ALA A O 1
ATOM 2831 N N . HIS A 1 352 ? -0.455 -8.948 -5.018 1.00 95.56 352 HIS A N 1
ATOM 2832 C CA . HIS A 1 352 ? 0.752 -9.222 -5.788 1.00 95.56 352 HIS A CA 1
ATOM 2833 C C . HIS A 1 352 ? 0.897 -8.303 -7.000 1.00 95.56 352 HIS A C 1
ATOM 2835 O O . HIS A 1 352 ? -0.079 -7.798 -7.554 1.00 95.56 352 HIS A O 1
ATOM 2841 N N . ILE A 1 353 ? 2.143 -8.133 -7.441 1.00 96.94 353 ILE A N 1
ATOM 2842 C CA . ILE A 1 353 ? 2.492 -7.518 -8.722 1.00 96.94 353 ILE A CA 1
ATOM 2843 C C . ILE A 1 353 ? 3.084 -8.613 -9.605 1.00 96.94 353 ILE A C 1
ATOM 2845 O O . ILE A 1 353 ? 3.977 -9.344 -9.177 1.00 96.94 353 ILE A O 1
ATOM 2849 N N . VAL A 1 354 ? 2.600 -8.722 -10.840 1.00 97.06 354 VAL A N 1
ATOM 2850 C CA . VAL A 1 354 ? 3.191 -9.590 -11.861 1.00 97.06 354 VAL A CA 1
ATOM 2851 C C . VAL A 1 354 ? 3.875 -8.725 -12.900 1.00 97.06 354 VAL A C 1
ATOM 2853 O O . VAL A 1 354 ? 3.235 -7.871 -13.507 1.00 97.06 354 VAL A O 1
ATOM 2856 N N . ILE A 1 355 ? 5.161 -8.985 -13.119 1.00 96.62 355 ILE A N 1
ATOM 2857 C CA . ILE A 1 355 ? 5.955 -8.405 -14.200 1.00 96.62 355 ILE A CA 1
ATOM 2858 C C . ILE A 1 355 ? 6.235 -9.536 -15.188 1.00 96.62 355 ILE A C 1
ATOM 2860 O O . ILE A 1 355 ? 6.850 -10.539 -14.825 1.00 96.62 355 ILE A O 1
ATOM 2864 N N . ARG A 1 356 ? 5.747 -9.406 -16.422 1.00 95.81 356 ARG A N 1
ATOM 2865 C CA . ARG A 1 356 ? 5.969 -10.375 -17.501 1.00 95.81 356 ARG A CA 1
ATOM 2866 C C . ARG A 1 356 ? 6.839 -9.743 -18.570 1.00 95.81 356 ARG A C 1
ATOM 2868 O O . ARG A 1 356 ? 6.516 -8.662 -19.052 1.00 95.81 356 ARG A O 1
ATOM 2875 N N . VAL A 1 357 ? 7.894 -10.446 -18.961 1.00 93.44 357 VAL A N 1
ATOM 2876 C CA . VAL A 1 357 ? 8.724 -10.094 -20.114 1.00 93.44 357 VAL A CA 1
ATOM 2877 C C . VAL A 1 357 ? 8.354 -11.019 -21.262 1.00 93.44 357 VAL A C 1
ATOM 2879 O O . VAL A 1 357 ? 8.364 -12.240 -21.108 1.00 93.44 357 VAL A O 1
ATOM 2882 N N . PHE A 1 358 ? 8.005 -10.434 -22.398 1.00 93.50 358 PHE A N 1
ATOM 2883 C CA . PHE A 1 358 ? 7.730 -11.135 -23.642 1.00 93.50 358 PHE A CA 1
ATOM 2884 C C . PHE A 1 358 ? 8.833 -10.813 -24.635 1.00 93.50 358 PHE A C 1
ATOM 2886 O O . PHE A 1 358 ? 9.141 -9.643 -24.845 1.00 93.50 358 PHE A O 1
ATOM 2893 N N . GLU A 1 359 ? 9.385 -11.844 -25.259 1.00 91.56 359 GLU A N 1
ATOM 2894 C CA . GLU A 1 359 ? 10.332 -11.700 -26.355 1.00 91.56 359 GLU A CA 1
ATOM 2895 C C . GLU A 1 359 ? 9.627 -11.936 -27.694 1.00 91.56 359 GLU A C 1
ATOM 2897 O O . GLU A 1 359 ? 8.788 -12.834 -27.814 1.00 91.56 359 GLU A O 1
ATOM 2902 N N . THR A 1 360 ? 9.994 -11.149 -28.702 1.00 92.69 360 THR A N 1
ATOM 2903 C CA . THR A 1 360 ? 9.623 -11.347 -30.103 1.00 92.69 360 THR A CA 1
ATOM 2904 C C . THR A 1 360 ? 10.880 -11.726 -30.894 1.00 92.69 360 THR A C 1
ATOM 2906 O O . THR A 1 360 ? 11.563 -10.835 -31.395 1.00 92.69 360 THR A O 1
ATOM 2909 N N . PRO A 1 361 ? 11.198 -13.026 -31.048 1.00 89.44 361 PRO A N 1
ATOM 2910 C CA . PRO A 1 361 ? 12.473 -13.465 -31.631 1.00 89.44 361 PRO A CA 1
ATOM 2911 C C . PRO A 1 361 ? 12.659 -13.085 -33.103 1.00 89.44 361 PRO A C 1
ATOM 2913 O O . PRO A 1 361 ? 13.760 -13.143 -33.629 1.00 89.44 361 PRO A O 1
ATOM 2916 N N . SER A 1 362 ? 11.581 -12.713 -33.798 1.00 91.88 362 SER A N 1
ATOM 2917 C CA . SER A 1 362 ? 11.659 -12.243 -35.182 1.00 91.88 362 SER A CA 1
ATOM 2918 C C . SER A 1 362 ? 12.214 -10.822 -35.318 1.00 91.88 362 SER A C 1
ATOM 2920 O O . SER A 1 362 ? 12.421 -10.373 -36.443 1.00 91.88 362 SER A O 1
ATOM 2922 N N . LEU A 1 363 ? 12.376 -10.087 -34.212 1.00 90.56 363 LEU A N 1
ATOM 2923 C CA . LEU A 1 363 ? 12.946 -8.744 -34.212 1.00 90.56 363 LEU A CA 1
ATOM 2924 C C . LEU A 1 363 ? 14.471 -8.792 -33.993 1.00 90.56 363 LEU A C 1
ATOM 2926 O O . LEU A 1 363 ? 14.949 -9.651 -33.248 1.00 90.56 363 LEU A O 1
ATOM 2930 N N . PRO A 1 364 ? 15.232 -7.863 -34.606 1.00 88.31 364 PRO A N 1
ATOM 2931 C CA . PRO A 1 364 ? 16.673 -7.727 -34.381 1.00 88.31 364 PRO A CA 1
ATOM 2932 C C . PRO A 1 364 ? 17.055 -7.636 -32.894 1.00 88.31 364 PRO A C 1
ATOM 2934 O O . PRO A 1 364 ? 16.273 -7.139 -32.084 1.00 88.31 364 PRO A O 1
ATOM 2937 N N . GLU A 1 365 ? 18.259 -8.091 -32.529 1.00 82.50 365 GLU A N 1
ATOM 2938 C CA . GLU A 1 365 ? 18.776 -8.023 -31.145 1.00 82.50 365 GLU A CA 1
ATOM 2939 C C . GLU A 1 365 ? 18.821 -6.600 -30.573 1.00 82.50 365 GLU A C 1
ATOM 2941 O O . GLU A 1 365 ? 18.640 -6.408 -29.373 1.00 82.50 365 GLU A O 1
ATOM 2946 N N . ASP A 1 366 ? 19.020 -5.599 -31.427 1.00 82.56 366 ASP A N 1
ATOM 2947 C CA . ASP A 1 366 ? 19.066 -4.182 -31.074 1.00 82.56 366 ASP A CA 1
ATOM 2948 C C . ASP A 1 366 ? 17.684 -3.495 -31.098 1.00 82.56 366 ASP A C 1
ATOM 2950 O O . ASP A 1 366 ? 17.563 -2.339 -30.689 1.00 82.56 366 ASP A O 1
ATOM 2954 N N . SER A 1 367 ? 16.617 -4.191 -31.513 1.00 88.31 367 SER A N 1
ATOM 2955 C CA . SER A 1 367 ? 15.267 -3.623 -31.660 1.00 88.31 367 SER A CA 1
ATOM 2956 C C . SER A 1 367 ? 14.561 -3.398 -30.324 1.00 88.31 367 SER A C 1
ATOM 2958 O O . SER A 1 367 ? 14.323 -4.357 -29.586 1.00 88.31 367 SER A O 1
ATOM 2960 N N . GLU A 1 368 ? 14.196 -2.151 -29.983 1.00 89.19 368 GLU A N 1
ATOM 2961 C CA . GLU A 1 368 ? 13.589 -1.803 -28.670 1.00 89.19 368 GLU A CA 1
ATOM 2962 C C . GLU A 1 368 ? 12.306 -2.575 -28.348 1.00 89.19 368 GLU A C 1
ATOM 2964 O O . GLU A 1 368 ? 11.973 -2.803 -27.184 1.00 89.19 368 GLU A O 1
ATOM 2969 N N . ASP A 1 369 ? 11.606 -3.014 -29.391 1.00 90.81 369 ASP A N 1
ATOM 2970 C CA . ASP A 1 369 ? 10.348 -3.738 -29.296 1.00 90.81 369 ASP A CA 1
ATOM 2971 C C . ASP A 1 369 ? 10.550 -5.263 -29.211 1.00 90.81 369 ASP A C 1
ATOM 2973 O O . ASP A 1 369 ? 9.573 -5.999 -29.038 1.00 90.81 369 ASP A O 1
ATOM 2977 N N . ARG A 1 370 ? 11.799 -5.766 -29.287 1.00 91.56 370 ARG A N 1
ATOM 2978 C CA . ARG A 1 370 ? 12.105 -7.196 -29.102 1.00 91.56 370 ARG A CA 1
ATOM 2979 C C . ARG A 1 370 ? 11.622 -7.678 -27.743 1.00 91.56 370 ARG A C 1
ATOM 2981 O O . ARG A 1 370 ? 11.005 -8.740 -27.672 1.00 91.56 370 ARG A O 1
ATOM 2988 N N . PHE A 1 371 ? 11.843 -6.889 -26.692 1.00 92.81 371 PHE A N 1
ATOM 2989 C CA . PHE A 1 371 ? 11.398 -7.204 -25.338 1.00 92.81 371 PHE A CA 1
ATOM 2990 C C . PHE A 1 371 ? 10.314 -6.240 -24.867 1.00 92.81 371 PHE A C 1
ATOM 2992 O O . PHE A 1 371 ? 10.546 -5.045 -24.684 1.00 92.81 371 PHE A O 1
ATOM 2999 N N . ARG A 1 372 ? 9.130 -6.787 -24.589 1.00 94.50 372 ARG A N 1
ATOM 3000 C CA . ARG A 1 372 ? 7.979 -6.056 -24.055 1.00 94.50 372 ARG A CA 1
ATOM 3001 C C . ARG A 1 372 ? 7.698 -6.477 -22.620 1.00 94.50 372 ARG A C 1
ATOM 3003 O O . ARG A 1 372 ? 7.584 -7.664 -22.325 1.00 94.50 372 ARG A O 1
ATOM 3010 N N . VAL A 1 373 ? 7.507 -5.498 -21.751 1.00 96.12 373 VAL A N 1
ATOM 3011 C CA . VAL A 1 373 ? 7.147 -5.656 -20.347 1.00 96.12 373 VAL A CA 1
ATOM 3012 C C . VAL A 1 373 ? 5.664 -5.349 -20.149 1.00 96.12 373 VAL A C 1
ATOM 3014 O O . VAL A 1 373 ? 5.150 -4.297 -20.537 1.00 96.12 373 VAL A O 1
ATOM 3017 N N . GLU A 1 374 ? 4.973 -6.280 -19.502 1.00 97.00 374 GLU A N 1
ATOM 3018 C CA . GLU A 1 374 ? 3.630 -6.096 -18.958 1.00 97.00 374 GLU A CA 1
ATOM 3019 C C . GLU A 1 374 ? 3.704 -6.115 -17.433 1.00 97.00 374 GLU A C 1
ATOM 3021 O O . GLU A 1 374 ? 4.327 -7.002 -16.849 1.00 97.00 374 GLU A O 1
ATOM 3026 N N . ILE A 1 375 ? 3.036 -5.161 -16.788 1.00 97.56 375 ILE A N 1
ATOM 3027 C CA . ILE A 1 375 ? 2.957 -5.075 -15.331 1.00 97.56 375 ILE A CA 1
ATOM 3028 C C . ILE A 1 375 ? 1.490 -5.055 -14.924 1.00 97.56 375 ILE A C 1
ATOM 3030 O O . ILE A 1 375 ? 0.727 -4.201 -15.378 1.00 97.56 375 ILE A O 1
ATOM 3034 N N . SER A 1 376 ? 1.095 -5.969 -14.044 1.00 97.19 376 SER A N 1
ATOM 3035 C CA . SER A 1 376 ? -0.249 -6.029 -13.467 1.00 97.19 376 SER A CA 1
ATOM 3036 C C . SER A 1 376 ? -0.197 -6.095 -11.946 1.00 97.19 376 SER A C 1
ATOM 3038 O O . SER A 1 376 ? 0.689 -6.743 -11.396 1.00 97.19 376 SER A O 1
ATOM 3040 N N . PHE A 1 377 ? -1.163 -5.482 -11.275 1.00 97.12 377 PHE A N 1
ATOM 3041 C CA . PHE A 1 377 ? -1.323 -5.500 -9.824 1.00 97.12 377 PHE A CA 1
ATOM 3042 C C . PHE A 1 377 ? -2.665 -6.125 -9.440 1.00 97.12 377 PHE A C 1
ATOM 3044 O O . PHE A 1 377 ? -3.679 -5.843 -10.072 1.00 97.12 377 PHE A O 1
ATOM 3051 N N . SER A 1 378 ? -2.677 -6.942 -8.392 1.00 95.75 378 SER A N 1
ATOM 3052 C CA . SER A 1 378 ? -3.893 -7.431 -7.746 1.00 95.75 378 SER A CA 1
ATOM 3053 C C . SER A 1 378 ? -3.916 -6.963 -6.289 1.00 95.75 378 SER A C 1
ATOM 3055 O O . SER A 1 378 ? -2.927 -7.193 -5.583 1.00 95.75 378 SER A O 1
ATOM 3057 N N . PRO A 1 379 ? -5.023 -6.360 -5.810 1.00 92.94 379 PRO A N 1
ATOM 3058 C CA . PRO A 1 379 ? -5.160 -5.924 -4.420 1.00 92.94 379 PRO A CA 1
ATOM 3059 C C . PRO A 1 379 ? -5.362 -7.088 -3.440 1.00 92.94 379 PRO A C 1
ATOM 3061 O O . PRO A 1 379 ? -5.448 -6.851 -2.241 1.00 92.94 379 PRO A O 1
ATOM 3064 N N . GLY A 1 380 ? -5.416 -8.333 -3.923 1.00 92.25 380 GLY A N 1
ATOM 3065 C CA . GLY A 1 380 ? -5.568 -9.525 -3.095 1.00 92.25 380 GLY A CA 1
ATOM 3066 C C . GLY A 1 380 ? -7.015 -9.989 -2.959 1.00 92.25 380 GLY A C 1
ATOM 3067 O O . GLY A 1 380 ? -7.898 -9.612 -3.731 1.00 92.25 380 GLY A O 1
ATOM 3068 N N . VAL A 1 381 ? -7.239 -10.877 -1.994 1.00 87.12 381 VAL A N 1
ATOM 3069 C CA . VAL A 1 381 ? -8.534 -11.527 -1.762 1.00 87.12 381 VAL A CA 1
ATOM 3070 C C . VAL A 1 381 ? -9.582 -10.509 -1.303 1.00 87.12 381 VAL A C 1
ATOM 3072 O O . VAL A 1 381 ? -9.334 -9.719 -0.397 1.00 87.12 381 VAL A O 1
ATOM 3075 N N . LYS A 1 382 ? -10.781 -10.577 -1.895 1.00 80.81 382 LYS A N 1
ATOM 3076 C CA . LYS A 1 382 ? -11.968 -9.862 -1.407 1.00 80.81 382 LYS A CA 1
ATOM 3077 C C . LYS A 1 382 ? -12.483 -10.569 -0.154 1.00 80.81 382 LYS A C 1
ATOM 3079 O O . LYS A 1 382 ? -12.782 -11.760 -0.207 1.00 80.81 382 LYS A O 1
ATOM 3084 N N . ASP A 1 383 ? -12.577 -9.850 0.958 1.00 72.94 383 ASP A N 1
ATOM 3085 C CA . ASP A 1 383 ? -12.953 -10.417 2.262 1.00 72.94 383 ASP A CA 1
ATOM 3086 C C . ASP A 1 383 ? -14.435 -10.827 2.364 1.00 72.94 383 ASP A C 1
ATOM 3088 O O . ASP A 1 383 ? -14.799 -11.605 3.244 1.00 72.94 383 ASP A O 1
ATOM 3092 N N . GLY A 1 384 ? -15.288 -10.367 1.442 1.00 71.44 384 GLY A N 1
ATOM 3093 C CA . GLY A 1 384 ? -16.696 -10.759 1.373 1.00 71.44 384 GLY A CA 1
ATOM 3094 C C . GLY A 1 384 ? -17.550 -10.209 2.518 1.00 71.44 384 GLY A C 1
ATOM 3095 O O . GLY A 1 384 ? -18.689 -10.650 2.689 1.00 71.44 384 GLY A O 1
ATOM 3096 N N . LEU A 1 385 ? -17.038 -9.246 3.293 1.00 74.62 385 LEU A N 1
ATOM 3097 C CA . LEU A 1 385 ? -17.833 -8.531 4.282 1.00 74.62 385 LEU A CA 1
ATOM 3098 C C . LEU A 1 385 ? -18.801 -7.613 3.518 1.00 74.62 385 LEU A C 1
ATOM 3100 O O . LEU A 1 385 ? -18.394 -6.609 2.942 1.00 74.62 385 LEU A O 1
ATOM 3104 N N . VAL A 1 386 ? -20.085 -8.006 3.507 1.00 52.78 386 VAL A N 1
ATOM 3105 C CA . VAL A 1 386 ? -21.235 -7.514 2.694 1.00 52.78 386 VAL A CA 1
ATOM 3106 C C . VAL A 1 386 ? -21.455 -5.988 2.728 1.00 52.78 386 VAL A C 1
ATOM 3108 O O . VAL A 1 386 ? -22.267 -5.455 1.986 1.00 52.78 386 VAL A O 1
ATOM 3111 N N . ASP A 1 387 ? -20.697 -5.285 3.560 1.00 52.88 387 ASP A N 1
ATOM 3112 C CA . ASP A 1 387 ? -20.922 -3.916 3.989 1.00 52.88 387 ASP A CA 1
ATOM 3113 C C . ASP A 1 387 ? -19.621 -3.082 4.018 1.00 52.88 387 ASP A C 1
ATOM 3115 O O . ASP A 1 387 ? -19.609 -2.019 4.648 1.00 52.88 387 ASP A O 1
ATOM 3119 N N . SER A 1 388 ? -18.528 -3.532 3.371 1.00 52.62 388 SER A N 1
ATOM 3120 C CA . SER A 1 388 ? -17.382 -2.638 3.122 1.00 52.62 388 SER A CA 1
ATOM 3121 C C . SER A 1 388 ? -17.921 -1.424 2.352 1.00 52.62 388 SER A C 1
ATOM 3123 O O . SER A 1 388 ? -18.528 -1.592 1.291 1.00 52.62 388 SER A O 1
ATOM 3125 N N . PRO A 1 389 ? -17.814 -0.209 2.911 1.00 47.38 389 PRO A N 1
ATOM 3126 C CA . PRO A 1 389 ? -18.499 0.962 2.401 1.00 47.38 389 PRO A CA 1
ATOM 3127 C C . PRO A 1 389 ? -17.933 1.313 1.027 1.00 47.38 389 PRO A C 1
ATOM 3129 O O . PRO A 1 389 ? -16.788 1.759 0.953 1.00 47.38 389 PRO A O 1
ATOM 3132 N N . ASP A 1 390 ? -18.728 1.061 -0.019 1.00 45.94 390 ASP A N 1
ATOM 3133 C CA . ASP A 1 390 ? -18.639 1.499 -1.426 1.00 45.94 390 ASP A CA 1
ATOM 3134 C C . ASP A 1 390 ? -17.255 1.447 -2.122 1.00 45.94 390 ASP A C 1
ATOM 3136 O O . ASP A 1 390 ? -17.105 1.911 -3.249 1.00 45.94 390 ASP A O 1
ATOM 3140 N N . GLY A 1 391 ? -16.232 0.857 -1.497 1.00 44.94 391 GLY A N 1
ATOM 3141 C CA . GLY A 1 391 ? -14.840 0.887 -1.960 1.00 44.94 391 GLY A CA 1
ATOM 3142 C C . GLY A 1 391 ? -14.419 -0.329 -2.787 1.00 44.94 391 GLY A C 1
ATOM 3143 O O . GLY A 1 391 ? -13.360 -0.308 -3.409 1.00 44.94 391 GLY A O 1
ATOM 3144 N N . ALA A 1 392 ? -15.228 -1.394 -2.802 1.00 48.28 392 ALA A N 1
ATOM 3145 C CA . ALA A 1 392 ? -14.970 -2.603 -3.589 1.00 48.28 392 ALA A CA 1
ATOM 3146 C C . ALA A 1 392 ? -15.774 -2.663 -4.902 1.00 48.28 392 ALA A C 1
ATOM 3148 O O . ALA A 1 392 ? -15.439 -3.460 -5.787 1.00 48.28 392 ALA A O 1
ATOM 3149 N N . GLU A 1 393 ? -16.816 -1.838 -5.066 1.00 51.72 393 GLU A N 1
ATOM 3150 C CA . GLU A 1 393 ? -17.560 -1.770 -6.326 1.00 51.72 393 GLU A CA 1
ATOM 3151 C C . GLU A 1 393 ? -16.675 -1.149 -7.419 1.00 51.72 393 GLU A C 1
ATOM 3153 O O . GLU A 1 393 ? -16.255 0.003 -7.353 1.00 51.72 393 GLU A O 1
ATOM 3158 N N . GLY A 1 394 ? -16.346 -1.940 -8.444 1.00 61.69 394 GLY A N 1
ATOM 3159 C CA . GLY A 1 394 ? -15.568 -1.473 -9.597 1.00 61.69 394 GLY A CA 1
ATOM 3160 C C . GLY A 1 394 ? -14.040 -1.527 -9.448 1.00 61.69 394 GLY A C 1
ATOM 3161 O O . GLY A 1 394 ? -13.335 -0.973 -10.302 1.00 61.69 394 GLY A O 1
ATOM 3162 N N . VAL A 1 395 ? -13.508 -2.194 -8.414 1.00 70.88 395 VAL A N 1
ATOM 3163 C CA . VAL A 1 395 ? -12.091 -2.603 -8.378 1.00 70.88 395 VAL A CA 1
ATOM 3164 C C . VAL A 1 395 ? -11.955 -3.981 -9.028 1.00 70.88 395 VAL A C 1
ATOM 3166 O O . VAL A 1 395 ? -12.487 -4.986 -8.543 1.00 70.88 395 VAL A O 1
ATOM 3169 N N . GLU A 1 396 ? -11.261 -4.015 -10.164 1.00 79.94 396 GLU A N 1
ATOM 3170 C CA . GLU A 1 396 ? -10.941 -5.251 -10.879 1.00 79.94 396 GLU A CA 1
ATOM 3171 C C . GLU A 1 396 ? -9.971 -6.113 -10.059 1.00 79.94 396 GLU A C 1
ATOM 3173 O O . GLU A 1 396 ? -9.069 -5.595 -9.400 1.00 79.94 396 GLU A O 1
ATOM 3178 N N . ASP A 1 397 ? -10.110 -7.440 -10.145 1.00 85.06 397 ASP A N 1
ATOM 3179 C CA . ASP A 1 397 ? -9.207 -8.381 -9.459 1.00 85.06 397 ASP A CA 1
ATOM 3180 C C . ASP A 1 397 ? -7.758 -8.264 -9.967 1.00 85.06 397 ASP A C 1
ATOM 3182 O O . ASP A 1 397 ? -6.809 -8.684 -9.302 1.00 85.06 397 ASP A O 1
ATOM 3186 N N . THR A 1 398 ? -7.574 -7.713 -11.169 1.00 92.75 398 THR A N 1
ATOM 3187 C CA . THR A 1 398 ? -6.274 -7.463 -11.790 1.00 92.75 398 THR A CA 1
ATOM 3188 C C . THR A 1 398 ? -6.297 -6.132 -12.527 1.00 92.75 398 THR A C 1
ATOM 3190 O O . THR A 1 398 ? -7.008 -5.970 -13.510 1.00 92.75 398 THR A O 1
ATOM 3193 N N . ILE A 1 399 ? -5.452 -5.203 -12.092 1.00 95.12 399 ILE A N 1
ATOM 3194 C CA . ILE A 1 399 ? -5.244 -3.896 -12.705 1.00 95.12 399 ILE A CA 1
ATOM 3195 C C . ILE A 1 399 ? -3.983 -3.971 -13.563 1.00 95.12 399 ILE A C 1
ATOM 3197 O O . ILE A 1 399 ? -2.873 -4.115 -13.049 1.00 95.12 399 ILE A O 1
ATOM 3201 N N . TYR A 1 400 ? -4.124 -3.843 -14.879 1.00 95.69 400 TYR A N 1
ATOM 3202 C CA . TYR A 1 400 ? -2.970 -3.739 -15.773 1.00 95.69 400 TYR A CA 1
ATOM 3203 C C . TYR A 1 400 ? -2.384 -2.332 -15.703 1.00 95.69 400 TYR A C 1
ATOM 3205 O O . TYR A 1 400 ? -3.006 -1.374 -16.159 1.00 95.69 400 TYR A O 1
ATOM 3213 N N . LEU A 1 401 ? -1.186 -2.206 -15.137 1.00 95.50 401 LEU A N 1
ATOM 3214 C CA . LEU A 1 401 ? -0.472 -0.938 -15.023 1.00 95.50 401 LEU A CA 1
ATOM 3215 C C . LEU A 1 401 ? 0.055 -0.512 -16.390 1.00 95.50 401 LEU A C 1
ATOM 3217 O O . LEU A 1 401 ? -0.282 0.565 -16.862 1.00 95.50 401 LEU A O 1
ATOM 3221 N N . THR A 1 402 ? 0.796 -1.390 -17.060 1.00 95.12 402 THR A N 1
ATOM 3222 C CA . THR A 1 402 ? 1.213 -1.228 -18.458 1.00 95.12 402 THR A CA 1
ATOM 3223 C C . THR A 1 402 ? 1.157 -2.576 -19.167 1.00 95.12 402 THR A C 1
ATOM 3225 O O . THR A 1 402 ? 1.324 -3.622 -18.540 1.00 95.12 402 THR A O 1
ATOM 3228 N N . LYS A 1 403 ? 0.925 -2.553 -20.480 1.00 94.12 403 LYS A N 1
ATOM 3229 C CA . LYS A 1 403 ? 0.992 -3.740 -21.344 1.00 94.12 403 LYS A CA 1
ATOM 3230 C C . LYS A 1 403 ? 2.119 -3.669 -22.371 1.00 94.12 403 LYS A C 1
ATOM 3232 O O . LYS A 1 403 ? 2.402 -4.681 -22.999 1.00 94.12 403 LYS A O 1
ATOM 3237 N N . ASN A 1 404 ? 2.731 -2.501 -22.565 1.00 92.19 404 ASN A N 1
ATOM 3238 C CA . ASN A 1 404 ? 3.538 -2.209 -23.753 1.00 92.19 404 ASN A CA 1
ATOM 3239 C C . ASN A 1 404 ? 4.846 -1.460 -23.443 1.00 92.19 404 ASN A C 1
ATOM 3241 O O . ASN A 1 404 ? 5.430 -0.879 -24.353 1.00 92.19 404 ASN A O 1
ATOM 3245 N N . MET A 1 405 ? 5.306 -1.439 -22.188 1.00 95.12 405 MET A N 1
ATOM 3246 C CA . MET A 1 405 ? 6.604 -0.840 -21.858 1.00 95.12 405 MET A CA 1
ATOM 3247 C C . MET A 1 405 ? 7.728 -1.655 -22.505 1.00 95.12 405 MET A C 1
ATOM 3249 O O . MET A 1 405 ? 7.656 -2.880 -22.500 1.00 95.12 405 MET A O 1
ATOM 3253 N N . THR A 1 406 ? 8.746 -1.018 -23.083 1.00 94.19 406 THR A N 1
ATOM 3254 C CA . THR A 1 406 ? 9.909 -1.768 -23.589 1.00 94.19 406 THR A CA 1
ATOM 3255 C C . THR A 1 406 ? 10.768 -2.233 -22.415 1.00 94.19 406 THR A C 1
ATOM 3257 O O . THR A 1 406 ? 10.808 -1.584 -21.367 1.00 94.19 406 THR A O 1
ATOM 3260 N N . GLY A 1 407 ? 11.452 -3.367 -22.573 1.00 92.56 407 GLY A N 1
ATOM 3261 C CA . GLY A 1 407 ? 12.359 -3.896 -21.549 1.00 92.56 407 GLY A CA 1
ATOM 3262 C C . GLY A 1 407 ? 13.444 -2.893 -21.163 1.00 92.56 407 GLY A C 1
ATOM 3263 O O . GLY A 1 407 ? 13.667 -2.662 -19.979 1.00 92.56 407 GLY A O 1
ATOM 3264 N N . VAL A 1 408 ? 14.024 -2.230 -22.166 1.00 91.44 408 VAL A N 1
ATOM 3265 C CA . VAL A 1 408 ? 15.085 -1.222 -22.016 1.00 91.44 408 VAL A CA 1
ATOM 3266 C C . VAL A 1 408 ? 14.593 0.006 -21.241 1.00 91.44 408 VAL A C 1
ATOM 3268 O O . VAL A 1 408 ? 15.249 0.460 -20.312 1.00 91.44 408 VAL A O 1
ATOM 3271 N N . MET A 1 409 ? 13.395 0.511 -21.558 1.00 92.94 409 MET A N 1
ATOM 3272 C CA . MET A 1 409 ? 12.797 1.649 -20.848 1.00 92.94 409 MET A CA 1
ATOM 3273 C C . MET A 1 409 ? 12.479 1.306 -19.388 1.00 92.94 409 MET A C 1
ATOM 3275 O O . MET A 1 409 ? 12.662 2.134 -18.494 1.00 92.94 409 MET A O 1
ATOM 3279 N N . PHE A 1 410 ? 11.987 0.088 -19.131 1.00 94.38 410 PHE A N 1
ATOM 3280 C CA . PHE A 1 410 ? 11.708 -0.363 -17.769 1.00 94.38 410 PHE A CA 1
ATOM 3281 C C . PHE A 1 410 ? 12.994 -0.522 -16.952 1.00 94.38 410 PHE A C 1
ATOM 3283 O O . PHE A 1 410 ? 13.030 -0.137 -15.782 1.00 94.38 410 PHE A O 1
ATOM 3290 N N . GLU A 1 411 ? 14.048 -1.053 -17.571 1.00 91.75 411 GLU A N 1
ATOM 3291 C CA . GLU A 1 411 ? 15.377 -1.158 -16.975 1.00 91.75 411 GLU A CA 1
ATOM 3292 C C . GLU A 1 411 ? 15.911 0.221 -16.576 1.00 91.75 411 GLU A C 1
ATOM 3294 O O . GLU A 1 411 ? 16.224 0.419 -15.398 1.00 91.75 411 GLU A O 1
ATOM 3299 N N . ASP A 1 412 ? 15.888 1.188 -17.498 1.00 91.81 412 ASP A N 1
ATOM 3300 C CA . ASP A 1 412 ? 16.404 2.538 -17.259 1.00 91.81 412 ASP A CA 1
ATOM 3301 C C . ASP A 1 412 ? 15.640 3.246 -16.129 1.00 91.81 412 ASP A C 1
ATOM 3303 O O . ASP A 1 412 ? 16.223 3.906 -15.262 1.00 91.81 412 ASP A O 1
ATOM 3307 N N . MET A 1 413 ? 14.315 3.064 -16.088 1.00 93.56 413 MET A N 1
ATOM 3308 C CA . MET A 1 413 ? 13.468 3.591 -15.017 1.00 93.56 413 MET A CA 1
ATOM 3309 C C . MET A 1 413 ? 13.873 3.027 -13.647 1.00 93.56 413 MET A C 1
ATOM 3311 O O . MET A 1 413 ? 13.960 3.775 -12.665 1.00 93.56 413 MET A O 1
ATOM 3315 N N . LEU A 1 414 ? 14.139 1.719 -13.561 1.00 93.50 414 LEU A N 1
ATOM 3316 C CA . LEU A 1 414 ? 14.594 1.078 -12.326 1.00 93.50 414 LEU A CA 1
ATOM 3317 C C . LEU A 1 414 ? 16.035 1.472 -11.973 1.00 93.50 414 LEU A C 1
ATOM 3319 O O . LEU A 1 414 ? 16.325 1.680 -10.794 1.00 93.50 414 LEU A O 1
ATOM 3323 N N . ALA A 1 415 ? 16.929 1.617 -12.955 1.00 90.38 415 ALA A N 1
ATOM 3324 C CA . ALA A 1 415 ? 18.299 2.084 -12.746 1.00 90.38 415 ALA A CA 1
ATOM 3325 C C . ALA A 1 415 ? 18.304 3.486 -12.118 1.00 90.38 415 ALA A C 1
ATOM 3327 O O . ALA A 1 415 ? 18.899 3.689 -11.056 1.00 90.38 415 ALA A O 1
ATOM 3328 N N . ALA A 1 416 ? 17.547 4.420 -12.699 1.00 91.12 416 ALA A N 1
ATOM 3329 C CA . ALA A 1 416 ? 17.405 5.774 -12.177 1.00 91.12 416 ALA A CA 1
ATOM 3330 C C . ALA A 1 416 ? 16.777 5.807 -10.773 1.00 91.12 416 ALA A C 1
ATOM 3332 O O . ALA A 1 416 ? 17.246 6.553 -9.910 1.00 91.12 416 ALA A O 1
ATOM 3333 N N . CYS A 1 417 ? 15.765 4.967 -10.509 1.00 91.56 417 CYS A N 1
ATOM 3334 C CA . CYS A 1 417 ? 15.186 4.804 -9.172 1.00 91.56 417 CYS A CA 1
ATOM 3335 C C . CYS A 1 417 ? 16.258 4.420 -8.146 1.00 91.56 417 CYS A C 1
ATOM 3337 O O . CYS A 1 417 ? 16.381 5.069 -7.107 1.00 91.56 417 CYS A O 1
ATOM 3339 N N . VAL A 1 418 ? 17.057 3.395 -8.445 1.00 89.25 418 VAL A N 1
ATOM 3340 C CA . VAL A 1 418 ? 18.074 2.883 -7.521 1.00 89.25 418 VAL A CA 1
ATOM 3341 C C . VAL A 1 418 ? 19.173 3.913 -7.257 1.00 89.25 418 VAL A C 1
ATOM 3343 O O . VAL A 1 418 ? 19.589 4.073 -6.108 1.00 89.25 418 VAL A O 1
ATOM 3346 N N . SER A 1 419 ? 19.613 4.637 -8.289 1.00 87.81 419 SER A N 1
ATOM 3347 C CA . SER A 1 419 ? 20.646 5.673 -8.173 1.00 87.81 419 SER A CA 1
ATOM 3348 C C . SER A 1 419 ? 20.184 6.935 -7.446 1.00 87.81 419 SER A C 1
ATOM 3350 O O . SER A 1 419 ? 21.008 7.635 -6.862 1.00 87.81 419 SER A O 1
ATOM 3352 N N . SER A 1 420 ? 18.881 7.229 -7.433 1.00 84.75 420 SER A N 1
ATOM 3353 C CA . SER A 1 420 ? 18.356 8.464 -6.832 1.00 84.75 420 SER A CA 1
ATOM 3354 C C . SER A 1 420 ? 18.533 8.570 -5.315 1.00 84.75 420 SER A C 1
ATOM 3356 O O . SER A 1 420 ? 18.550 9.674 -4.781 1.00 84.75 420 SER A O 1
ATOM 3358 N N . VAL A 1 421 ? 18.724 7.444 -4.625 1.00 75.25 421 VAL A N 1
ATOM 3359 C CA . VAL A 1 421 ? 18.874 7.394 -3.161 1.00 75.25 421 VAL A CA 1
ATOM 3360 C C . VAL A 1 421 ? 20.199 8.013 -2.686 1.00 75.25 421 VAL A C 1
ATOM 3362 O O . VAL A 1 421 ? 20.288 8.468 -1.551 1.00 75.25 421 VAL A O 1
ATOM 3365 N N . GLN A 1 422 ? 21.224 8.095 -3.544 1.00 65.00 422 GLN A N 1
ATOM 3366 C CA . GLN A 1 422 ? 22.508 8.717 -3.191 1.00 65.00 422 GLN A CA 1
ATOM 3367 C C . GLN A 1 422 ? 22.532 10.242 -3.344 1.00 65.00 422 GLN A C 1
ATOM 3369 O O . GLN A 1 422 ? 23.297 10.907 -2.648 1.00 65.00 422 GLN A O 1
ATOM 3374 N N . SER A 1 423 ? 21.715 10.820 -4.230 1.00 50.28 423 SER A N 1
ATOM 3375 C CA . SER A 1 423 ? 21.789 12.256 -4.550 1.00 50.28 423 SER A CA 1
ATOM 3376 C C . SER A 1 423 ? 21.359 13.179 -3.403 1.00 50.28 423 SER A C 1
ATOM 3378 O O . SER A 1 423 ? 21.510 14.389 -3.516 1.00 50.28 423 SER A O 1
ATOM 3380 N N . SER A 1 424 ? 20.838 12.631 -2.303 1.00 42.62 424 SER A N 1
ATOM 3381 C CA . SER A 1 424 ? 20.434 13.382 -1.108 1.00 42.62 424 SER A CA 1
ATOM 3382 C C . SER A 1 424 ? 21.508 13.440 -0.012 1.00 42.62 424 SER A C 1
ATOM 3384 O O . SER A 1 424 ? 21.265 14.058 1.018 1.00 42.62 424 SER A O 1
ATOM 3386 N N . ALA A 1 425 ? 22.661 12.786 -0.204 1.00 32.09 425 ALA A N 1
ATOM 3387 C CA . ALA A 1 425 ? 23.729 12.670 0.797 1.00 32.09 425 ALA A CA 1
ATOM 3388 C C . ALA A 1 425 ? 24.953 13.572 0.525 1.00 32.09 425 ALA A C 1
ATOM 3390 O O . ALA A 1 425 ? 26.034 13.303 1.053 1.00 32.09 425 ALA A O 1
ATOM 3391 N N . VAL A 1 426 ? 24.805 14.617 -0.300 1.00 27.16 426 VAL A N 1
ATOM 3392 C CA . VAL A 1 426 ? 25.869 15.597 -0.600 1.00 27.16 426 VAL A CA 1
ATOM 3393 C C . VAL A 1 426 ? 25.493 16.977 -0.092 1.00 27.16 426 VAL A C 1
ATOM 3395 O O . VAL A 1 426 ? 24.372 17.427 -0.417 1.00 27.16 426 VAL A O 1
#

Sequence (426 aa):
MLDHSGQADATEEMQTIKTKLRTLLQRDYSSIEEMKAAIAPLKTESIIQALEIIKNPKEALVRLLELVRKLRTEIAERVQDKRTFTESDIATPLYMGETFSLMLERWDKIYRDFYSTKTETFDLSKIPDVHDCIKYDLLHNSSVGWKCGLELFKLAEALARCYVSQEYGMDIAEKQSIGNRVSQALCAKIRADIVTVMSASAEQEESSSSRSLYGNGDTTEDSTVDLADQDIEHHGYRLDPSYAKELRIKSPGTQVRTRLYFTSESHLHTLLNVLRFQCPSWRARHQDGGEDDEYDISLEQEKFSNEILKRMGISVNDHMTQRKYVFRESKLISDSSRRALDRVAEINYLAHIVIRVFETPSLPEDSEDRFRVEISFSPGVKDGLVDSPDGAEGVEDTIYLTKNMTGVMFEDMLAACVSSVQSSAV

Secondary structure (DSSP, 8-state):
----HHHHHHHHHHHHHHHHHHHHTTS--S-HHHHHHHH-TT--HHHHHHHHHHSSHHHHHHHHHHHHHHHHHHHHHHHHHHHSSTTTTTTS--GGG--HHHHHHHHHHHHHHHEETTTTEE-GGGHHHHHHHHHHHHHHSGGG--TTHHHHHHHHHHHHHHHTGGGG-SSHHHHHHHHHHHTHHHHHHHHHHHHHHHHHTTHHHHHHTT------------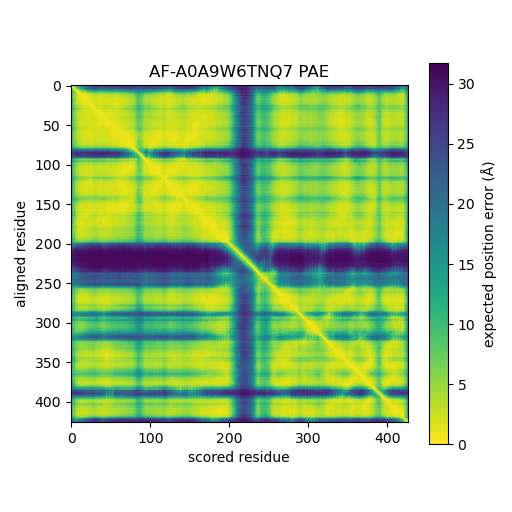-------------TTB--HHHHTTTT-S-TT-B---------HHHHHHHHHHHHH--HHHHHHTTS--TT-EEE--HHHHHHHHHHHHHTT----S--S--EEE--GGGS--HHHHHHHHT-----TT-EEEEEEEE-TTS-TT-TTSEEEEEEEE-------TT--SSSTT--SSEEEEEEEEHHHHHHHHHHHHHTTTTT--

InterPro domains:
  IPR000560 Histidine phosphatase superfamily, clade-2 [PF00328] (17-278)
  IPR029033 Histidine phosphatase superfamily [SSF53254] (96-383)
  IPR037446 Histidine acid phosphatase, VIP1 family [PTHR12750] (7-386)

pLDDT: mean 82.05, std 18.85, range [26.53, 98.69]

Mean predicted aligned error: 9.99 Å

Foldseek 3Di:
DADCPLVVVLVVLLVVLLVLVQPLLQDDDPALVRSCCSLAVVPLPLLNLLSVVCVRSNVLLVVLLVLLVLLLVLLVVVVVVQVVVPPRQQPDAFPPRHGSVNLSVLSVVLSPQQADPVVRGGDLVSLVVQQVSLLCCCQRVVVSPRPSSVVSNLSSLSSCLSNVLCSCPNDLVSLLSSLLSVCLRVLLVVLLVLQCVLVVVVVVVVVVVPDDDDDDDDDDDDDDPDPPDPPPPCPVQFDDPVCCVVVVPVCRRDGRQDDDDDDDPSNVSSPVSCQPSFHPVLVVVVPPDDQADKDFQPLVLLQVSCVSCVVVVHDGDNDHPATIDGDDPLQGFDPVLVSLVSLLSAQDPPKDKDKDWDADVVDDSRDQQRIFIKIKTASDDDSPPVCNPPSPVPNDRIRTRGGGHGSNNSSSRSSSSNVVSCVVVD

Solvent-accessible surface area (backbone atoms only — not comparable to full-atom values): 24426 Å² total; per-residue (Å²): 109,79,83,59,73,47,46,54,60,28,49,52,53,31,50,51,39,47,50,52,48,54,50,64,46,63,50,90,71,96,44,62,66,57,44,44,53,71,73,37,67,71,62,42,48,30,38,54,55,20,47,69,72,45,66,43,52,47,61,40,52,53,51,50,54,52,42,54,51,50,51,46,52,56,41,51,51,54,41,53,66,39,63,77,48,82,77,41,77,75,73,67,49,43,64,98,65,41,33,62,65,57,54,41,51,54,49,50,49,51,60,60,64,31,46,40,83,90,75,74,43,73,42,70,85,40,39,53,57,52,24,54,51,44,49,48,43,56,71,61,40,46,92,73,61,63,88,58,48,64,64,42,33,52,54,27,44,27,51,26,39,52,46,62,70,34,38,51,27,63,48,71,67,46,17,34,54,36,6,29,25,63,23,24,66,58,38,36,51,53,32,52,53,51,53,49,61,64,49,59,61,61,57,52,59,64,62,58,74,75,69,80,90,88,83,92,77,94,75,93,76,93,71,82,78,78,91,77,76,93,75,75,73,67,60,78,48,47,55,63,65,84,52,24,74,79,71,63,48,91,60,51,87,45,70,63,88,76,84,87,84,90,78,55,70,69,50,52,58,20,43,49,31,36,70,72,68,39,36,68,75,52,51,60,70,60,70,82,56,58,82,78,42,76,44,67,55,55,67,66,30,46,49,54,36,46,48,59,36,48,76,45,73,42,70,70,80,92,68,72,93,51,47,53,40,63,66,50,77,88,30,40,66,41,71,71,36,53,53,49,56,28,35,56,53,63,79,35,67,82,43,46,74,49,79,46,82,44,76,42,87,91,44,56,88,73,41,50,76,21,32,32,28,29,34,35,38,26,48,36,60,82,85,76,63,94,67,66,76,80,45,65,75,88,57,65,77,64,42,59,38,26,74,59,24,31,43,53,58,52,35,39,48,30,23,39,26,40,45,54,63,60,75,76,79,117

Organism: NCBI:txid2077276

Radius of gyration: 27.06 Å; Cα contacts (8 Å, |Δi|>4): 508; chains: 1; bounding box: 61×74×74 Å